Protein AF-0000000066345200 (afdb_homodimer)

Structure (mmCIF, N/CA/C/O backbone):
data_AF-0000000066345200-model_v1
#
loop_
_entity.id
_entity.type
_entity.pdbx_description
1 polymer 'LOC567531 protein'
#
loop_
_atom_site.group_PDB
_atom_site.id
_atom_site.type_symbol
_atom_site.label_atom_id
_atom_site.label_alt_id
_atom_site.label_comp_id
_atom_site.label_asym_id
_atom_site.label_entity_id
_atom_site.label_seq_id
_atom_site.pdbx_PDB_ins_code
_atom_site.Cartn_x
_atom_site.Cartn_y
_atom_site.Cartn_z
_atom_site.occupancy
_atom_site.B_iso_or_equiv
_atom_site.auth_seq_id
_atom_site.auth_comp_id
_atom_site.auth_asym_id
_atom_site.auth_atom_id
_atom_site.pdbx_PDB_model_num
ATOM 1 N N . MET A 1 1 ? 79 33.938 16.438 1 25.58 1 MET A N 1
ATOM 2 C CA . MET A 1 1 ? 78.438 35.219 16.75 1 25.58 1 MET A CA 1
ATOM 3 C C . MET A 1 1 ? 76.938 35.062 17.141 1 25.58 1 MET A C 1
ATOM 5 O O . MET A 1 1 ? 76.188 34.344 16.484 1 25.58 1 MET A O 1
ATOM 9 N N . PRO A 1 2 ? 76.5 35.375 18.469 1 26.23 2 PRO A N 1
ATOM 10 C CA . PRO A 1 2 ? 75.25 35.156 19.234 1 26.23 2 PRO A CA 1
ATOM 11 C C . PRO A 1 2 ? 74.125 35.969 18.672 1 26.23 2 PRO A C 1
ATOM 13 O O . PRO A 1 2 ? 74.188 37.219 18.562 1 26.23 2 PRO A O 1
ATOM 16 N N . ILE A 1 3 ? 73.438 35.562 17.547 1 33.16 3 ILE A N 1
ATOM 17 C CA . ILE A 1 3 ? 72.375 36.312 16.828 1 33.16 3 ILE A CA 1
ATOM 18 C C . ILE A 1 3 ? 71.25 36.656 17.781 1 33.16 3 ILE A C 1
ATOM 20 O O . ILE A 1 3 ? 70.625 35.781 18.359 1 33.16 3 ILE A O 1
ATOM 24 N N . SER A 1 4 ? 71.375 37.844 18.484 1 24.97 4 SER A N 1
ATOM 25 C CA . SER A 1 4 ? 70.5 38.469 19.484 1 24.97 4 SER A CA 1
ATOM 26 C C . SER A 1 4 ? 69.062 38.625 18.969 1 24.97 4 SER A C 1
ATOM 28 O O . SER A 1 4 ? 68.875 38.844 17.766 1 24.97 4 SER A O 1
ATOM 30 N N . SER A 1 5 ? 68.062 38.094 19.703 1 28.81 5 SER A N 1
ATOM 31 C CA . SER A 1 5 ? 66.625 37.75 19.812 1 28.81 5 SER A CA 1
ATOM 32 C C . SER A 1 5 ? 65.75 39 19.875 1 28.81 5 SER A C 1
ATOM 34 O O . SER A 1 5 ? 65.562 39.562 20.953 1 28.81 5 SER A O 1
ATOM 36 N N . PRO A 1 6 ? 65.938 40.031 18.875 1 27.17 6 PRO A N 1
ATOM 37 C CA . PRO A 1 6 ? 65.25 41.25 19.266 1 27.17 6 PRO A CA 1
ATOM 38 C C . PRO A 1 6 ? 63.75 41.062 19.5 1 27.17 6 PRO A C 1
ATOM 40 O O . PRO A 1 6 ? 63.125 40.312 18.766 1 27.17 6 PRO A O 1
ATOM 43 N N . SER A 1 7 ? 63.188 41.25 20.75 1 24.78 7 SER A N 1
ATOM 44 C CA . SER A 1 7 ? 61.938 41.062 21.469 1 24.78 7 SER A CA 1
ATOM 45 C C . SER A 1 7 ? 60.906 42.094 21.047 1 24.78 7 SER A C 1
ATOM 47 O O . SER A 1 7 ? 59.938 42.312 21.75 1 24.78 7 SER A O 1
ATOM 49 N N . THR A 1 8 ? 61 42.75 19.797 1 24.97 8 THR A N 1
ATOM 50 C CA . THR A 1 8 ? 60.219 43.969 19.719 1 24.97 8 THR A CA 1
ATOM 51 C C . THR A 1 8 ? 58.75 43.688 19.922 1 24.97 8 THR A C 1
ATOM 53 O O . THR A 1 8 ? 58.156 42.875 19.172 1 24.97 8 THR A O 1
ATOM 56 N N . ASN A 1 9 ? 58.188 43.844 21.156 1 23.67 9 ASN A N 1
ATOM 57 C CA . ASN A 1 9 ? 56.906 43.719 21.812 1 23.67 9 ASN A CA 1
ATOM 58 C C . ASN A 1 9 ? 55.844 44.656 21.203 1 23.67 9 ASN A C 1
ATOM 60 O O . ASN A 1 9 ? 55.531 45.688 21.781 1 23.67 9 ASN A O 1
ATOM 64 N N . GLY A 1 10 ? 55.875 44.938 19.844 1 23.3 10 GLY A N 1
ATOM 65 C CA . GLY A 1 10 ? 54.969 46.031 19.438 1 23.3 10 GLY A CA 1
ATOM 66 C C . GLY A 1 10 ? 53.531 45.75 19.75 1 23.3 10 GLY A C 1
ATOM 67 O O . GLY A 1 10 ? 53 44.656 19.484 1 23.3 10 GLY A O 1
ATOM 68 N N . ILE A 1 11 ? 53.062 46.344 20.859 1 25.5 11 ILE A N 1
ATOM 69 C CA . ILE A 1 11 ? 51.75 46.312 21.484 1 25.5 11 ILE A CA 1
ATOM 70 C C . ILE A 1 11 ? 50.688 46.812 20.469 1 25.5 11 ILE A C 1
ATOM 72 O O . ILE A 1 11 ? 50.812 47.906 19.938 1 25.5 11 ILE A O 1
ATOM 76 N N . MET A 1 12 ? 50.281 45.906 19.547 1 26.72 12 MET A N 1
ATOM 77 C CA . MET A 1 12 ? 49.281 46.25 18.547 1 26.72 12 MET A CA 1
ATOM 78 C C . MET A 1 12 ? 48.062 46.844 19.203 1 26.72 12 MET A C 1
ATOM 80 O O . MET A 1 12 ? 47.562 46.344 20.203 1 26.72 12 MET A O 1
ATOM 84 N N . PRO A 1 13 ? 47.719 48.156 18.938 1 24.23 13 PRO A N 1
ATOM 85 C CA . PRO A 1 13 ? 46.625 48.938 19.547 1 24.23 13 PRO A CA 1
ATOM 86 C C . PRO A 1 13 ? 45.281 48.188 19.438 1 24.23 13 PRO A C 1
ATOM 88 O O . PRO A 1 13 ? 45.062 47.406 18.516 1 24.23 13 PRO A O 1
ATOM 91 N N . GLU A 1 14 ? 44.594 48.094 20.547 1 21.31 14 GLU A N 1
ATOM 92 C CA . GLU A 1 14 ? 43.312 47.469 20.859 1 21.31 14 GLU A CA 1
ATOM 93 C C . GLU A 1 14 ? 42.188 48.125 20.062 1 21.31 14 GLU A C 1
ATOM 95 O O . GLU A 1 14 ? 42 49.344 20.141 1 21.31 14 GLU A O 1
ATOM 100 N N . ALA A 1 15 ? 42.062 47.75 18.688 1 25.02 15 ALA A N 1
ATOM 101 C CA . ALA A 1 15 ? 40.969 48.312 17.922 1 25.02 15 ALA A CA 1
ATOM 102 C C . ALA A 1 15 ? 39.688 48.406 18.766 1 25.02 15 ALA A C 1
ATOM 104 O O . ALA A 1 15 ? 39.375 47.469 19.531 1 25.02 15 ALA A O 1
ATOM 105 N N . LYS A 1 16 ? 39.281 49.594 19.047 1 25 16 LYS A N 1
ATOM 106 C CA . LYS A 1 16 ? 38.031 50 19.719 1 25 16 LYS A CA 1
ATOM 107 C C . LYS A 1 16 ? 36.844 49.219 19.188 1 25 16 LYS A C 1
ATOM 109 O O . LYS A 1 16 ? 36.75 48.969 17.984 1 25 16 LYS A O 1
ATOM 114 N N . LYS A 1 17 ? 36.25 48.438 20.062 1 23.25 17 LYS A N 1
ATOM 115 C CA . LYS A 1 17 ? 35.031 47.656 20 1 23.25 17 LYS A CA 1
ATOM 116 C C . LYS A 1 17 ? 33.844 48.469 19.469 1 23.25 17 LYS A C 1
ATOM 118 O O . LYS A 1 17 ? 33.438 49.438 20.109 1 23.25 17 LYS A O 1
ATOM 123 N N . ALA A 1 18 ? 33.875 48.938 18.172 1 29.02 18 ALA A N 1
ATOM 124 C CA . ALA A 1 18 ? 32.625 49.562 17.672 1 29.02 18 ALA A CA 1
ATOM 125 C C . ALA A 1 18 ? 31.406 48.781 18.141 1 29.02 18 ALA A C 1
ATOM 127 O O . ALA A 1 18 ? 31.359 47.562 18.078 1 29.02 18 ALA A O 1
ATOM 128 N N . GLY A 1 19 ? 30.688 49.344 19.109 1 20.7 19 GLY A N 1
ATOM 129 C CA . GLY A 1 19 ? 29.422 48.906 19.719 1 20.7 19 GLY A CA 1
ATOM 130 C C . GLY A 1 19 ? 28.391 48.469 18.703 1 20.7 19 GLY A C 1
ATOM 131 O O . GLY A 1 19 ? 27.984 49.25 17.828 1 20.7 19 GLY A O 1
ATOM 132 N N . ARG A 1 20 ? 28.562 47.25 18.047 1 28.44 20 ARG A N 1
ATOM 133 C CA . ARG A 1 20 ? 27.516 46.688 17.219 1 28.44 20 ARG A CA 1
ATOM 134 C C . ARG A 1 20 ? 26.141 46.875 17.844 1 28.44 20 ARG A C 1
ATOM 136 O O . ARG A 1 20 ? 25.875 46.312 18.922 1 28.44 20 ARG A O 1
ATOM 143 N N . LYS A 1 21 ? 25.578 48.125 17.734 1 26.64 21 LYS A N 1
ATOM 144 C CA . LYS A 1 21 ? 24.156 48.281 18.047 1 26.64 21 LYS A CA 1
ATOM 145 C C . LYS A 1 21 ? 23.312 47.188 17.422 1 26.64 21 LYS A C 1
ATOM 147 O O . LYS A 1 21 ? 23.344 47 16.188 1 26.64 21 LYS A O 1
ATOM 152 N N . GLY A 1 22 ? 23.312 46.062 17.984 1 26.84 22 GLY A N 1
ATOM 153 C CA . GLY A 1 22 ? 22.422 44.969 17.578 1 26.84 22 GLY A CA 1
ATOM 154 C C . GLY A 1 22 ? 21 45.406 17.375 1 26.84 22 GLY A C 1
ATOM 155 O O . GLY A 1 22 ? 20.375 46 18.266 1 26.84 22 GLY A O 1
ATOM 156 N N . THR A 1 23 ? 20.609 45.969 16.203 1 30.78 23 THR A N 1
ATOM 157 C CA . THR A 1 23 ? 19.234 46.188 15.789 1 30.78 23 THR A CA 1
ATOM 158 C C . THR A 1 23 ? 18.359 45 16.156 1 30.78 23 THR A C 1
ATOM 160 O O . THR A 1 23 ? 18.656 43.875 15.773 1 30.78 23 THR A O 1
ATOM 163 N N . LYS A 1 24 ? 17.688 45.031 17.328 1 28.66 24 LYS A N 1
ATOM 164 C CA . LYS A 1 24 ? 16.594 44.156 17.703 1 28.66 24 LYS A CA 1
ATOM 165 C C . LYS A 1 24 ? 15.602 43.969 16.562 1 28.66 24 LYS A C 1
ATOM 167 O O . LYS A 1 24 ? 14.945 44.938 16.156 1 28.66 24 LYS A O 1
ATOM 172 N N . THR A 1 25 ? 15.938 43.375 15.422 1 33.88 25 THR A N 1
ATOM 173 C CA . THR A 1 25 ? 14.844 42.938 14.555 1 33.88 25 THR A CA 1
ATOM 174 C C . THR A 1 25 ? 13.664 42.438 15.383 1 33.88 25 THR A C 1
ATOM 176 O O . THR A 1 25 ? 13.805 41.469 16.125 1 33.88 25 THR A O 1
ATOM 179 N N . GLU A 1 26 ? 12.742 43.25 15.828 1 28.84 26 GLU A N 1
ATOM 180 C CA . GLU A 1 26 ? 11.438 42.906 16.391 1 28.84 26 GLU A CA 1
ATOM 181 C C . GLU A 1 26 ? 10.859 41.656 15.742 1 28.84 26 GLU A C 1
ATOM 183 O O . GLU A 1 26 ? 10.758 41.594 14.516 1 28.84 26 GLU A O 1
ATOM 188 N N . ALA A 1 27 ? 11.078 40.469 16.281 1 33.97 27 ALA A N 1
ATOM 189 C CA . ALA A 1 27 ? 10.336 39.25 15.953 1 33.97 27 ALA A CA 1
ATOM 190 C C . ALA A 1 27 ? 8.859 39.562 15.711 1 33.97 27 ALA A C 1
ATOM 192 O O . ALA A 1 27 ? 8.188 40.125 16.578 1 33.97 27 ALA A O 1
ATOM 193 N N . LYS A 1 28 ? 8.43 39.906 14.562 1 38.09 28 LYS A N 1
ATOM 194 C CA . LYS A 1 28 ? 7.035 39.969 14.141 1 38.09 28 LYS A CA 1
ATOM 195 C C . LYS A 1 28 ? 6.168 39 14.953 1 38.09 28 LYS A C 1
ATOM 197 O O . LYS A 1 28 ? 6.566 37.875 15.203 1 38.09 28 LYS A O 1
ATOM 202 N N . SER A 1 29 ? 5.199 39.469 15.789 1 35.75 29 SER A N 1
ATOM 203 C CA . SER A 1 29 ? 4.145 38.875 16.609 1 35.75 29 SER A CA 1
ATOM 204 C C . SER A 1 29 ? 3.529 37.656 15.906 1 35.75 29 SER A C 1
ATOM 206 O O . SER A 1 29 ? 3.051 37.75 14.773 1 35.75 29 SER A O 1
ATOM 208 N N . ALA A 1 30 ? 4.047 36.5 16 1 40.88 30 ALA A N 1
ATOM 209 C CA . ALA A 1 30 ? 3.311 35.281 15.656 1 40.88 30 ALA A CA 1
ATOM 210 C C . ALA A 1 30 ? 1.809 35.469 15.852 1 40.88 30 ALA A C 1
ATOM 212 O O . ALA A 1 30 ? 1.363 35.906 16.922 1 40.88 30 ALA A O 1
ATOM 213 N N . ALA A 1 31 ? 1.014 35.875 14.891 1 43.53 31 ALA A N 1
ATOM 214 C CA . ALA A 1 31 ? -0.444 35.875 14.984 1 43.53 31 ALA A CA 1
ATOM 215 C C . ALA A 1 31 ? -0.943 34.875 16 1 43.53 31 ALA A C 1
ATOM 217 O O . ALA A 1 31 ? -0.578 33.688 15.945 1 43.53 31 ALA A O 1
ATOM 218 N N . LYS A 1 32 ? -1.243 35.25 17.203 1 49.62 32 LYS A N 1
ATOM 219 C CA . LYS A 1 32 ? -1.821 34.531 18.328 1 49.62 32 LYS A CA 1
ATOM 220 C C . LYS A 1 32 ? -2.943 33.594 17.875 1 49.62 32 LYS A C 1
ATOM 222 O O . LYS A 1 32 ? -3.885 34.031 17.203 1 49.62 32 LYS A O 1
ATOM 227 N N . THR A 1 33 ? -2.652 32.281 17.562 1 60.09 33 THR A N 1
ATOM 228 C CA . THR A 1 33 ? -3.721 31.328 17.297 1 60.09 33 THR A CA 1
ATOM 229 C C . THR A 1 33 ? -4.867 31.516 18.281 1 60.09 33 THR A C 1
ATOM 231 O O . THR A 1 33 ? -4.645 31.656 19.484 1 60.09 33 THR A O 1
ATOM 234 N N . PRO A 1 34 ? -6.027 32.031 17.828 1 66.12 34 PRO A N 1
ATOM 235 C CA . PRO A 1 34 ? -7.18 32.156 18.719 1 66.12 34 PRO A CA 1
ATOM 236 C C . PRO A 1 34 ? -7.27 31.016 19.734 1 66.12 34 PRO A C 1
ATOM 238 O O . PRO A 1 34 ? -6.789 29.906 19.484 1 66.12 34 PRO A O 1
ATOM 241 N N . PRO A 1 35 ? -7.695 31.359 20.984 1 83.44 35 PRO A N 1
ATOM 242 C CA . PRO A 1 35 ? -7.891 30.328 22 1 83.44 35 PRO A CA 1
ATOM 243 C C . PRO A 1 35 ? -8.727 29.156 21.484 1 83.44 35 PRO A C 1
ATOM 245 O O . PRO A 1 35 ? -9.625 29.328 20.672 1 83.44 35 PRO A O 1
ATOM 248 N N . TYR A 1 36 ? -8.414 28 21.906 1 93.19 36 TYR A N 1
ATOM 249 C CA . TYR A 1 36 ? -9.094 26.766 21.5 1 93.19 36 TYR A CA 1
ATOM 250 C C . TYR A 1 36 ? -10.523 26.734 22.047 1 93.19 36 TYR A C 1
ATOM 252 O O . TYR A 1 36 ? -10.742 26.922 23.25 1 93.19 36 TYR A O 1
ATOM 260 N N . GLU A 1 37 ? -11.516 26.688 21.234 1 92.56 37 GLU A N 1
ATOM 261 C CA . GLU A 1 37 ? -12.914 26.516 21.609 1 92.56 37 GLU A CA 1
ATOM 262 C C . GLU A 1 37 ? -13.359 25.062 21.438 1 92.56 37 GLU A C 1
ATOM 264 O O . GLU A 1 37 ? -13.453 24.562 20.297 1 92.56 37 GLU A O 1
ATOM 269 N N . PRO A 1 38 ? -13.742 24.359 22.562 1 92.81 38 PRO A N 1
ATOM 270 C CA . PRO A 1 38 ? -14.117 22.953 22.453 1 92.81 38 PRO A CA 1
ATOM 271 C C . PRO A 1 38 ? -15.508 22.766 21.844 1 92.81 38 PRO A C 1
ATOM 273 O O . PRO A 1 38 ? -16.328 23.672 21.875 1 92.81 38 PRO A O 1
ATOM 276 N N . ASN A 1 39 ? -15.766 21.609 21.25 1 90.88 39 ASN A N 1
ATOM 277 C CA . ASN A 1 39 ? -17.078 21.094 20.844 1 90.88 39 ASN A CA 1
ATOM 278 C C . ASN A 1 39 ? -17.688 21.953 19.734 1 90.88 39 ASN A C 1
ATOM 280 O O . ASN A 1 39 ? -18.891 22.172 19.703 1 90.88 39 ASN A O 1
ATOM 284 N N . ILE A 1 40 ? -16.859 22.578 18.984 1 91.94 40 ILE A N 1
ATOM 285 C CA . ILE A 1 40 ? -17.406 23.234 17.812 1 91.94 40 ILE A CA 1
ATOM 286 C C . ILE A 1 40 ? -17.594 22.203 16.688 1 91.94 40 ILE A C 1
ATOM 288 O O . ILE A 1 40 ? -16.922 21.172 16.672 1 91.94 40 ILE A O 1
ATOM 292 N N . PRO A 1 41 ? -18.625 22.516 15.852 1 93.75 41 PRO A N 1
ATOM 293 C CA . PRO A 1 41 ? -18.734 21.609 14.711 1 93.75 41 PRO A CA 1
ATOM 294 C C . PRO A 1 41 ? -17.469 21.547 13.875 1 93.75 41 PRO A C 1
ATOM 296 O O . PRO A 1 41 ? -16.844 22.578 13.609 1 93.75 41 PRO A O 1
ATOM 299 N N . GLU A 1 42 ? -17.047 20.328 13.539 1 94.38 42 GLU A N 1
ATOM 300 C CA . GLU A 1 42 ? -15.844 20.172 12.727 1 94.38 42 GLU A CA 1
ATOM 301 C C . GLU A 1 42 ? -16.047 20.734 11.328 1 94.38 42 GLU A C 1
ATOM 303 O O . GLU A 1 42 ? -17.109 20.578 10.734 1 94.38 42 GLU A O 1
ATOM 308 N N . PRO A 1 43 ? -15.023 21.375 10.797 1 96.5 43 PRO A N 1
ATOM 309 C CA . PRO A 1 43 ? -15.117 21.938 9.445 1 96.5 43 PRO A CA 1
ATOM 310 C C . PRO A 1 43 ? -15.297 20.859 8.375 1 96.5 43 PRO A C 1
ATOM 312 O O . PRO A 1 43 ? -14.719 19.766 8.484 1 96.5 43 PRO A O 1
ATOM 315 N N . ASN A 1 44 ? -16.109 21.172 7.336 1 94.88 44 ASN A N 1
ATOM 316 C CA . ASN A 1 44 ? -16.359 20.203 6.273 1 94.88 44 ASN A CA 1
ATOM 317 C C . ASN A 1 44 ? -16.281 20.859 4.891 1 94.88 44 ASN A C 1
ATOM 319 O O . ASN A 1 44 ? -16.438 20.172 3.873 1 94.88 44 ASN A O 1
ATOM 323 N N . THR A 1 45 ? -16.062 22.125 4.82 1 95.38 45 THR A N 1
ATOM 324 C CA . THR A 1 45 ? -15.805 22.828 3.564 1 95.38 45 THR A CA 1
ATOM 325 C C . THR A 1 45 ? -14.383 23.375 3.541 1 95.38 45 THR A C 1
ATOM 327 O O . THR A 1 45 ? -13.781 23.609 4.594 1 95.38 45 THR A O 1
ATOM 330 N N . ARG A 1 46 ? -13.953 23.625 2.377 1 96.12 46 ARG A N 1
ATOM 331 C CA . ARG A 1 46 ? -12.602 24.156 2.299 1 96.12 46 ARG A CA 1
ATOM 332 C C . ARG A 1 46 ? -12.508 25.531 2.953 1 96.12 46 ARG A C 1
ATOM 334 O O . ARG A 1 46 ? -11.516 25.828 3.623 1 96.12 46 ARG A O 1
ATOM 341 N N . ALA A 1 47 ? -13.586 26.328 2.727 1 94.44 47 ALA A N 1
ATOM 342 C CA . ALA A 1 47 ? -13.609 27.656 3.326 1 94.44 47 ALA A CA 1
ATOM 343 C C . ALA A 1 47 ? -13.484 27.578 4.844 1 94.44 47 ALA A C 1
ATOM 345 O O . ALA A 1 47 ? -12.773 28.375 5.457 1 94.44 47 ALA A O 1
ATOM 346 N N . GLU A 1 48 ? -14.141 26.656 5.473 1 96.31 48 GLU A N 1
ATOM 347 C CA . GLU A 1 48 ? -14.062 26.453 6.918 1 96.31 48 GLU A CA 1
ATOM 348 C C . GLU A 1 48 ? -12.68 25.953 7.336 1 96.31 48 GLU A C 1
ATOM 350 O O . GLU A 1 48 ? -12.133 26.391 8.344 1 96.31 48 GLU A O 1
ATOM 355 N N . LEU A 1 49 ? -12.148 25.062 6.539 1 97.56 49 LEU A N 1
ATOM 356 C CA . LEU A 1 49 ? -10.852 24.484 6.832 1 97.56 49 LEU A CA 1
ATOM 357 C C . LEU A 1 49 ? -9.75 25.531 6.766 1 97.56 49 LEU A C 1
ATOM 359 O O . LEU A 1 49 ? -8.852 25.547 7.613 1 97.56 49 LEU A O 1
ATOM 363 N N . MET A 1 50 ? -9.875 26.438 5.895 1 96.44 50 MET A N 1
ATOM 364 C CA . MET A 1 50 ? -8.852 27.453 5.641 1 96.44 50 MET A CA 1
ATOM 365 C C . MET A 1 50 ? -8.711 28.391 6.832 1 96.44 50 MET A C 1
ATOM 367 O O . MET A 1 50 ? -7.691 29.062 6.98 1 96.44 50 MET A O 1
ATOM 371 N N . LYS A 1 51 ? -9.672 28.469 7.711 1 95.38 51 LYS A N 1
ATOM 372 C CA . LYS A 1 51 ? -9.609 29.281 8.914 1 95.38 51 LYS A CA 1
ATOM 373 C C . LYS A 1 51 ? -8.547 28.766 9.883 1 95.38 51 LYS A C 1
ATOM 375 O O . LYS A 1 51 ? -8.086 29.5 10.758 1 95.38 51 LYS A O 1
ATOM 380 N N . TYR A 1 52 ? -8.172 27.578 9.664 1 96.88 52 TYR A N 1
ATOM 381 C CA . TYR A 1 52 ? -7.215 26.953 10.57 1 96.88 52 TYR A CA 1
ATOM 382 C C . TYR A 1 52 ? -5.891 26.688 9.867 1 96.88 52 TYR A C 1
ATOM 384 O O . TYR A 1 52 ? -5.105 25.844 10.305 1 96.88 52 TYR A O 1
ATOM 392 N N . TRP A 1 53 ? -5.594 27.391 8.789 1 97.38 53 TRP A N 1
ATOM 393 C CA . TRP A 1 53 ? -4.395 27.188 7.984 1 97.38 53 TRP A CA 1
ATOM 394 C C . TRP A 1 53 ? -3.137 27.344 8.836 1 97.38 53 TRP A C 1
ATOM 396 O O . TRP A 1 53 ? -3.006 28.312 9.586 1 97.38 53 TRP A O 1
ATOM 406 N N . MET A 1 54 ? -2.297 26.422 8.734 1 96.69 54 MET A N 1
ATOM 407 C CA . MET A 1 54 ? -0.989 26.422 9.383 1 96.69 54 MET A CA 1
ATOM 408 C C . MET A 1 54 ? 0.132 26.438 8.352 1 96.69 54 MET A C 1
ATOM 410 O O . MET A 1 54 ? 0.13 25.641 7.41 1 96.69 54 MET A O 1
ATOM 414 N N . ASN A 1 55 ? 1.059 27.422 8.531 1 96.62 55 ASN A N 1
ATOM 415 C CA . ASN A 1 55 ? 2.283 27.391 7.738 1 96.62 55 ASN A CA 1
ATOM 416 C C . ASN A 1 55 ? 3.295 26.391 8.305 1 96.62 55 ASN A C 1
ATOM 418 O O . ASN A 1 55 ? 3.791 26.578 9.422 1 96.62 55 ASN A O 1
ATOM 422 N N . ILE A 1 56 ? 3.539 25.406 7.492 1 98.31 56 ILE A N 1
ATOM 423 C CA . ILE A 1 56 ? 4.453 24.375 7.973 1 98.31 56 ILE A CA 1
ATOM 424 C C . ILE A 1 56 ? 5.648 24.266 7.031 1 98.31 56 ILE A C 1
ATOM 426 O O . ILE A 1 56 ? 5.586 24.719 5.887 1 98.31 56 ILE A O 1
ATOM 430 N N . SER A 1 57 ? 6.766 23.734 7.605 1 98.69 57 SER A N 1
ATOM 431 C CA . SER A 1 57 ? 7.973 23.484 6.828 1 98.69 57 SER A CA 1
ATOM 432 C C . SER A 1 57 ? 8.656 22.203 7.266 1 98.69 57 SER A C 1
ATOM 434 O O . SER A 1 57 ? 8.531 21.781 8.414 1 98.69 57 SER A O 1
ATOM 436 N N . LEU A 1 58 ? 9.398 21.688 6.395 1 98.75 58 LEU A N 1
ATOM 437 C CA . LEU A 1 58 ? 10.023 20.391 6.645 1 98.75 58 LEU A CA 1
ATOM 438 C C . LEU A 1 58 ? 11.188 20.531 7.625 1 98.75 58 LEU A C 1
ATOM 440 O O . LEU A 1 58 ? 11.945 21.5 7.559 1 98.75 58 LEU A O 1
ATOM 444 N N . ASP A 1 59 ? 11.305 19.609 8.531 1 98.25 59 ASP A N 1
ATOM 445 C CA . ASP A 1 59 ? 12.391 19.562 9.5 1 98.25 59 ASP A CA 1
ATOM 446 C C . ASP A 1 59 ? 13.516 18.641 9.023 1 98.25 59 ASP A C 1
ATOM 448 O O . ASP A 1 59 ? 13.438 17.422 9.18 1 98.25 59 ASP A O 1
ATOM 452 N N . ASP A 1 60 ? 14.57 19.156 8.586 1 96.06 60 ASP A N 1
ATOM 453 C CA . ASP A 1 60 ? 15.68 18.406 8.008 1 96.06 60 ASP A CA 1
ATOM 454 C C . ASP A 1 60 ? 16.297 17.453 9.047 1 96.06 60 ASP A C 1
ATOM 456 O O . ASP A 1 60 ? 16.891 16.438 8.688 1 96.06 60 ASP A O 1
ATOM 460 N N . ARG A 1 61 ? 16.172 17.812 10.305 1 96.06 61 ARG A N 1
ATOM 461 C CA . ARG A 1 61 ? 16.734 16.984 11.367 1 96.06 61 ARG A CA 1
ATOM 462 C C . ARG A 1 61 ? 16.062 15.617 11.422 1 96.06 61 ARG A C 1
ATOM 464 O O . ARG A 1 61 ? 16.625 14.648 11.922 1 96.06 61 ARG A O 1
ATOM 471 N N . THR A 1 62 ? 14.797 15.5 10.883 1 97.69 62 THR A N 1
ATOM 472 C CA . THR A 1 62 ? 14.031 14.266 10.992 1 97.69 62 THR A CA 1
ATOM 473 C C . THR A 1 62 ? 14.078 13.484 9.688 1 97.69 62 THR A C 1
ATOM 475 O O . THR A 1 62 ? 13.664 12.32 9.641 1 97.69 62 THR A O 1
ATOM 478 N N . ALA A 1 63 ? 14.586 14.047 8.648 1 97.12 63 ALA A N 1
ATOM 479 C CA . ALA A 1 63 ? 14.484 13.492 7.301 1 97.12 63 ALA A CA 1
ATOM 480 C C . ALA A 1 63 ? 15.359 12.25 7.152 1 97.12 63 ALA A C 1
ATOM 482 O O . ALA A 1 63 ? 16.547 12.281 7.457 1 97.12 63 ALA A O 1
ATOM 483 N N . GLN A 1 64 ? 14.742 11.203 6.688 1 96.12 64 GLN A N 1
ATOM 484 C CA . GLN A 1 64 ? 15.508 10.008 6.355 1 96.12 64 GLN A CA 1
ATOM 485 C C . GLN A 1 64 ? 16.5 10.281 5.23 1 96.12 64 GLN A C 1
ATOM 487 O O . GLN A 1 64 ? 16.266 11.141 4.379 1 96.12 64 GLN A O 1
ATOM 492 N N . LYS A 1 65 ? 17.516 9.555 5.121 1 93.88 65 LYS A N 1
ATOM 493 C CA . LYS A 1 65 ? 18.719 9.906 4.383 1 93.88 65 LYS A CA 1
ATOM 494 C C . LYS A 1 65 ? 18.484 9.805 2.877 1 93.88 65 LYS A C 1
ATOM 496 O O . LYS A 1 65 ? 19.297 10.312 2.088 1 93.88 65 LYS A O 1
ATOM 501 N N . MET A 1 66 ? 17.469 9.211 2.484 1 93.94 66 MET A N 1
ATOM 502 C CA . MET A 1 66 ? 17.219 9.086 1.052 1 93.94 66 MET A CA 1
ATOM 503 C C . MET A 1 66 ? 16.422 10.289 0.538 1 93.94 66 MET A C 1
ATOM 505 O O . MET A 1 66 ? 16.219 10.422 -0.668 1 93.94 66 MET A O 1
ATOM 509 N N . LEU A 1 67 ? 16.047 11.133 1.411 1 96.25 67 LEU A N 1
ATOM 510 C CA . LEU A 1 67 ? 15.156 12.227 1.042 1 96.25 67 LEU A CA 1
ATOM 511 C C . LEU A 1 67 ? 15.938 13.5 0.775 1 96.25 67 LEU A C 1
ATOM 513 O O . LEU A 1 67 ? 16.922 13.789 1.462 1 96.25 67 LEU A O 1
ATOM 517 N N . TRP A 1 68 ? 15.43 14.242 -0.195 1 95.12 68 TRP A N 1
ATOM 518 C CA . TRP A 1 68 ? 15.984 15.555 -0.542 1 95.12 68 TRP A CA 1
ATOM 519 C C . TRP A 1 68 ? 14.984 16.656 -0.223 1 95.12 68 TRP A C 1
ATOM 521 O O . TRP A 1 68 ? 13.867 16.672 -0.747 1 95.12 68 TRP A O 1
ATOM 531 N N . LEU A 1 69 ? 15.422 17.547 0.663 1 96.44 69 LEU A N 1
ATOM 532 C CA . LEU A 1 69 ? 14.609 18.719 0.975 1 96.44 69 LEU A CA 1
ATOM 533 C C . LEU A 1 69 ? 15.055 19.922 0.159 1 96.44 69 LEU A C 1
ATOM 535 O O . LEU A 1 69 ? 16.25 20.172 0.034 1 96.44 69 LEU A O 1
ATOM 539 N N . SER A 1 70 ? 14.117 20.531 -0.445 1 96.44 70 SER A N 1
ATOM 540 C CA . SER A 1 70 ? 14.43 21.672 -1.304 1 96.44 70 SER A CA 1
ATOM 541 C C . SER A 1 70 ? 13.367 22.766 -1.177 1 96.44 70 SER A C 1
ATOM 543 O O . SER A 1 70 ? 12.469 22.656 -0.342 1 96.44 70 SER A O 1
ATOM 545 N N . GLU A 1 71 ? 13.578 23.891 -1.914 1 96.94 71 GLU A N 1
ATOM 546 C CA . GLU A 1 71 ? 12.648 25.016 -1.994 1 96.94 71 GLU A CA 1
ATOM 547 C C . GLU A 1 71 ? 12.344 25.578 -0.61 1 96.94 71 GLU A C 1
ATOM 549 O O . GLU A 1 71 ? 11.18 25.766 -0.245 1 96.94 71 GLU A O 1
ATOM 554 N N . GLY A 1 72 ? 13.359 25.828 0.132 1 95.25 72 GLY A N 1
ATOM 555 C CA . GLY A 1 72 ? 13.234 26.484 1.427 1 95.25 72 GLY A CA 1
ATOM 556 C C . GLY A 1 72 ? 12.516 25.641 2.455 1 95.25 72 GLY A C 1
ATOM 557 O O . GLY A 1 72 ? 11.812 26.156 3.318 1 95.25 72 GLY A O 1
ATOM 558 N N . GLY A 1 73 ? 12.523 24.266 2.227 1 97.38 73 GLY A N 1
ATOM 559 C CA . GLY A 1 73 ? 11.93 23.375 3.199 1 97.38 73 GLY A CA 1
ATOM 560 C C . GLY A 1 73 ? 10.469 23.062 2.914 1 97.38 73 GLY A C 1
ATOM 561 O O . GLY A 1 73 ? 9.75 22.578 3.785 1 97.38 73 GLY A O 1
ATOM 562 N N . THR A 1 74 ? 10.031 23.375 1.7 1 98.25 74 THR A N 1
ATOM 563 C CA . THR A 1 74 ? 8.625 23.141 1.395 1 98.25 74 THR A CA 1
ATOM 564 C C . THR A 1 74 ? 8.453 21.922 0.504 1 98.25 74 THR A C 1
ATOM 566 O O . THR A 1 74 ? 7.336 21.422 0.33 1 98.25 74 THR A O 1
ATOM 569 N N . LYS A 1 75 ? 9.539 21.422 -0.02 1 98.56 75 LYS A N 1
ATOM 570 C CA . LYS A 1 75 ? 9.445 20.281 -0.931 1 98.56 75 LYS A CA 1
ATOM 571 C C . LYS A 1 75 ? 10.367 19.141 -0.491 1 98.56 75 LYS A C 1
ATOM 573 O O . LYS A 1 75 ? 11.508 19.391 -0.084 1 98.56 75 LYS A O 1
ATOM 578 N N . VAL A 1 76 ? 9.898 17.984 -0.467 1 98.44 76 VAL A N 1
ATOM 579 C CA . VAL A 1 76 ? 10.703 16.797 -0.22 1 98.44 76 VAL A CA 1
ATOM 580 C C . VAL A 1 76 ? 10.539 15.812 -1.382 1 98.44 76 VAL A C 1
ATOM 582 O O . VAL A 1 76 ? 9.43 15.625 -1.893 1 98.44 76 VAL A O 1
ATOM 585 N N . SER A 1 77 ? 11.562 15.289 -1.847 1 97.12 77 SER A N 1
ATOM 586 C CA . SER A 1 77 ? 11.562 14.344 -2.957 1 97.12 77 SER A CA 1
ATOM 587 C C . SER A 1 77 ? 12.523 13.18 -2.693 1 97.12 77 SER A C 1
ATOM 589 O O . SER A 1 77 ? 13.391 13.273 -1.824 1 97.12 77 SER A O 1
ATOM 591 N N . ARG A 1 78 ? 12.266 12.125 -3.256 1 95.81 78 ARG A N 1
ATOM 592 C CA . ARG A 1 78 ? 13.172 10.984 -3.24 1 95.81 78 ARG A CA 1
ATOM 593 C C . ARG A 1 78 ? 13.555 10.57 -4.656 1 95.81 78 ARG A C 1
ATOM 595 O O . ARG A 1 78 ? 12.695 10.188 -5.453 1 95.81 78 ARG A O 1
ATOM 602 N N . LYS A 1 79 ? 14.742 10.828 -4.887 1 85 79 LYS A N 1
ATOM 603 C CA . LYS A 1 79 ? 15.258 10.422 -6.188 1 85 79 LYS A CA 1
ATOM 604 C C . LYS A 1 79 ? 15.812 9 -6.141 1 85 79 LYS A C 1
ATOM 606 O O . LYS A 1 79 ? 15.805 8.359 -5.086 1 85 79 LYS A O 1
ATOM 61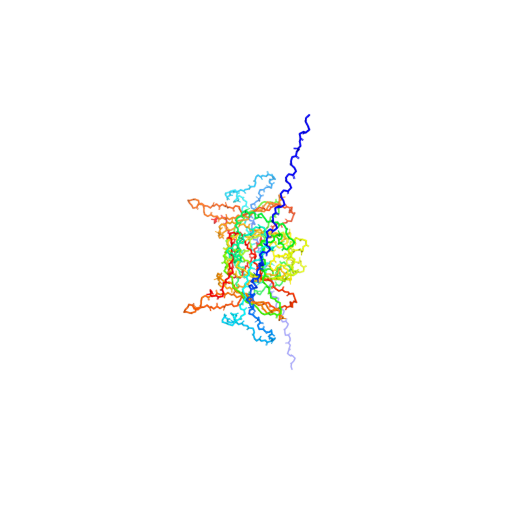1 N N . SER A 1 80 ? 16.328 8.438 -7.148 1 72.62 80 SER A N 1
ATOM 612 C CA . SER A 1 80 ? 16.766 7.047 -7.277 1 72.62 80 SER A CA 1
ATOM 613 C C . SER A 1 80 ? 17.75 6.672 -6.172 1 72.62 80 SER A C 1
ATOM 615 O O . SER A 1 80 ? 17.719 7.25 -5.086 1 72.62 80 SER A O 1
ATOM 617 N N . GLU A 1 81 ? 18.766 6.016 -6.25 1 71.56 81 GLU A N 1
ATOM 618 C CA . GLU A 1 81 ? 19.609 5.266 -5.324 1 71.56 81 GLU A CA 1
ATOM 619 C C . GLU A 1 81 ? 20.641 6.172 -4.66 1 71.56 81 GLU A C 1
ATOM 621 O O . GLU A 1 81 ? 21.453 5.715 -3.854 1 71.56 81 GLU A O 1
ATOM 626 N N . GLU A 1 82 ? 20.344 7.477 -4.574 1 74.44 82 GLU A N 1
ATOM 627 C CA . GLU A 1 82 ? 21.375 8.336 -3.979 1 74.44 82 GLU A CA 1
ATOM 628 C C . GLU A 1 82 ? 21.031 8.672 -2.527 1 74.44 82 GLU A C 1
ATOM 630 O O . GLU A 1 82 ? 19.891 9.047 -2.221 1 74.44 82 GLU A O 1
ATOM 635 N N . VAL A 1 83 ? 21.984 8.289 -1.682 1 77.44 83 VAL A N 1
ATOM 636 C CA . VAL A 1 83 ? 21.797 8.609 -0.27 1 77.44 83 VAL A CA 1
ATOM 637 C C . VAL A 1 83 ? 22.359 10 0.021 1 77.44 83 VAL A C 1
ATOM 639 O O . VAL A 1 83 ? 23.422 10.367 -0.49 1 77.44 83 VAL A O 1
ATOM 642 N N . CYS A 1 84 ? 21.625 10.852 0.697 1 78.25 84 CYS A N 1
ATOM 643 C CA . CYS A 1 84 ? 22.078 12.172 1.126 1 78.25 84 CYS A CA 1
ATOM 644 C C . CYS A 1 84 ? 23.125 12.055 2.227 1 78.25 84 CYS A C 1
ATOM 646 O O . CYS A 1 84 ? 22.969 11.266 3.16 1 78.25 84 CYS A O 1
ATOM 648 N N . PRO A 1 85 ? 24.219 12.719 2.025 1 80.44 85 PRO A N 1
ATOM 649 C CA . PRO A 1 85 ? 25.25 12.68 3.059 1 80.44 85 PRO A CA 1
ATOM 650 C C . PRO A 1 85 ? 24.875 13.492 4.301 1 80.44 85 PRO A C 1
ATOM 652 O O . PRO A 1 85 ? 25.391 14.594 4.5 1 80.44 85 PRO A O 1
ATOM 655 N N . VAL A 1 86 ? 24.031 13.023 5.031 1 81.25 86 VAL A N 1
ATOM 656 C CA . VAL A 1 86 ? 23.609 13.758 6.227 1 81.25 86 VAL A CA 1
ATOM 657 C C . VAL A 1 86 ? 24.062 13.008 7.477 1 81.25 86 VAL A C 1
ATOM 659 O O . VAL A 1 86 ? 24.25 11.789 7.441 1 81.25 86 VAL A O 1
ATOM 662 N N . LEU A 1 87 ? 24.312 13.742 8.523 1 84.81 87 LEU A N 1
ATOM 663 C CA . LEU A 1 87 ? 24.734 13.18 9.797 1 84.81 87 LEU A CA 1
ATOM 664 C C . LEU A 1 87 ? 23.609 12.391 10.453 1 84.81 87 LEU A C 1
ATOM 666 O O . LEU A 1 87 ? 22.438 12.703 10.258 1 84.81 87 LEU A O 1
ATOM 670 N N . ASP A 1 88 ? 24.016 11.383 11.109 1 87.25 88 ASP A N 1
ATOM 671 C CA . ASP A 1 88 ? 23.031 10.664 11.914 1 87.25 88 ASP A CA 1
ATOM 672 C C . ASP A 1 88 ? 22.578 11.5 13.102 1 87.25 88 ASP A C 1
ATOM 674 O O . ASP A 1 88 ? 23.375 12.203 13.727 1 87.25 88 ASP A O 1
ATOM 678 N N . ARG A 1 89 ? 21.375 11.734 13.312 1 91.75 89 ARG A N 1
ATOM 679 C CA . ARG A 1 89 ? 20.734 12.406 14.445 1 91.75 89 ARG A CA 1
ATOM 680 C C . ARG A 1 89 ? 19.688 11.508 15.086 1 91.75 89 ARG A C 1
ATOM 682 O O . ARG A 1 89 ? 19.047 10.711 14.398 1 91.75 89 ARG A O 1
ATOM 689 N N . PRO A 1 90 ? 19.547 11.633 16.344 1 92.75 90 PRO A N 1
ATOM 690 C CA . PRO A 1 90 ? 18.516 10.828 17.016 1 92.75 90 PRO A CA 1
ATOM 691 C C . PRO A 1 90 ? 17.125 11.086 16.453 1 92.75 90 PRO A C 1
ATOM 693 O O . PRO A 1 90 ? 16.281 10.188 16.469 1 92.75 90 PRO A O 1
ATOM 696 N N . GLU A 1 91 ? 16.922 12.289 15.945 1 95.69 91 GLU A N 1
ATOM 697 C CA . GLU A 1 91 ? 15.602 12.672 15.469 1 95.69 91 GLU A CA 1
ATOM 698 C C . GLU A 1 91 ? 15.344 12.117 14.07 1 95.69 91 GLU A C 1
ATOM 700 O O . GLU A 1 91 ? 14.195 12.07 13.617 1 95.69 91 GLU A O 1
ATOM 705 N N . ARG A 1 92 ? 16.391 11.688 13.406 1 97.12 92 ARG A N 1
ATOM 706 C CA . ARG A 1 92 ? 16.266 11.289 12.008 1 97.12 92 ARG A CA 1
ATOM 707 C C . ARG A 1 92 ? 15.68 9.891 11.883 1 97.12 92 ARG A C 1
ATOM 709 O O . ARG A 1 92 ? 16.062 8.977 12.617 1 97.12 92 ARG A O 1
ATOM 716 N N . TYR A 1 93 ? 14.695 9.805 11.008 1 96.94 93 TYR A N 1
ATOM 717 C CA . TYR A 1 93 ? 14.18 8.469 10.742 1 96.94 93 TYR A CA 1
ATOM 718 C C . TYR A 1 93 ? 15.273 7.559 10.203 1 96.94 93 TYR A C 1
ATOM 720 O O . TYR A 1 93 ? 16.094 7.98 9.375 1 96.94 93 TYR A O 1
ATOM 728 N N . GLU A 1 94 ? 15.25 6.383 10.633 1 93.62 94 GLU A N 1
ATOM 729 C CA . GLU A 1 94 ? 16.312 5.453 10.273 1 93.62 94 GLU A CA 1
ATOM 730 C C . GLU A 1 94 ? 15.945 4.641 9.039 1 93.62 94 GLU A C 1
ATOM 732 O O . GLU A 1 94 ? 16.766 4.48 8.125 1 93.62 94 GLU A O 1
ATOM 737 N N . HIS A 1 95 ? 14.742 4.133 8.93 1 89.94 95 HIS A N 1
ATOM 738 C CA . HIS A 1 95 ? 14.414 3.145 7.906 1 89.94 95 HIS A CA 1
ATOM 739 C C . HIS A 1 95 ? 13.383 3.689 6.926 1 89.94 95 HIS A C 1
ATOM 741 O O . HIS A 1 95 ? 13.641 3.756 5.719 1 89.94 95 HIS A O 1
ATOM 747 N N . SER A 1 96 ? 12.305 4.172 7.41 1 91.62 96 SER A N 1
ATOM 748 C CA . SER A 1 96 ? 11.234 4.66 6.547 1 91.62 96 SER A CA 1
ATOM 749 C C . SER A 1 96 ? 11.617 5.973 5.879 1 91.62 96 SER A C 1
ATOM 751 O O . SER A 1 96 ? 12.008 6.93 6.555 1 91.62 96 SER A O 1
ATOM 753 N N . PRO A 1 97 ? 11.57 6.062 4.566 1 95 97 PRO A N 1
ATOM 754 C CA . PRO A 1 97 ? 11.867 7.328 3.887 1 95 97 PRO A CA 1
ATOM 755 C C . PRO A 1 97 ? 10.797 8.391 4.129 1 95 97 PRO A C 1
ATOM 757 O O . PRO A 1 97 ? 9.984 8.672 3.242 1 95 97 PRO A O 1
ATOM 760 N N . GLN A 1 98 ? 10.82 8.914 5.316 1 98 98 GLN A N 1
ATOM 761 C CA . GLN A 1 98 ? 9.828 9.914 5.684 1 98 98 GLN A CA 1
ATOM 762 C C . GLN A 1 98 ? 10.469 11.07 6.449 1 98 98 GLN A C 1
ATOM 764 O O . GLN A 1 98 ? 11.648 11.008 6.797 1 98 98 GLN A O 1
ATOM 769 N N . VAL A 1 99 ? 9.734 12.172 6.617 1 98.62 99 VAL A N 1
ATOM 770 C CA . VAL A 1 99 ? 10.188 13.398 7.258 1 98.62 99 VAL A CA 1
ATOM 771 C C . VAL A 1 99 ? 9.016 14.07 7.973 1 98.62 99 VAL A C 1
ATOM 773 O O . VAL A 1 99 ? 7.875 14.016 7.5 1 98.62 99 VAL A O 1
ATOM 776 N N . LEU A 1 100 ? 9.305 14.656 9.117 1 98.81 100 LEU A N 1
ATOM 777 C CA . LEU A 1 100 ? 8.312 15.469 9.828 1 98.81 100 LEU A CA 1
ATOM 778 C C . LEU A 1 100 ? 8.539 16.953 9.562 1 98.81 100 LEU A C 1
ATOM 780 O O . LEU A 1 100 ? 9.562 17.344 9 1 98.81 100 LEU A O 1
ATOM 784 N N . CYS A 1 101 ? 7.574 17.672 9.898 1 98.81 101 CYS A N 1
ATOM 785 C CA . CYS A 1 101 ? 7.688 19.125 9.789 1 98.81 101 CYS A CA 1
ATOM 786 C C . CYS A 1 101 ? 8.188 19.734 11.102 1 98.81 101 CYS A C 1
ATOM 788 O O . CYS A 1 101 ? 8.234 19.047 12.125 1 98.81 101 CYS A O 1
ATOM 790 N N . LYS A 1 102 ? 8.578 20.984 10.977 1 98.5 102 LYS A N 1
ATOM 791 C CA . LYS A 1 102 ? 9.047 21.719 12.148 1 98.5 102 LYS A CA 1
ATOM 792 C C . LYS A 1 102 ? 7.887 22.125 13.047 1 98.5 102 LYS A C 1
ATOM 794 O O . LYS A 1 102 ? 7.992 22.062 14.273 1 98.5 102 LYS A O 1
ATOM 799 N N . GLU A 1 103 ? 6.836 22.625 12.414 1 98.06 103 GLU A N 1
ATOM 800 C CA . GLU A 1 103 ? 5.66 23.078 13.148 1 98.06 103 GLU A CA 1
ATOM 801 C C . GLU A 1 103 ? 4.707 21.922 13.43 1 98.06 103 GLU A C 1
ATOM 803 O O . GLU A 1 103 ? 4.543 21.031 12.594 1 98.06 103 GLU A O 1
ATOM 808 N N . GLY A 1 104 ? 4.039 21.875 14.609 1 98.06 104 GLY A N 1
ATOM 809 C CA . GLY A 1 104 ? 3.049 20.875 15.008 1 98.06 104 GLY A CA 1
ATOM 810 C C . GLY A 1 104 ? 1.847 21.484 15.703 1 98.06 104 GLY A C 1
ATOM 811 O O . GLY A 1 104 ? 1.729 22.719 15.797 1 98.06 104 GLY A O 1
ATOM 812 N N . ILE A 1 105 ? 0.907 20.641 16.078 1 97.44 105 ILE A N 1
ATOM 813 C CA . ILE A 1 105 ? -0.34 21.078 16.688 1 97.44 105 ILE A CA 1
ATOM 814 C C . ILE A 1 105 ? -0.408 20.578 18.125 1 97.44 105 ILE A C 1
ATOM 816 O O . ILE A 1 105 ? -0.338 19.375 18.375 1 97.44 105 ILE A O 1
ATOM 820 N N . LEU A 1 106 ? -0.5 21.438 19.047 1 97.19 106 LEU A N 1
ATOM 821 C CA . LEU A 1 106 ? -0.733 21.125 20.453 1 97.19 106 LEU A CA 1
ATOM 822 C C . LEU A 1 106 ? -1.728 22.109 21.062 1 97.19 106 LEU A C 1
ATOM 824 O O . LEU A 1 106 ? -1.501 23.328 21.047 1 97.19 106 LEU A O 1
ATOM 828 N N . GLY A 1 107 ? -2.812 21.609 21.516 1 96.12 107 GLY A N 1
ATOM 829 C CA . GLY A 1 107 ? -3.809 22.469 22.141 1 96.12 107 GLY A CA 1
ATOM 830 C C . GLY A 1 107 ? -4.562 23.328 21.156 1 96.12 107 GLY A C 1
ATOM 831 O O . GLY A 1 107 ? -5.105 24.375 21.516 1 96.12 107 GLY A O 1
ATOM 832 N N . SER A 1 108 ? -4.531 23 19.938 1 96.81 108 SER A N 1
ATOM 833 C CA . SER A 1 108 ? -5.148 23.828 18.906 1 96.81 108 SER A CA 1
ATOM 834 C C . SER A 1 108 ? -5.586 22.984 17.719 1 96.81 108 SER A C 1
ATOM 836 O O . SER A 1 108 ? -5.539 21.75 17.766 1 96.81 108 SER A O 1
ATOM 838 N N . ARG A 1 109 ? -6.176 23.641 16.703 1 97.56 109 ARG A N 1
ATOM 839 C CA . ARG A 1 109 ? -6.535 23.047 15.422 1 97.56 109 ARG A CA 1
ATOM 840 C C . ARG A 1 109 ? -5.578 23.5 14.328 1 97.56 109 ARG A C 1
ATOM 842 O O . ARG A 1 109 ? -4.934 24.547 14.453 1 97.56 109 ARG A O 1
ATOM 849 N N . GLY A 1 110 ? -5.449 22.734 13.344 1 97.94 110 GLY A N 1
ATOM 850 C CA . GLY A 1 110 ? -4.602 23.062 12.211 1 97.94 110 GLY A CA 1
ATOM 851 C C . GLY A 1 110 ? -5.059 22.422 10.914 1 97.94 110 GLY A C 1
ATOM 852 O O . GLY A 1 110 ? -5.715 21.391 10.922 1 97.94 110 GLY A O 1
ATOM 853 N N . TYR A 1 111 ? -4.734 23.078 9.844 1 98.31 111 TYR A N 1
ATOM 854 C CA . TYR A 1 111 ? -5.02 22.609 8.5 1 98.31 111 TYR A CA 1
ATOM 855 C C . TYR A 1 111 ? -3.883 22.953 7.543 1 98.31 111 TYR A C 1
ATOM 857 O O . TYR A 1 111 ? -3.305 24.031 7.629 1 98.31 111 TYR A O 1
ATOM 865 N N . TRP A 1 112 ? -3.525 22.062 6.637 1 98.62 112 TRP A N 1
ATOM 866 C CA . TRP A 1 112 ? -2.549 22.328 5.586 1 98.62 112 TRP A CA 1
ATOM 867 C C . TRP A 1 112 ? -2.832 21.469 4.352 1 98.62 112 TRP A C 1
ATOM 869 O O . TRP A 1 112 ? -3.611 20.516 4.418 1 98.62 112 TRP A O 1
ATOM 879 N N . GLU A 1 113 ? -2.303 21.844 3.242 1 98.5 113 GLU A N 1
ATOM 880 C CA . GLU A 1 113 ? -2.459 21.125 1.983 1 98.5 113 GLU A CA 1
ATOM 881 C C . GLU A 1 113 ? -1.104 20.797 1.366 1 98.5 113 GLU A C 1
ATOM 883 O O . GLU A 1 113 ? -0.148 21.562 1.505 1 98.5 113 GLU A O 1
ATOM 888 N N . VAL A 1 114 ? -1.072 19.688 0.723 1 98.62 114 VAL A N 1
ATOM 889 C CA . VAL A 1 114 ? 0.172 19.188 0.152 1 98.62 114 VAL A CA 1
ATOM 890 C C . VAL A 1 114 ? -0.069 18.719 -1.282 1 98.62 114 VAL A C 1
ATOM 892 O O . VAL A 1 114 ? -1.016 17.984 -1.549 1 98.62 114 VAL A O 1
ATOM 895 N N . ASP A 1 115 ? 0.765 19.188 -2.205 1 98.25 115 ASP A N 1
ATOM 896 C CA . ASP A 1 115 ? 0.82 18.625 -3.549 1 98.25 115 ASP A CA 1
ATOM 897 C C . ASP A 1 115 ? 1.567 17.297 -3.553 1 98.25 115 ASP A C 1
ATOM 899 O O . ASP A 1 115 ? 2.66 17.188 -2.994 1 98.25 115 ASP A O 1
ATOM 903 N N . CYS A 1 116 ? 1.001 16.344 -4.215 1 97.12 116 CYS A N 1
ATOM 904 C CA . CYS A 1 116 ? 1.57 14.992 -4.207 1 97.12 116 CYS A CA 1
ATOM 905 C C . CYS A 1 116 ? 1.854 14.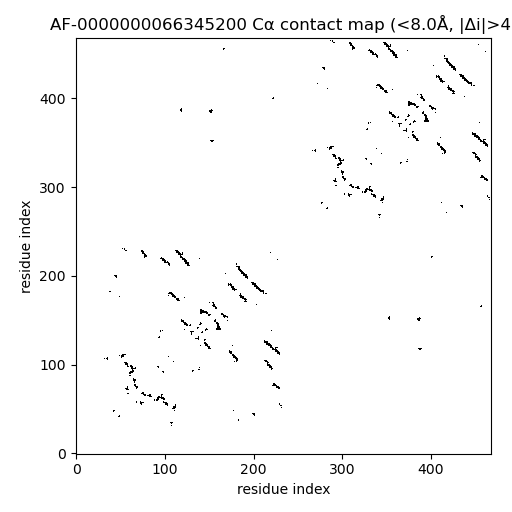516 -5.625 1 97.12 116 CYS A C 1
ATOM 907 O O . CYS A 1 116 ? 1.052 14.734 -6.535 1 97.12 116 CYS A O 1
ATOM 909 N N . ASP A 1 117 ? 2.955 13.898 -5.77 1 96.38 117 ASP A N 1
ATOM 910 C CA . ASP A 1 117 ? 3.299 13.211 -7.016 1 96.38 117 ASP A CA 1
ATOM 911 C C . ASP A 1 117 ? 3.961 11.867 -6.734 1 96.38 117 ASP A C 1
ATOM 913 O O . ASP A 1 117 ? 4.809 11.758 -5.848 1 96.38 117 ASP A O 1
ATOM 917 N N . GLY A 1 118 ? 3.547 10.789 -7.559 1 93.94 118 GLY A N 1
ATOM 918 C CA . GLY A 1 118 ? 4.082 9.453 -7.348 1 93.94 118 GLY A CA 1
ATOM 919 C C . GLY A 1 118 ? 3.465 8.742 -6.16 1 93.94 118 GLY A C 1
ATOM 920 O O . GLY A 1 118 ? 2.271 8.898 -5.891 1 93.94 118 GLY A O 1
ATOM 921 N N . TRP A 1 119 ? 4.285 7.812 -5.523 1 94.56 119 TRP A N 1
ATOM 922 C CA . TRP A 1 119 ? 3.803 7.121 -4.332 1 94.56 119 TRP A CA 1
ATOM 923 C C . TRP A 1 119 ? 4.219 7.863 -3.064 1 94.56 119 TRP A C 1
ATOM 925 O O . TRP A 1 119 ? 5.395 7.852 -2.689 1 94.56 119 TRP A O 1
ATOM 935 N N . VAL A 1 120 ? 3.236 8.445 -2.416 1 97.81 120 VAL A N 1
ATOM 936 C CA . VAL A 1 120 ? 3.496 9.188 -1.187 1 97.81 120 VAL A CA 1
ATOM 937 C C . VAL A 1 120 ? 2.42 8.867 -0.152 1 97.81 120 VAL A C 1
ATOM 939 O O . VAL A 1 120 ? 1.292 8.516 -0.509 1 97.81 120 VAL A O 1
ATOM 942 N N . VAL A 1 121 ? 2.797 8.891 1.093 1 98.12 121 VAL A N 1
ATOM 943 C CA . VAL A 1 121 ? 1.865 8.836 2.215 1 98.12 121 VAL A CA 1
ATOM 944 C C . VAL A 1 121 ? 1.892 10.164 2.969 1 98.12 121 VAL A C 1
ATOM 946 O O . VAL A 1 121 ? 2.941 10.594 3.455 1 98.12 121 VAL A O 1
ATOM 949 N N . ILE A 1 122 ? 0.749 10.852 2.988 1 98.81 122 ILE A N 1
ATOM 950 C CA . ILE A 1 122 ? 0.58 12.094 3.73 1 98.81 122 ILE A CA 1
ATOM 951 C C . ILE A 1 122 ? -0.036 11.805 5.098 1 98.81 122 ILE A C 1
ATOM 953 O O . ILE A 1 122 ? -1.046 11.102 5.191 1 98.81 122 ILE A O 1
ATOM 957 N N . GLY A 1 123 ? 0.646 12.258 6.141 1 98.75 123 GLY A N 1
ATOM 958 C CA . GLY A 1 123 ? 0.093 11.867 7.43 1 98.75 123 GLY A CA 1
ATOM 959 C C . GLY A 1 123 ? 0.516 12.789 8.562 1 98.75 123 GLY A C 1
ATOM 960 O O . GLY A 1 123 ? 0.894 13.938 8.32 1 98.75 123 GLY A O 1
ATOM 961 N N . VAL A 1 124 ? 0.209 12.383 9.773 1 98.75 124 VAL A N 1
ATOM 962 C CA . VAL A 1 124 ? 0.609 13.008 11.023 1 98.75 124 VAL A CA 1
ATOM 963 C C . VAL A 1 124 ? 1.145 11.945 11.984 1 98.75 124 VAL A C 1
ATOM 965 O O . VAL A 1 124 ? 0.753 10.781 11.914 1 98.75 124 VAL A O 1
ATOM 968 N N . ALA A 1 125 ? 2.059 12.344 12.812 1 98.62 125 ALA A N 1
ATOM 969 C CA . ALA A 1 125 ? 2.607 11.484 13.859 1 98.62 125 ALA A CA 1
ATOM 970 C C . ALA A 1 125 ? 2.736 12.242 15.18 1 98.62 125 ALA A C 1
ATOM 972 O O . ALA A 1 125 ? 3.045 13.438 15.188 1 98.62 125 ALA A O 1
ATOM 973 N N . CYS A 1 126 ? 2.461 11.555 16.219 1 98.38 126 CYS A N 1
ATOM 974 C CA . CYS A 1 126 ? 2.805 12.125 17.516 1 98.38 126 CYS A CA 1
ATOM 975 C C . CYS A 1 126 ? 4.305 12.367 17.625 1 98.38 126 CYS A C 1
ATOM 977 O O . CYS A 1 126 ? 5.105 11.586 17.109 1 98.38 126 CYS A O 1
ATOM 979 N N . GLU A 1 127 ? 4.582 13.406 18.328 1 96.81 127 GLU A N 1
ATOM 980 C CA . GLU A 1 127 ? 5.98 13.812 18.453 1 96.81 127 GLU A CA 1
ATOM 981 C C . GLU A 1 127 ? 6.82 12.695 19.062 1 96.81 127 GLU A C 1
ATOM 983 O O . GLU A 1 127 ? 8 12.555 18.734 1 96.81 127 GLU A O 1
ATOM 988 N N . ASN A 1 128 ? 6.262 11.844 19.859 1 96 128 ASN A N 1
ATOM 989 C CA . ASN A 1 128 ? 7 10.805 20.562 1 96 128 ASN A CA 1
ATOM 990 C C . ASN A 1 128 ? 6.934 9.469 19.812 1 96 128 ASN A C 1
ATOM 992 O O . ASN A 1 128 ? 7.402 8.453 20.312 1 96 128 ASN A O 1
ATOM 996 N N . ALA A 1 129 ? 6.332 9.477 18.641 1 97 129 ALA A N 1
ATOM 997 C CA . ALA A 1 129 ? 6.305 8.25 17.859 1 97 129 ALA A CA 1
ATOM 998 C C . ALA A 1 129 ? 7.719 7.777 17.531 1 97 129 ALA A C 1
ATOM 1000 O O . ALA A 1 129 ? 8.617 8.594 17.312 1 97 129 ALA A O 1
ATOM 1001 N N . GLY A 1 130 ? 7.934 6.52 17.484 1 96.12 130 GLY A N 1
ATOM 1002 C CA . GLY A 1 130 ? 9.234 5.941 17.203 1 96.12 130 GLY A CA 1
ATOM 1003 C C . GLY A 1 130 ? 9.766 6.316 15.828 1 96.12 130 GLY A C 1
ATOM 1004 O O . GLY A 1 130 ? 9 6.508 14.883 1 96.12 130 GLY A O 1
ATOM 1005 N N . ARG A 1 131 ? 11.109 6.332 15.727 1 96.75 131 ARG A N 1
ATOM 1006 C CA . ARG A 1 131 ? 11.742 6.73 14.469 1 96.75 131 ARG A CA 1
ATOM 1007 C C . ARG A 1 131 ? 12.883 5.785 14.109 1 96.75 131 ARG A C 1
ATOM 1009 O O . ARG A 1 131 ? 13.398 5.836 12.984 1 96.75 131 ARG A O 1
ATOM 1016 N N . LYS A 1 132 ? 13.18 4.918 15.039 1 95.69 132 LYS A N 1
ATOM 1017 C CA . LYS A 1 132 ? 14.312 4.016 14.867 1 95.69 132 LYS A CA 1
ATOM 1018 C C . LYS A 1 132 ? 13.852 2.566 14.75 1 95.69 132 LYS A C 1
ATOM 1020 O O . LYS A 1 132 ? 12.719 2.24 15.109 1 95.69 132 LYS A O 1
ATOM 1025 N N . ALA A 1 133 ? 14.766 1.751 14.266 1 89.25 133 ALA A N 1
ATOM 1026 C CA . ALA A 1 133 ? 14.477 0.324 14.133 1 89.25 133 ALA A CA 1
ATOM 1027 C C . ALA A 1 133 ? 14.07 -0.284 15.469 1 89.25 133 ALA A C 1
ATOM 1029 O O . ALA A 1 133 ? 13.141 -1.091 15.531 1 89.25 133 ALA A O 1
ATOM 1030 N N . LYS A 1 134 ? 14.742 0.052 16.469 1 92.25 134 LYS A N 1
ATOM 1031 C CA . LYS A 1 134 ? 14.508 -0.505 17.797 1 92.25 134 LYS A CA 1
ATOM 1032 C C . LYS A 1 134 ? 13.102 -0.162 18.297 1 92.25 134 LYS A C 1
ATOM 1034 O O . LYS A 1 134 ? 12.586 -0.812 19.203 1 92.25 134 LYS A O 1
ATOM 1039 N N . ASP A 1 135 ? 12.516 0.88 17.703 1 94 135 ASP A N 1
ATOM 1040 C CA . ASP A 1 135 ? 11.203 1.346 18.141 1 94 135 ASP A CA 1
ATOM 1041 C C . ASP A 1 135 ? 10.094 0.524 17.5 1 94 135 ASP A C 1
ATOM 1043 O O . ASP A 1 135 ? 8.914 0.709 17.812 1 94 135 ASP A O 1
ATOM 1047 N N . GLY A 1 136 ? 10.453 -0.377 16.594 1 90.19 136 GLY A N 1
ATOM 1048 C CA . GLY A 1 136 ? 9.445 -1.109 15.836 1 90.19 136 GLY A CA 1
ATOM 1049 C C . GLY A 1 136 ? 9.016 -0.398 14.57 1 90.19 136 GLY A C 1
ATOM 1050 O O . GLY A 1 136 ? 9.758 0.422 14.023 1 90.19 136 GLY A O 1
ATOM 1051 N N . PRO A 1 137 ? 7.812 -0.805 14.055 1 89.25 137 PRO A N 1
ATOM 1052 C CA . PRO A 1 137 ? 7.336 -0.127 12.852 1 89.25 137 PRO A CA 1
ATOM 1053 C C . PRO A 1 137 ? 7.133 1.372 13.055 1 89.25 137 PRO A C 1
ATOM 1055 O O . PRO A 1 137 ? 6.406 1.781 13.969 1 89.25 137 PRO A O 1
ATOM 1058 N N . CYS A 1 138 ? 7.773 2.16 12.188 1 94.25 138 CYS A N 1
ATOM 1059 C CA . CYS A 1 138 ? 7.789 3.6 12.43 1 94.25 138 CYS A CA 1
ATOM 1060 C C . CYS A 1 138 ? 7.191 4.359 11.25 1 94.25 138 CYS A C 1
ATOM 1062 O O . CYS A 1 138 ? 7.078 5.586 11.297 1 94.25 138 CYS A O 1
ATOM 1064 N N . GLY A 1 139 ? 6.848 3.67 10.219 1 95.62 139 GLY A N 1
ATOM 1065 C CA . GLY A 1 139 ? 6.238 4.359 9.094 1 95.62 139 GLY A CA 1
ATOM 1066 C C . GLY A 1 139 ? 4.902 4.992 9.43 1 95.62 139 GLY A C 1
ATOM 1067 O O . GLY A 1 139 ? 4.176 4.496 10.289 1 95.62 139 GLY A O 1
ATOM 1068 N N . LEU A 1 140 ? 4.586 6.035 8.758 1 97.56 140 LEU A N 1
ATOM 1069 C CA . LEU A 1 140 ? 3.301 6.695 8.969 1 97.56 140 LEU A CA 1
ATOM 1070 C C . LEU A 1 140 ? 2.148 5.707 8.812 1 97.56 140 LEU A C 1
ATOM 1072 O O . LEU A 1 140 ? 1.979 5.105 7.746 1 97.56 140 LEU A O 1
ATOM 1076 N N . GLY A 1 141 ? 1.374 5.547 9.859 1 96.56 141 GLY A N 1
ATOM 1077 C CA . GLY A 1 141 ? 0.241 4.637 9.836 1 96.56 141 GLY A CA 1
ATOM 1078 C C . GLY A 1 141 ? 0.582 3.244 10.328 1 96.56 141 GLY A C 1
ATOM 1079 O O . GLY A 1 141 ? -0.312 2.436 10.586 1 96.56 141 GLY A O 1
ATOM 1080 N N . GLU A 1 142 ? 1.82 2.945 10.5 1 93.75 142 GLU A N 1
ATOM 1081 C CA . GLU A 1 142 ? 2.227 1.586 10.836 1 93.75 142 GLU A CA 1
ATOM 1082 C C . GLU A 1 142 ? 2.164 1.354 12.344 1 93.75 142 GLU A C 1
ATOM 1084 O O . GLU A 1 142 ? 2.254 0.214 12.805 1 93.75 142 GLU A O 1
ATOM 1089 N N . ASN A 1 143 ? 2.045 2.396 13.117 1 94 143 ASN A N 1
ATOM 1090 C CA . ASN A 1 143 ? 2.008 2.301 14.57 1 94 143 ASN A CA 1
ATOM 1091 C C . ASN A 1 143 ? 0.817 3.061 15.156 1 94 143 ASN A C 1
ATOM 1093 O O . ASN A 1 143 ? 0.049 3.678 14.414 1 94 143 ASN A O 1
ATOM 1097 N N . ASP A 1 144 ? 0.664 2.969 16.469 1 95.19 144 ASP A N 1
ATOM 1098 C CA . ASP A 1 144 ? -0.541 3.506 17.109 1 95.19 144 ASP A CA 1
ATOM 1099 C C . ASP A 1 144 ? -0.406 5.004 17.359 1 95.19 144 ASP A C 1
ATOM 1101 O O . ASP A 1 144 ? -1.311 5.629 17.922 1 95.19 144 ASP A O 1
ATOM 1105 N N . LEU A 1 145 ? 0.68 5.598 16.875 1 97.62 145 LEU A N 1
ATOM 1106 C CA . LEU A 1 145 ? 0.914 7.016 17.141 1 97.62 145 LEU A CA 1
ATOM 1107 C C . LEU A 1 145 ? 1.011 7.797 15.828 1 97.62 145 LEU A C 1
ATOM 1109 O O . LEU A 1 145 ? 1.471 8.938 15.82 1 97.62 145 LEU A O 1
ATOM 1113 N N . SER A 1 146 ? 0.656 7.156 14.758 1 98.06 146 SER A N 1
ATOM 1114 C CA . SER A 1 146 ? 0.721 7.859 13.477 1 98.06 146 SER A CA 1
ATOM 1115 C C . SER A 1 146 ? -0.423 7.445 12.562 1 98.06 146 SER A C 1
ATOM 1117 O O . SER A 1 146 ? -1.027 6.387 12.75 1 98.06 146 SER A O 1
ATOM 1119 N N . TRP A 1 147 ? -0.794 8.289 11.617 1 98.44 147 TRP A N 1
ATOM 1120 C CA . TRP A 1 147 ? -1.881 8.156 10.656 1 98.44 147 TRP A CA 1
ATOM 1121 C C . TRP A 1 147 ? -1.438 8.617 9.266 1 98.44 147 TRP A C 1
ATOM 1123 O O . TRP A 1 147 ? -0.691 9.586 9.133 1 98.44 147 TRP A O 1
ATOM 1133 N N . GLY A 1 148 ? -1.897 7.926 8.266 1 98.44 148 GLY A N 1
ATOM 1134 C CA . GLY A 1 148 ? -1.486 8.289 6.918 1 98.44 148 GLY A CA 1
ATOM 1135 C C . GLY A 1 148 ? -2.521 7.945 5.863 1 98.44 148 GLY A C 1
ATOM 1136 O O . GLY A 1 148 ? -3.4 7.117 6.098 1 98.44 148 GLY A O 1
ATOM 1137 N N . VAL A 1 149 ? -2.426 8.633 4.766 1 98.5 149 VAL A N 1
ATOM 1138 C CA . VAL A 1 149 ? -3.246 8.367 3.59 1 98.5 149 VAL A CA 1
ATOM 1139 C C . VAL A 1 149 ? -2.381 8.43 2.332 1 98.5 149 VAL A C 1
ATOM 1141 O O . VAL A 1 149 ? -1.422 9.203 2.27 1 98.5 149 VAL A O 1
ATOM 1144 N N . GLY A 1 150 ? -2.697 7.633 1.354 1 97.44 150 GLY A N 1
ATOM 1145 C CA . GLY A 1 150 ? -1.997 7.672 0.08 1 97.44 150 GLY A CA 1
ATOM 1146 C C . GLY A 1 150 ? -2.764 7 -1.043 1 97.44 150 GLY A C 1
ATOM 1147 O O . GLY A 1 150 ? -3.643 6.172 -0.794 1 97.44 150 GLY A O 1
ATOM 1148 N N . TRP A 1 151 ? -2.41 7.434 -2.262 1 96.38 151 TRP A N 1
ATOM 1149 C CA . TRP A 1 151 ? -2.975 6.836 -3.469 1 96.38 151 TRP A CA 1
ATOM 1150 C C . TRP A 1 151 ? -2.322 5.488 -3.764 1 96.38 151 TRP A C 1
ATOM 1152 O O . TRP A 1 151 ? -1.094 5.379 -3.791 1 96.38 151 TRP A O 1
ATOM 1162 N N . ALA A 1 152 ? -3.123 4.465 -3.99 1 92.69 152 ALA A N 1
ATOM 1163 C CA . ALA A 1 152 ? -2.605 3.111 -4.176 1 92.69 152 ALA A CA 1
ATOM 1164 C C . ALA A 1 152 ? -2.801 2.645 -5.617 1 92.69 152 ALA A C 1
ATOM 1166 O O . ALA A 1 152 ? -2.787 1.441 -5.891 1 92.69 152 ALA A O 1
ATOM 1167 N N . GLY A 1 153 ? -3.045 3.568 -6.555 1 89.75 153 GLY A N 1
ATOM 1168 C CA . GLY A 1 153 ? -3.133 3.227 -7.965 1 89.75 153 GLY A CA 1
ATOM 1169 C C . GLY A 1 153 ? -4.555 3.236 -8.492 1 89.75 153 GLY A C 1
ATOM 1170 O O . GLY A 1 153 ? -4.793 3.621 -9.641 1 89.75 153 GLY A O 1
ATOM 1171 N N . SER A 1 154 ? -5.496 2.785 -7.676 1 90.06 154 SER A N 1
ATOM 1172 C CA . SER A 1 154 ? -6.887 2.758 -8.117 1 90.06 154 SER A CA 1
ATOM 1173 C C . SER A 1 154 ? -7.82 3.311 -7.047 1 90.06 154 SER A C 1
ATOM 1175 O O . SER A 1 154 ? -8.984 3.598 -7.32 1 90.06 154 SER A O 1
ATOM 1177 N N . CYS A 1 155 ? -7.305 3.441 -5.918 1 93.31 155 CYS A N 1
ATOM 1178 C CA . CYS A 1 155 ? -8.031 3.947 -4.762 1 93.31 155 CYS A CA 1
ATOM 1179 C C . CYS A 1 155 ? -7.078 4.496 -3.709 1 93.31 155 CYS A C 1
ATOM 1181 O O . CYS A 1 155 ? -5.859 4.434 -3.877 1 93.31 155 CYS A O 1
ATOM 1183 N N . TYR A 1 156 ? -7.695 5.09 -2.68 1 96.12 156 TYR A N 1
ATOM 1184 C CA . TYR A 1 156 ? -6.871 5.551 -1.567 1 96.12 156 TYR A CA 1
ATOM 1185 C C . TYR A 1 156 ? -6.812 4.504 -0.461 1 96.12 156 TYR A C 1
ATOM 1187 O O . TYR A 1 156 ? -7.781 3.777 -0.233 1 96.12 156 TYR A O 1
ATOM 1195 N N . HIS A 1 157 ? -5.645 4.453 0.137 1 96.25 157 HIS A N 1
ATOM 1196 C CA . HIS A 1 157 ? -5.477 3.705 1.377 1 96.25 157 HIS A CA 1
ATOM 1197 C C . HIS A 1 157 ? -5.289 4.641 2.564 1 96.25 157 HIS A C 1
ATOM 1199 O O . HIS A 1 157 ? -4.602 5.66 2.457 1 96.25 157 HIS A O 1
ATOM 1205 N N . VAL A 1 158 ? -5.934 4.301 3.648 1 97.31 158 VAL A N 1
ATOM 1206 C CA . VAL A 1 158 ? -5.758 4.98 4.93 1 97.31 158 VAL A CA 1
ATOM 1207 C C . VAL A 1 158 ? -5.172 4.012 5.949 1 97.31 158 VAL A C 1
ATOM 1209 O O . VAL A 1 158 ? -5.613 2.865 6.055 1 97.31 158 VAL A O 1
ATOM 1212 N N . TRP A 1 159 ? -4.141 4.535 6.672 1 96.06 159 TRP A N 1
ATOM 1213 C CA . TRP A 1 159 ? -3.402 3.631 7.551 1 96.06 159 TRP A CA 1
ATOM 1214 C C . TRP A 1 159 ? -3.385 4.156 8.984 1 96.06 159 TRP A C 1
ATOM 1216 O O . TRP A 1 159 ? -3.234 5.359 9.203 1 96.06 159 TRP A O 1
ATOM 1226 N N . HIS A 1 160 ? -3.553 3.248 9.945 1 96.31 160 HIS A N 1
ATOM 1227 C CA . HIS A 1 160 ? -3.328 3.48 11.367 1 96.31 160 HIS A CA 1
ATOM 1228 C C . HIS A 1 160 ? -3.049 2.172 12.102 1 96.31 160 HIS A C 1
ATOM 1230 O O . HIS A 1 160 ? -3.77 1.188 11.922 1 96.31 160 HIS A O 1
ATOM 1236 N N . ASN A 1 161 ? -1.967 2.18 12.875 1 93.06 161 ASN A N 1
ATOM 1237 C CA . ASN A 1 161 ? -1.6 1.05 13.719 1 93.06 161 ASN A CA 1
ATOM 1238 C C . ASN A 1 161 ? -1.504 -0.244 12.922 1 93.06 161 ASN A C 1
ATOM 1240 O O . ASN A 1 161 ? -2.008 -1.284 13.352 1 93.06 161 ASN A O 1
ATOM 1244 N N . GLY A 1 162 ? -1.061 -0.105 11.703 1 87.75 162 GLY A N 1
ATOM 1245 C CA . GLY A 1 162 ? -0.813 -1.271 10.875 1 87.75 162 GLY A CA 1
ATOM 1246 C C . GLY A 1 162 ? -2.045 -1.74 10.125 1 87.75 162 GLY A C 1
ATOM 1247 O O . GLY A 1 162 ? -1.994 -2.732 9.391 1 87.75 162 GLY A O 1
ATOM 1248 N N . VAL A 1 163 ? -3.162 -1.074 10.344 1 86.38 163 VAL A N 1
ATOM 1249 C CA . VAL A 1 163 ? -4.402 -1.433 9.664 1 86.38 163 VAL A CA 1
ATOM 1250 C C . VAL A 1 163 ? -4.574 -0.568 8.414 1 86.38 163 VAL A C 1
ATOM 1252 O O . VAL A 1 163 ? -4.348 0.644 8.461 1 86.38 163 VAL A O 1
ATOM 1255 N N . ASN A 1 164 ? -4.898 -1.212 7.316 1 88.5 164 ASN A N 1
ATOM 1256 C CA . ASN A 1 164 ? -5.133 -0.547 6.039 1 88.5 164 ASN A CA 1
ATOM 1257 C C . ASN A 1 164 ? -6.605 -0.586 5.648 1 88.5 164 ASN A C 1
ATOM 1259 O O . ASN A 1 164 ? -7.223 -1.652 5.641 1 88.5 164 ASN A O 1
ATOM 1263 N N . VAL A 1 165 ? -7.188 0.546 5.32 1 91.38 165 VAL A N 1
ATOM 1264 C CA . VAL A 1 165 ? -8.562 0.639 4.84 1 91.38 165 VAL A CA 1
ATOM 1265 C C . VAL A 1 165 ? -8.578 1.254 3.441 1 91.38 165 VAL A C 1
ATOM 1267 O O . VAL A 1 165 ? -7.957 2.293 3.205 1 91.38 165 VAL A O 1
ATOM 1270 N N . GLU A 1 166 ? -9.328 0.616 2.508 1 92.62 166 GLU A N 1
ATOM 1271 C CA . GLU A 1 166 ? -9.469 1.128 1.147 1 92.62 166 GLU A CA 1
ATOM 1272 C C . GLU A 1 166 ? -10.609 2.141 1.056 1 92.62 166 GLU A C 1
ATOM 1274 O O . GLU A 1 166 ? -11.711 1.89 1.543 1 92.62 166 GLU A O 1
ATOM 1279 N N . ILE A 1 167 ? -10.266 3.258 0.487 1 94.94 167 ILE A N 1
ATOM 1280 C CA . ILE A 1 167 ? -11.266 4.289 0.252 1 94.94 167 ILE A CA 1
ATOM 1281 C C . ILE A 1 167 ? -11.383 4.57 -1.244 1 94.94 167 ILE A C 1
ATOM 1283 O O . ILE A 1 167 ? -10.43 5.051 -1.863 1 94.94 167 ILE A O 1
ATOM 1287 N N . GLN A 1 168 ? -12.57 4.309 -1.784 1 92.94 168 GLN A N 1
ATOM 1288 C CA . GLN A 1 168 ? -12.781 4.609 -3.197 1 92.94 168 GLN A CA 1
ATOM 1289 C C . GLN A 1 168 ? -12.992 6.105 -3.416 1 92.94 168 GLN A C 1
ATOM 1291 O O . GLN A 1 168 ? -13.906 6.699 -2.84 1 92.94 168 GLN A O 1
ATOM 1296 N N . ALA A 1 169 ? -12.172 6.719 -4.148 1 94.5 169 ALA A N 1
ATOM 1297 C CA . ALA A 1 169 ? -12.25 8.125 -4.527 1 94.5 169 ALA A CA 1
ATOM 1298 C C . ALA A 1 169 ? -11.359 8.422 -5.727 1 94.5 169 ALA A C 1
ATOM 1300 O O . ALA A 1 169 ? -10.398 7.695 -5.992 1 94.5 169 ALA A O 1
ATOM 1301 N N . PRO A 1 170 ? -11.703 9.406 -6.492 1 92.69 170 PRO A N 1
ATOM 1302 C CA . PRO A 1 170 ? -10.844 9.766 -7.617 1 92.69 170 PRO A CA 1
ATOM 1303 C C . PRO A 1 170 ? -9.492 10.328 -7.172 1 92.69 170 PRO A C 1
ATOM 1305 O O . PRO A 1 170 ? -9.398 10.93 -6.102 1 92.69 170 PRO A O 1
ATOM 1308 N N . LEU A 1 171 ? -8.531 10.156 -8.062 1 93.69 171 LEU A N 1
ATOM 1309 C CA . LEU A 1 171 ? -7.207 10.703 -7.793 1 93.69 171 LEU A CA 1
ATOM 1310 C C . LEU A 1 171 ? -7.246 12.227 -7.73 1 93.69 171 LEU A C 1
ATOM 1312 O O . LEU A 1 171 ? -7.879 12.867 -8.57 1 93.69 171 LEU A O 1
ATOM 1316 N N . SER A 1 172 ? -6.699 12.75 -6.684 1 95.38 172 SER A N 1
ATOM 1317 C CA . SER A 1 172 ? -6.434 14.18 -6.543 1 95.38 172 SER A CA 1
ATOM 1318 C C . SER A 1 172 ? -4.957 14.438 -6.27 1 95.38 172 SER A C 1
ATOM 1320 O O . SER A 1 172 ? -4.348 13.781 -5.418 1 95.38 172 SER A O 1
ATOM 1322 N N . PRO A 1 173 ? -4.398 15.391 -6.926 1 95 173 PRO A N 1
ATOM 1323 C CA . PRO A 1 173 ? -2.984 15.688 -6.676 1 95 173 PRO A CA 1
ATOM 1324 C C . PRO A 1 173 ? -2.764 16.438 -5.363 1 95 173 PRO A C 1
ATOM 1326 O O . PRO A 1 173 ? -1.619 16.641 -4.949 1 95 173 PRO A O 1
ATOM 1329 N N . VAL A 1 174 ? -3.832 16.891 -4.754 1 97.88 174 VAL A N 1
ATOM 1330 C CA . VAL A 1 174 ? -3.68 17.688 -3.543 1 97.88 174 VAL A CA 1
ATOM 1331 C C . VAL A 1 174 ? -4.445 17.031 -2.395 1 97.88 174 VAL A C 1
ATOM 1333 O O . VAL A 1 174 ? -5.637 16.75 -2.52 1 97.88 174 VAL A O 1
ATOM 1336 N N . ILE A 1 175 ? -3.758 16.828 -1.284 1 98.44 175 ILE A N 1
ATOM 1337 C CA . ILE A 1 175 ? -4.363 16.281 -0.077 1 98.44 175 ILE A CA 1
ATOM 1338 C C . ILE A 1 175 ? -4.34 17.312 1.037 1 98.44 175 ILE A C 1
ATOM 1340 O O . ILE A 1 175 ? -3.307 17.953 1.28 1 98.44 175 ILE A O 1
ATOM 1344 N N . GLY A 1 176 ? -5.48 17.547 1.648 1 98.5 176 GLY A N 1
ATOM 1345 C CA . GLY A 1 176 ? -5.582 18.375 2.844 1 98.5 176 GLY A CA 1
ATOM 1346 C C . GLY A 1 176 ? -5.648 17.562 4.121 1 98.5 176 GLY A C 1
ATOM 1347 O O . GLY A 1 176 ? -6.273 16.5 4.156 1 98.5 176 GLY A O 1
ATOM 1348 N N . VAL A 1 177 ? -5.051 18.047 5.168 1 98.81 177 VAL A N 1
ATOM 1349 C CA . VAL A 1 177 ? -5.07 17.406 6.477 1 98.81 177 VAL A CA 1
ATOM 1350 C C . VAL A 1 177 ? -5.555 18.391 7.531 1 98.81 177 VAL A C 1
ATOM 1352 O O . VAL A 1 177 ? -5.059 19.516 7.609 1 98.81 177 VAL A O 1
ATOM 1355 N N . TYR A 1 178 ? -6.57 18.016 8.211 1 98.56 178 TYR A N 1
ATOM 1356 C CA . TYR A 1 178 ? -7.078 18.781 9.352 1 98.56 178 TYR A CA 1
ATOM 1357 C C . TYR A 1 178 ? -6.914 17.984 10.648 1 98.56 178 TYR A C 1
ATOM 1359 O O . TYR A 1 178 ? -7.133 16.781 10.68 1 98.56 178 TYR A O 1
ATOM 1367 N N . ALA A 1 179 ? -6.516 18.75 11.688 1 98.12 179 ALA A N 1
ATOM 1368 C CA . ALA A 1 179 ? -6.438 18.094 13 1 98.12 179 ALA A CA 1
ATOM 1369 C C . ALA A 1 179 ? -6.996 19 14.094 1 98.12 179 ALA A C 1
ATOM 1371 O O . ALA A 1 179 ? -6.707 20.203 14.125 1 98.12 179 ALA A O 1
ATOM 1372 N N . ASP A 1 180 ? -7.852 18.469 14.852 1 97.69 180 ASP A N 1
ATOM 1373 C CA . ASP A 1 180 ? -8.258 19 16.156 1 97.69 180 ASP A CA 1
ATOM 1374 C C . ASP A 1 180 ? -7.625 18.203 17.297 1 97.69 180 ASP A C 1
ATOM 1376 O O . ASP A 1 180 ? -8.203 17.219 17.766 1 97.69 180 ASP A O 1
ATOM 1380 N N . GLN A 1 181 ? -6.422 18.688 17.75 1 97.44 181 GLN A N 1
ATOM 1381 C CA . GLN A 1 181 ? -5.57 17.891 18.625 1 97.44 181 GLN A CA 1
ATOM 1382 C C . GLN A 1 181 ? -6.254 17.609 19.969 1 97.44 181 GLN A C 1
ATOM 1384 O O . GLN A 1 181 ? -6.281 16.469 20.422 1 97.44 181 GLN A O 1
ATOM 1389 N N . PRO A 1 182 ? -6.828 18.625 20.594 1 96.94 182 PRO A N 1
ATOM 1390 C CA . PRO A 1 182 ? -7.465 18.328 21.891 1 96.94 182 PRO A CA 1
ATOM 1391 C C . PRO A 1 182 ? -8.633 17.344 21.75 1 96.94 182 PRO A C 1
ATOM 1393 O O . PRO A 1 182 ? -8.867 16.531 22.656 1 96.94 182 PRO A O 1
ATOM 1396 N N . ALA A 1 183 ? -9.359 17.406 20.625 1 96.94 183 ALA A N 1
ATOM 1397 C CA . ALA A 1 183 ? -10.523 16.547 20.422 1 96.94 183 ALA A CA 1
ATOM 1398 C C . ALA A 1 183 ? -10.109 15.172 19.906 1 96.94 183 ALA A C 1
ATOM 1400 O O . ALA A 1 183 ? -10.922 14.242 19.875 1 96.94 183 ALA A O 1
ATOM 1401 N N . GLY A 1 184 ? -8.883 15.078 19.469 1 96.81 184 GLY A N 1
ATOM 1402 C CA . GLY A 1 184 ? -8.398 13.812 18.938 1 96.81 184 GLY A CA 1
ATOM 1403 C C . GLY A 1 184 ? -8.977 13.477 17.578 1 96.81 184 GLY A C 1
ATOM 1404 O O . GLY A 1 184 ? -9.305 12.32 17.297 1 96.81 184 GLY A O 1
ATOM 1405 N N . ILE A 1 185 ? -9.164 14.508 16.781 1 97.94 185 ILE A N 1
ATOM 1406 C CA . ILE A 1 185 ? -9.758 14.32 15.461 1 97.94 185 ILE A CA 1
ATOM 1407 C C . ILE A 1 185 ? -8.711 14.586 14.383 1 97.94 185 ILE A C 1
ATOM 1409 O O . ILE A 1 185 ? -7.996 15.586 14.438 1 97.94 185 ILE A O 1
ATOM 1413 N N . ILE A 1 186 ? -8.523 13.672 13.445 1 98.44 186 ILE A N 1
ATOM 1414 C CA . ILE A 1 186 ? -7.695 13.82 12.25 1 98.44 186 ILE A CA 1
ATOM 1415 C C . ILE A 1 186 ? -8.539 13.547 11.008 1 98.44 186 ILE A C 1
ATOM 1417 O O . ILE A 1 186 ? -9.18 12.5 10.906 1 98.44 186 ILE A O 1
ATOM 1421 N N . LYS A 1 187 ? -8.562 14.5 10.109 1 98.62 187 LYS A N 1
ATOM 1422 C CA . LYS A 1 187 ? -9.312 14.336 8.859 1 98.62 187 LYS A CA 1
ATOM 1423 C C . LYS A 1 187 ? -8.398 14.516 7.652 1 98.62 187 LYS A C 1
ATOM 1425 O O . LYS A 1 187 ? -7.555 15.414 7.629 1 98.62 187 LYS A O 1
ATOM 1430 N N . PHE A 1 188 ? -8.547 13.664 6.695 1 98.69 188 PHE A N 1
ATOM 1431 C CA . PHE A 1 188 ? -7.867 13.781 5.41 1 98.69 188 PHE A CA 1
ATOM 1432 C C . PHE A 1 188 ? -8.859 14.141 4.309 1 98.69 188 PHE A C 1
ATOM 1434 O O . PHE A 1 188 ? -9.938 13.547 4.215 1 98.69 188 PHE A O 1
ATOM 1441 N N . PHE A 1 189 ? -8.469 15.086 3.494 1 98.5 189 PHE A N 1
ATOM 1442 C CA . PHE A 1 189 ? -9.344 15.586 2.434 1 98.5 189 PHE A CA 1
ATOM 1443 C C . PHE A 1 189 ? -8.633 15.523 1.083 1 98.5 189 PHE A C 1
ATOM 1445 O O . PHE A 1 189 ? -7.414 15.68 1.008 1 98.5 189 PHE A O 1
ATOM 1452 N N . LEU A 1 190 ? -9.438 15.297 0.057 1 98.12 190 LEU A N 1
ATOM 1453 C CA . LEU A 1 190 ? -9 15.562 -1.309 1 98.12 190 LEU A CA 1
ATOM 1454 C C . LEU A 1 190 ? -9.43 16.953 -1.752 1 98.12 190 LEU A C 1
ATOM 1456 O O . LEU A 1 190 ? -10.594 17.328 -1.598 1 98.12 190 LEU A O 1
ATOM 1460 N N . VAL A 1 191 ? -8.445 17.688 -2.145 1 97.38 191 VAL A N 1
ATOM 1461 C CA . VAL A 1 191 ? -8.781 19 -2.697 1 97.38 191 VAL A CA 1
ATOM 1462 C C . VAL A 1 191 ? -9.039 18.875 -4.195 1 97.38 191 VAL A C 1
ATOM 1464 O O . VAL A 1 191 ? -8.188 18.375 -4.941 1 97.38 191 VAL A O 1
ATOM 1467 N N . GLN A 1 192 ? -10.172 19.266 -4.594 1 94 192 GLN A N 1
ATOM 1468 C CA . GLN A 1 192 ? -10.602 19.094 -5.977 1 94 192 GLN A CA 1
ATOM 1469 C C . GLN A 1 192 ? -11.117 20.406 -6.559 1 94 192 GLN A C 1
ATOM 1471 O O . GLN A 1 192 ? -11.523 21.297 -5.816 1 94 192 GLN A O 1
ATOM 1476 N N . GLU A 1 193 ? -10.961 20.406 -7.879 1 88.12 193 GLU A N 1
ATOM 1477 C CA . GLU A 1 193 ? -11.562 21.562 -8.555 1 88.12 193 GLU A CA 1
ATOM 1478 C C . GLU A 1 193 ? -13.086 21.453 -8.578 1 88.12 193 GLU A C 1
ATOM 1480 O O . GLU A 1 193 ? -13.633 20.422 -8.977 1 88.12 193 GLU A O 1
ATOM 1485 N N . GLY A 1 194 ? -13.703 22.406 -7.996 1 82.94 194 GLY A N 1
ATOM 1486 C CA . GLY A 1 194 ? -15.156 22.469 -8.023 1 82.94 194 GLY A CA 1
ATOM 1487 C C . GLY A 1 194 ? -15.703 23.141 -9.273 1 82.94 194 GLY A C 1
ATOM 1488 O O . GLY A 1 194 ? -15.016 23.203 -10.297 1 82.94 194 GLY A O 1
ATOM 1489 N N . GLU A 1 195 ? -17 23.5 -9.07 1 80.5 195 GLU A N 1
ATOM 1490 C CA . GLU A 1 195 ? -17.672 24.219 -10.148 1 80.5 195 GLU A CA 1
ATOM 1491 C C . GLU A 1 195 ? -17.094 25.625 -10.297 1 80.5 195 GLU A C 1
ATOM 1493 O O . GLU A 1 195 ? -16.688 26.25 -9.312 1 80.5 195 GLU A O 1
ATOM 1498 N N . ASN A 1 196 ? -16.922 26.109 -11.547 1 84.44 196 ASN A N 1
ATOM 1499 C CA . ASN A 1 196 ? -16.547 27.484 -11.898 1 84.44 196 ASN A CA 1
ATOM 1500 C C . ASN A 1 196 ? -15.109 27.781 -11.5 1 84.44 196 ASN A C 1
ATOM 1502 O O . ASN A 1 196 ? -14.789 28.906 -11.117 1 84.44 196 ASN A O 1
ATOM 1506 N N . GLY A 1 197 ? -14.352 26.781 -11.141 1 82.88 197 GLY A N 1
ATOM 1507 C CA . GLY A 1 197 ? -12.945 27 -10.844 1 82.88 197 GLY A CA 1
ATOM 1508 C C . GLY A 1 197 ? -12.656 27.078 -9.359 1 82.88 197 GLY A C 1
ATOM 1509 O O . GLY A 1 197 ? -11.516 27.312 -8.953 1 82.88 197 GLY A O 1
ATOM 1510 N N . SER A 1 198 ? -13.727 26.969 -8.562 1 87.06 198 SER A N 1
ATOM 1511 C CA . SER A 1 198 ? -13.523 26.969 -7.121 1 87.06 198 SER A CA 1
ATOM 1512 C C . SER A 1 198 ? -12.891 25.656 -6.656 1 87.06 198 SER A C 1
ATOM 1514 O O . SER A 1 198 ? -12.891 24.672 -7.387 1 87.06 198 SER A O 1
ATOM 1516 N N . LYS A 1 199 ? -12.219 25.797 -5.477 1 91.62 199 LYS A N 1
ATOM 1517 C CA . LYS A 1 199 ? -11.672 24.578 -4.883 1 91.62 199 LYS A CA 1
ATOM 1518 C C . LYS A 1 199 ? -12.609 24.031 -3.809 1 91.62 199 LYS A C 1
ATOM 1520 O O . LYS A 1 199 ? -13.141 24.781 -2.994 1 91.62 199 LYS A O 1
ATOM 1525 N N . GLU A 1 200 ? -12.82 22.75 -3.947 1 94.75 200 GLU A N 1
ATOM 1526 C CA . GLU A 1 200 ? -13.641 22.047 -2.971 1 94.75 200 GLU A CA 1
ATOM 1527 C C . GLU A 1 200 ? -12.867 20.875 -2.355 1 94.75 200 GLU A C 1
ATOM 1529 O O . GLU A 1 200 ? -11.781 20.531 -2.826 1 94.75 200 GLU A O 1
ATOM 1534 N N . VAL A 1 201 ? -13.469 20.422 -1.233 1 96.69 201 VAL A N 1
ATOM 1535 C CA . VAL A 1 201 ? -12.789 19.312 -0.588 1 96.69 201 VAL A CA 1
ATOM 1536 C C . VAL A 1 201 ? -13.727 18.109 -0.498 1 96.69 201 VAL A C 1
ATOM 1538 O O . VAL A 1 201 ? -14.945 18.281 -0.437 1 96.69 201 VAL A O 1
ATOM 1541 N N . ARG A 1 202 ? -13.195 16.984 -0.522 1 96.88 202 ARG A N 1
ATOM 1542 C CA . ARG A 1 202 ? -13.875 15.719 -0.262 1 96.88 202 ARG A CA 1
ATOM 1543 C C . ARG A 1 202 ? -13.219 14.961 0.886 1 96.88 202 ARG A C 1
ATOM 1545 O O . ARG A 1 202 ? -12.016 14.688 0.846 1 96.88 202 ARG A O 1
ATOM 1552 N N . LEU A 1 203 ? -14.008 14.664 1.874 1 97.94 203 LEU A N 1
ATOM 1553 C CA . LEU A 1 203 ? -13.477 13.906 2.998 1 97.94 203 LEU A CA 1
ATOM 1554 C C . LEU A 1 203 ? -13.102 12.492 2.568 1 97.94 203 LEU A C 1
ATOM 1556 O O . LEU A 1 203 ? -13.914 11.781 1.974 1 97.94 203 LEU A O 1
ATOM 1560 N N . VAL A 1 204 ? -11.906 12.164 2.83 1 97.5 204 VAL A N 1
ATOM 1561 C CA . VAL A 1 204 ? -11.445 10.797 2.588 1 97.5 204 VAL A CA 1
ATOM 1562 C C . VAL A 1 204 ? -11.742 9.93 3.807 1 97.5 204 VAL A C 1
ATOM 1564 O O . VAL A 1 204 ? -12.375 8.875 3.688 1 97.5 204 VAL A O 1
ATOM 1567 N N . HIS A 1 205 ? -11.281 10.43 5.02 1 97.75 205 HIS A N 1
ATOM 1568 C CA . HIS A 1 205 ? -11.422 9.656 6.246 1 97.75 205 HIS A CA 1
ATOM 1569 C C . HIS A 1 205 ? -11.227 10.531 7.48 1 97.75 205 HIS A C 1
ATOM 1571 O O . HIS A 1 205 ? -10.461 11.492 7.445 1 97.75 205 HIS A O 1
ATOM 1577 N N . GLN A 1 206 ? -11.922 10.195 8.461 1 98.12 206 GLN A N 1
ATOM 1578 C CA . GLN A 1 206 ? -11.773 10.828 9.766 1 98.12 206 GLN A CA 1
ATOM 1579 C C . GLN A 1 206 ? -11.367 9.805 10.828 1 98.12 206 GLN A C 1
ATOM 1581 O O . GLN A 1 206 ? -11.977 8.742 10.938 1 98.12 206 GLN A O 1
ATOM 1586 N N . PHE A 1 207 ? -10.32 10.102 11.531 1 97.81 207 PHE A N 1
ATOM 1587 C CA . PHE A 1 207 ? -9.969 9.344 12.727 1 97.81 207 PHE A CA 1
ATOM 1588 C C . PHE A 1 207 ? -10.414 10.086 13.984 1 97.81 207 PHE A C 1
ATOM 1590 O O . PHE A 1 207 ? -10.352 11.312 14.047 1 97.81 207 PHE A O 1
ATOM 1597 N N . THR A 1 208 ? -10.891 9.32 14.875 1 96.12 208 THR A N 1
ATOM 1598 C CA . THR A 1 208 ? -11.156 9.812 16.219 1 96.12 208 THR A CA 1
ATOM 1599 C C . THR A 1 208 ? -10.383 8.992 17.25 1 96.12 208 THR A C 1
ATOM 1601 O O . THR A 1 208 ? -10.539 7.773 17.328 1 96.12 208 THR A O 1
ATOM 1604 N N . THR A 1 209 ? -9.539 9.648 17.953 1 94.06 209 THR A N 1
ATOM 1605 C CA . THR A 1 209 ? -8.68 8.977 18.922 1 94.06 209 THR A CA 1
ATOM 1606 C C . THR A 1 209 ? -8.359 9.898 20.094 1 94.06 209 THR A C 1
ATOM 1608 O O . THR A 1 209 ? -8.875 11.016 20.172 1 94.06 209 THR A O 1
ATOM 1611 N N . SER A 1 210 ? -7.684 9.352 21.047 1 93.25 210 SER A N 1
ATOM 1612 C CA . SER A 1 210 ? -7.18 10.172 22.141 1 93.25 210 SER A CA 1
ATOM 1613 C C . SER A 1 210 ? -5.723 10.562 21.906 1 93.25 210 SER A C 1
ATOM 1615 O O . SER A 1 210 ? -4.848 9.703 21.844 1 93.25 210 SER A O 1
ATOM 1617 N N . ILE A 1 211 ? -5.527 11.867 21.766 1 93.12 211 ILE A N 1
ATOM 1618 C CA . ILE A 1 211 ? -4.18 12.352 21.484 1 93.12 211 ILE A CA 1
ATOM 1619 C C . ILE A 1 211 ? -3.766 13.367 22.547 1 93.12 211 ILE A C 1
ATOM 1621 O O . ILE A 1 211 ? -4.41 14.406 22.719 1 93.12 211 ILE A O 1
ATOM 1625 N N . THR A 1 212 ? -2.764 13.062 23.219 1 92.81 212 THR A N 1
ATOM 1626 C CA . THR A 1 212 ? -2.27 13.992 24.234 1 92.81 212 THR A CA 1
ATOM 1627 C C . THR A 1 212 ? -1.002 14.688 23.75 1 92.81 212 THR A C 1
ATOM 1629 O O . THR A 1 212 ? -0.701 15.805 24.188 1 92.81 212 THR A O 1
ATOM 1632 N N . ASP A 1 213 ? -0.292 14.078 22.875 1 96.25 213 ASP A N 1
ATOM 1633 C CA . ASP A 1 213 ? 0.987 14.594 22.406 1 96.25 213 ASP A CA 1
ATOM 1634 C C . ASP A 1 213 ? 0.785 15.594 21.266 1 96.25 213 ASP A C 1
ATOM 1636 O O . ASP A 1 213 ? -0.292 15.656 20.672 1 96.25 213 ASP A O 1
ATOM 1640 N N . ARG A 1 214 ? 1.839 16.391 21.078 1 98 214 ARG A N 1
ATOM 1641 C CA . ARG A 1 214 ? 1.891 17.234 19.891 1 98 214 ARG A CA 1
ATOM 1642 C C . ARG A 1 214 ? 1.821 16.406 18.625 1 98 214 ARG A C 1
ATOM 1644 O O . ARG A 1 214 ? 2.471 15.352 18.516 1 98 214 ARG A O 1
ATOM 1651 N N . LEU A 1 215 ? 0.986 16.844 17.656 1 98.44 215 LEU A N 1
ATOM 1652 C CA . LEU A 1 215 ? 0.848 16.172 16.359 1 98.44 215 LEU A CA 1
ATOM 1653 C C . LEU A 1 215 ? 1.716 16.859 15.312 1 98.44 215 LEU A C 1
ATOM 1655 O O . LEU A 1 215 ? 1.61 18.062 15.094 1 98.44 215 LEU A O 1
ATOM 1659 N N . MET A 1 216 ? 2.564 16.062 14.695 1 98.81 216 MET A N 1
ATOM 1660 C CA . MET A 1 216 ? 3.494 16.594 13.703 1 98.81 216 MET A CA 1
ATOM 1661 C C . MET A 1 216 ? 3.084 16.172 12.297 1 98.81 216 MET A C 1
ATOM 1663 O O . MET A 1 216 ? 2.906 14.977 12.031 1 98.81 216 MET A O 1
ATOM 1667 N N . PRO A 1 217 ? 2.854 17.141 11.367 1 98.81 217 PRO A N 1
ATOM 1668 C CA . PRO A 1 217 ? 2.705 16.719 9.969 1 98.81 217 PRO A CA 1
ATOM 1669 C C . PRO A 1 217 ? 3.898 15.914 9.469 1 98.81 217 PRO A C 1
ATOM 1671 O O . PRO A 1 217 ? 5.043 16.203 9.82 1 98.81 217 PRO A O 1
ATOM 1674 N N . GLY A 1 218 ? 3.631 14.898 8.68 1 98.81 218 GLY A N 1
ATOM 1675 C CA . GLY A 1 218 ? 4.688 14.047 8.164 1 98.81 218 GLY A CA 1
ATOM 1676 C C . GLY A 1 218 ? 4.406 13.531 6.766 1 98.81 218 GLY A C 1
ATOM 1677 O O . GLY A 1 218 ? 3.25 13.43 6.355 1 98.81 218 GLY A O 1
ATOM 1678 N N . PHE A 1 219 ? 5.488 13.234 6.062 1 98.88 219 PHE A N 1
ATOM 1679 C CA . PHE A 1 219 ? 5.402 12.789 4.68 1 98.88 219 PHE A CA 1
ATOM 1680 C C . PHE A 1 219 ? 6.32 11.594 4.438 1 98.88 219 PHE A C 1
ATOM 1682 O O . PHE A 1 219 ? 7.523 11.664 4.707 1 98.88 219 PHE A O 1
ATOM 1689 N N . TRP A 1 220 ? 5.793 10.516 3.969 1 98.31 220 TRP A N 1
ATOM 1690 C CA . TRP A 1 220 ? 6.543 9.359 3.48 1 98.31 220 TRP A CA 1
ATOM 1691 C C . TRP A 1 220 ? 6.617 9.367 1.957 1 98.31 220 TRP A C 1
ATOM 1693 O O . TRP A 1 220 ? 5.59 9.367 1.278 1 98.31 220 TRP A O 1
ATOM 1703 N N . VAL A 1 221 ? 7.852 9.375 1.404 1 97.56 221 VAL A N 1
ATOM 1704 C CA . VAL A 1 221 ? 8.031 9.625 -0.023 1 97.56 221 VAL A CA 1
ATOM 1705 C C . VAL A 1 221 ? 8.719 8.422 -0.671 1 97.56 221 VAL A C 1
ATOM 1707 O O . VAL A 1 221 ? 9.859 8.094 -0.325 1 97.56 221 VAL A O 1
ATOM 1710 N N . GLY A 1 222 ? 7.984 7.816 -1.616 1 95.31 222 GLY A N 1
ATOM 1711 C CA . GLY A 1 222 ? 8.562 6.719 -2.373 1 95.31 222 GLY A CA 1
ATOM 1712 C C . GLY A 1 222 ? 9.539 7.176 -3.443 1 95.31 222 GLY A C 1
ATOM 1713 O O . GLY A 1 222 ? 9.734 8.375 -3.635 1 95.31 222 GLY A O 1
ATOM 1714 N N . ARG A 1 223 ? 10.141 6.188 -4.098 1 93.25 223 ARG A N 1
ATOM 1715 C CA . ARG A 1 223 ? 11.109 6.496 -5.148 1 93.25 223 ARG A CA 1
ATOM 1716 C C . ARG A 1 223 ? 10.445 7.254 -6.297 1 93.25 223 ARG A C 1
ATOM 1718 O O . ARG A 1 223 ? 9.32 6.945 -6.68 1 93.25 223 ARG A O 1
ATOM 1725 N N . ASN A 1 224 ? 11.141 8.242 -6.832 1 93.12 224 ASN A N 1
ATOM 1726 C CA . ASN A 1 224 ? 10.711 9.086 -7.945 1 93.12 224 ASN A CA 1
ATOM 1727 C C . ASN A 1 224 ? 9.391 9.789 -7.637 1 93.12 224 ASN A C 1
ATOM 1729 O O . ASN A 1 224 ? 8.484 9.812 -8.469 1 93.12 224 ASN A O 1
ATOM 1733 N N . SER A 1 225 ? 9.25 10.195 -6.453 1 96.44 225 SER A N 1
ATOM 1734 C CA . SER A 1 225 ? 8.047 10.859 -5.965 1 96.44 225 SER A CA 1
ATOM 1735 C C . SER A 1 225 ? 8.398 12.125 -5.188 1 96.44 225 SER A C 1
ATOM 1737 O O . SER A 1 225 ? 9.57 12.375 -4.895 1 96.44 225 SER A O 1
ATOM 1739 N N . TYR A 1 226 ? 7.379 12.969 -4.938 1 97.69 226 TYR A N 1
ATOM 1740 C CA . TYR A 1 226 ? 7.645 14.156 -4.125 1 97.69 226 TYR A CA 1
ATOM 1741 C C . TYR A 1 226 ? 6.363 14.68 -3.484 1 97.69 226 TYR A C 1
ATOM 1743 O O . TYR A 1 226 ? 5.262 14.344 -3.926 1 97.69 226 TYR A O 1
ATOM 1751 N N . CYS A 1 227 ? 6.527 15.383 -2.402 1 98.44 227 CYS A N 1
ATOM 1752 C CA . CYS A 1 227 ? 5.508 16.203 -1.748 1 98.44 227 CYS A CA 1
ATOM 1753 C C . CYS A 1 227 ? 5.922 17.656 -1.695 1 98.44 227 CYS A C 1
ATOM 1755 O O . CYS A 1 227 ? 7.09 17.969 -1.455 1 98.44 227 CYS A O 1
ATOM 1757 N N . GLN A 1 228 ? 4.988 18.516 -1.949 1 98.75 228 GLN A N 1
ATOM 1758 C CA . GLN A 1 228 ? 5.23 19.953 -1.831 1 98.75 228 GLN A CA 1
ATOM 1759 C C . GLN A 1 228 ? 4.156 20.625 -0.977 1 98.75 228 GLN A C 1
ATOM 1761 O O . GLN A 1 228 ? 2.973 20.594 -1.32 1 98.75 228 GLN A O 1
ATOM 1766 N N . ILE A 1 229 ? 4.578 21.219 0.096 1 98.69 229 ILE A N 1
ATOM 1767 C CA . ILE A 1 229 ? 3.664 21.922 0.984 1 98.69 229 ILE A CA 1
ATOM 1768 C C . ILE A 1 229 ? 3.113 23.172 0.28 1 98.69 229 ILE A C 1
ATOM 1770 O O . ILE A 1 229 ? 3.877 23.969 -0.256 1 98.69 229 ILE A O 1
ATOM 1774 N N . ARG A 1 230 ? 1.857 23.297 0.343 1 97.62 230 ARG A N 1
ATOM 1775 C CA . ARG A 1 230 ? 1.23 24.453 -0.306 1 97.62 230 ARG A CA 1
ATOM 1776 C C . ARG A 1 230 ? 1.212 25.656 0.622 1 97.62 230 ARG A C 1
ATOM 1778 O O . ARG A 1 230 ? 1.196 25.516 1.845 1 97.62 230 ARG A O 1
ATOM 1785 N N . LYS A 1 231 ? 1.15 26.812 -0.059 1 94.94 231 LYS A N 1
ATOM 1786 C CA . LYS A 1 231 ? 0.922 28.062 0.659 1 94.94 231 LYS A CA 1
ATOM 1787 C C . LYS A 1 231 ? -0.562 28.422 0.685 1 94.94 231 LYS A C 1
ATOM 1789 O O . LYS A 1 231 ? -1.326 27.984 -0.177 1 94.94 231 LYS A O 1
ATOM 1794 N N . LYS A 1 232 ? -0.925 29.188 1.62 1 88.75 232 LYS A N 1
ATOM 1795 C CA . LYS A 1 232 ? -2.326 29.531 1.853 1 88.75 232 LYS A CA 1
ATOM 1796 C C . LYS A 1 232 ? -2.965 30.125 0.598 1 88.75 232 LYS A C 1
ATOM 1798 O O . LYS A 1 232 ? -4.137 29.875 0.317 1 88.75 232 LYS A O 1
ATOM 1803 N N . ASP A 1 233 ? -2.258 30.891 -0.189 1 76.31 233 ASP A N 1
ATOM 1804 C CA . ASP A 1 233 ? -2.818 31.609 -1.331 1 76.31 233 ASP A CA 1
ATOM 1805 C C . ASP A 1 233 ? -2.889 30.703 -2.562 1 76.31 233 ASP A C 1
ATOM 1807 O O . ASP A 1 233 ? -3.348 31.141 -3.625 1 76.31 233 ASP A O 1
ATOM 1811 N N . GLN A 1 234 ? -2.613 29.516 -2.357 1 71.25 234 GLN A N 1
ATOM 1812 C CA . GLN A 1 234 ? -2.609 28.594 -3.492 1 71.25 234 GLN A CA 1
ATOM 1813 C C . GLN A 1 234 ? -3.881 27.75 -3.525 1 71.25 234 GLN A C 1
ATOM 1815 O O . GLN A 1 234 ? -4.453 27.438 -2.479 1 71.25 234 GLN A O 1
ATOM 1820 N N . MET B 1 1 ? -73.438 -56.094 9.836 1 25.36 1 MET B N 1
ATOM 1821 C CA . MET B 1 1 ? -73 -56.375 8.469 1 25.36 1 MET B CA 1
ATOM 1822 C C . MET B 1 1 ? -71.562 -55.938 8.297 1 25.36 1 MET B C 1
ATOM 1824 O O . MET B 1 1 ? -71.188 -54.812 8.562 1 25.36 1 MET B O 1
ATOM 1828 N N . PRO B 1 2 ? -70.438 -56.875 8.391 1 28.66 2 PRO B N 1
ATOM 1829 C CA . PRO B 1 2 ? -69 -56.875 8.633 1 28.66 2 PRO B CA 1
ATOM 1830 C C . PRO B 1 2 ? -68.188 -56.344 7.457 1 28.66 2 PRO B C 1
ATOM 1832 O O . PRO B 1 2 ? -68.375 -56.812 6.328 1 28.66 2 PRO B O 1
ATOM 1835 N N . ILE B 1 3 ? -68.062 -55 7.305 1 32.38 3 ILE B N 1
ATOM 1836 C CA . ILE B 1 3 ? -67.5 -54.25 6.172 1 32.38 3 ILE B CA 1
ATOM 1837 C C . ILE B 1 3 ? -66.062 -54.719 5.922 1 32.38 3 ILE B C 1
ATOM 1839 O O . ILE B 1 3 ? -65.188 -54.562 6.785 1 32.38 3 ILE B O 1
ATOM 1843 N N . SER B 1 4 ? -65.75 -55.812 5.102 1 26.25 4 SER B N 1
ATOM 1844 C CA . SER B 1 4 ? -64.562 -56.625 4.746 1 26.25 4 SER B CA 1
ATOM 1845 C C . SER B 1 4 ? -63.562 -55.781 3.979 1 26.25 4 SER B C 1
ATOM 1847 O O . SER B 1 4 ? -63.875 -55.219 2.916 1 26.25 4 SER B O 1
ATOM 1849 N N . SER B 1 5 ? -62.75 -54.875 4.68 1 31.83 5 SER B N 1
ATOM 1850 C CA . SER B 1 5 ? -61.781 -53.906 4.188 1 31.83 5 SER B CA 1
ATOM 1851 C C . SER B 1 5 ? -60.719 -54.562 3.33 1 31.83 5 SER B C 1
ATOM 1853 O O . SER B 1 5 ? -60.062 -55.5 3.781 1 31.83 5 SER B O 1
ATOM 1855 N N . PRO B 1 6 ? -60.875 -54.656 1.966 1 27.44 6 PRO B N 1
ATOM 1856 C CA . PRO B 1 6 ? -60.094 -55.438 1.024 1 27.44 6 PRO B CA 1
ATOM 1857 C C . PRO B 1 6 ? -58.625 -55.062 1.013 1 27.44 6 PRO B C 1
ATOM 1859 O O . PRO B 1 6 ? -58.281 -53.875 1.037 1 27.44 6 PRO B O 1
ATOM 1862 N N . SER B 1 7 ? -57.625 -55.812 1.587 1 25.55 7 SER B N 1
ATOM 1863 C CA . SER B 1 7 ? -56.219 -55.781 1.896 1 25.55 7 SER B CA 1
ATOM 1864 C C . SER B 1 7 ? -55.375 -55.844 0.625 1 25.55 7 SER B C 1
ATOM 1866 O O . SER B 1 7 ? -54.312 -56.5 0.588 1 25.55 7 SER B O 1
ATOM 1868 N N . THR B 1 8 ? -55.812 -55.125 -0.517 1 25.14 8 THR B N 1
ATOM 1869 C CA . THR B 1 8 ? -55.188 -55.469 -1.783 1 25.14 8 THR B CA 1
ATOM 1870 C C . THR B 1 8 ? -53.688 -55.188 -1.751 1 25.14 8 THR B C 1
ATOM 1872 O O . THR B 1 8 ? -53.281 -54.031 -1.63 1 25.14 8 THR B O 1
ATOM 1875 N N . ASN B 1 9 ? -52.844 -56.062 -1.159 1 24.39 9 ASN B N 1
ATOM 1876 C CA . ASN B 1 9 ? -51.406 -56.094 -0.943 1 24.39 9 ASN B CA 1
ATOM 1877 C C . ASN B 1 9 ? -50.656 -56.125 -2.264 1 24.39 9 ASN B C 1
ATOM 1879 O O . ASN B 1 9 ? -50.406 -57.188 -2.826 1 24.39 9 ASN B O 1
ATOM 1883 N N . GLY B 1 10 ? -51.062 -55.312 -3.334 1 22.92 10 GLY B N 1
ATOM 1884 C CA . GLY B 1 10 ? -50.469 -55.562 -4.633 1 22.92 10 GLY B CA 1
ATOM 1885 C C . GLY B 1 10 ? -48.969 -55.375 -4.637 1 22.92 10 GLY B C 1
ATOM 1886 O O . GLY B 1 10 ? -48.438 -54.375 -4.137 1 22.92 10 GLY B O 1
ATOM 1887 N N . ILE B 1 11 ? -48.25 -56.438 -4.551 1 26.22 11 ILE B N 1
ATOM 1888 C CA . ILE B 1 11 ? -46.812 -56.688 -4.52 1 26.22 11 ILE B CA 1
ATOM 1889 C C . ILE B 1 11 ? -46.156 -56.094 -5.766 1 26.22 11 ILE B C 1
ATOM 1891 O O . ILE B 1 11 ? -46.5 -56.469 -6.891 1 26.22 11 ILE B O 1
ATOM 1895 N N . MET B 1 12 ? -46 -54.75 -5.793 1 27.22 12 MET B N 1
ATOM 1896 C CA . MET B 1 12 ? -45.438 -54.094 -6.973 1 27.22 12 MET B CA 1
ATOM 1897 C C . MET B 1 12 ? -44.125 -54.75 -7.383 1 27.22 12 MET B C 1
ATOM 1899 O O . MET B 1 12 ? -43.281 -55.031 -6.531 1 27.22 12 MET B O 1
ATOM 1903 N N . PRO B 1 13 ? -44 -55.281 -8.656 1 23.58 13 PRO B N 1
ATOM 1904 C CA . PRO B 1 13 ? -42.875 -56.031 -9.188 1 23.58 13 PRO B CA 1
ATOM 1905 C C . PRO B 1 13 ? -41.562 -55.281 -9.086 1 23.58 13 PRO B C 1
ATOM 1907 O O . PRO B 1 13 ? -41.531 -54.062 -9.07 1 23.58 13 PRO B O 1
ATOM 1910 N N . GLU B 1 14 ? -40.531 -55.969 -8.586 1 21.17 14 GLU B N 1
ATOM 1911 C CA . GLU B 1 14 ? -39.156 -55.656 -8.312 1 21.17 14 GLU B CA 1
ATOM 1912 C C . GLU B 1 14 ? -38.406 -55.25 -9.586 1 21.17 14 GLU B C 1
ATOM 1914 O O . GLU B 1 14 ? -38.344 -56.031 -10.539 1 21.17 14 GLU B O 1
ATOM 1919 N N . ALA B 1 15 ? -38.688 -53.938 -10.109 1 26.44 15 ALA B N 1
ATOM 1920 C CA . ALA B 1 15 ? -38 -53.531 -11.328 1 26.44 15 ALA B CA 1
ATOM 1921 C C . ALA B 1 15 ? -36.562 -54.062 -11.352 1 26.44 15 ALA B C 1
ATOM 1923 O O . ALA B 1 15 ? -35.875 -54 -10.336 1 26.44 15 ALA B O 1
ATOM 1924 N N . LYS B 1 16 ? -36.312 -54.906 -12.273 1 24.2 16 LYS B N 1
ATOM 1925 C CA . LYS B 1 16 ? -35.031 -55.5 -12.656 1 24.2 16 LYS B CA 1
ATOM 1926 C C . LYS B 1 16 ? -33.906 -54.438 -12.68 1 24.2 16 LYS B C 1
ATOM 1928 O O . LYS B 1 16 ? -34.156 -53.312 -13.094 1 24.2 16 LYS B O 1
ATOM 1933 N N . LYS B 1 17 ? -32.906 -54.688 -11.906 1 23.56 17 LYS B N 1
ATOM 1934 C CA . LYS B 1 17 ? -31.594 -54.062 -11.664 1 23.56 17 LYS B CA 1
ATOM 1935 C C . LYS B 1 17 ? -30.844 -53.875 -12.969 1 23.56 17 LYS B C 1
ATOM 1937 O O . LYS B 1 17 ? -30.344 -54.844 -13.57 1 23.56 17 LYS B O 1
ATOM 1942 N N . ALA B 1 18 ? -31.422 -53.219 -14.047 1 29.2 18 ALA B N 1
ATOM 1943 C CA . ALA B 1 18 ? -30.562 -53.031 -15.211 1 29.2 18 ALA B CA 1
ATOM 1944 C C . ALA B 1 18 ? -29.141 -52.656 -14.789 1 29.2 18 ALA B C 1
ATOM 1946 O O . ALA B 1 18 ? -28.969 -51.812 -13.891 1 29.2 18 ALA B O 1
ATOM 1947 N N . GLY B 1 19 ? -28.188 -53.531 -15.023 1 20.22 19 GLY B N 1
ATOM 1948 C CA . GLY B 1 19 ? -26.75 -53.5 -14.812 1 20.22 19 GLY B CA 1
ATOM 1949 C C . GLY B 1 19 ? -26.109 -52.219 -15.32 1 20.22 19 GLY B C 1
ATOM 1950 O O . GLY B 1 19 ? -26.172 -51.906 -16.516 1 20.22 19 GLY B O 1
ATOM 1951 N N . ARG B 1 20 ? -26.375 -51.031 -14.68 1 28.77 20 ARG B N 1
ATOM 1952 C CA . ARG B 1 20 ? -25.625 -49.812 -14.992 1 28.77 20 ARG B CA 1
ATOM 1953 C C . ARG B 1 20 ? -24.156 -50.125 -15.242 1 28.77 20 ARG B C 1
ATOM 1955 O O . ARG B 1 20 ? -23.453 -50.594 -14.336 1 28.77 20 ARG B O 1
ATOM 1962 N N . LYS B 1 21 ? -23.844 -50.688 -16.484 1 26.42 21 LYS B N 1
ATOM 1963 C CA . LYS B 1 21 ? -22.453 -50.719 -16.906 1 26.42 21 LYS B CA 1
ATOM 1964 C C . LYS B 1 21 ? -21.734 -49.406 -16.609 1 26.42 21 LYS B C 1
ATOM 1966 O O . LYS B 1 21 ? -22.203 -48.344 -17 1 26.42 21 LYS B O 1
ATOM 1971 N N . GLY B 1 22 ? -21.172 -49.281 -15.477 1 27.14 22 GLY B N 1
ATOM 1972 C CA . GLY B 1 22 ? -20.266 -48.25 -15.016 1 27.14 22 GLY B CA 1
ATOM 1973 C C . GLY B 1 22 ? -19.203 -47.906 -16.031 1 27.14 22 GLY B C 1
ATOM 1974 O O . GLY B 1 22 ? -18.359 -48.75 -16.359 1 27.14 22 GLY B O 1
ATOM 1975 N N . THR B 1 23 ? -19.562 -47.344 -17.219 1 30.31 23 THR B N 1
ATOM 1976 C CA . THR B 1 23 ? -18.5 -46.844 -18.094 1 30.31 23 THR B CA 1
ATOM 1977 C C . THR B 1 23 ? -17.438 -46.094 -17.297 1 30.31 23 THR B C 1
ATOM 1979 O O . THR B 1 23 ? -17.75 -45.156 -16.562 1 30.31 23 THR B O 1
ATOM 1982 N N . LYS B 1 24 ? -16.375 -46.812 -16.891 1 28.97 24 LYS B N 1
ATOM 1983 C CA . LYS B 1 24 ? -15.117 -46.25 -16.391 1 28.97 24 LYS B CA 1
ATOM 1984 C C . LYS B 1 24 ? -14.648 -45.094 -17.25 1 28.97 24 LYS B C 1
ATOM 1986 O O . LYS B 1 24 ? -14.336 -45.25 -18.422 1 28.97 24 LYS B O 1
ATOM 1991 N N . THR B 1 25 ? -15.367 -43.969 -17.328 1 33.84 25 THR B N 1
ATOM 1992 C CA . THR B 1 25 ? -14.672 -42.781 -17.875 1 33.84 25 THR B CA 1
ATOM 1993 C C . THR B 1 25 ? -13.211 -42.781 -17.438 1 33.84 25 THR B C 1
ATOM 1995 O O . THR B 1 25 ? -12.906 -42.75 -16.25 1 33.84 25 THR B O 1
ATOM 1998 N N . GLU B 1 26 ? -12.289 -43.406 -18.156 1 28.42 26 GLU B N 1
ATOM 1999 C CA . GLU B 1 26 ? -10.836 -43.312 -18.062 1 28.42 26 GLU B CA 1
ATOM 2000 C C . GLU B 1 26 ? -10.398 -41.906 -17.656 1 28.42 26 GLU B C 1
ATOM 2002 O O . GLU B 1 26 ? -10.789 -40.938 -18.297 1 28.42 26 GLU B O 1
ATOM 2007 N N . ALA B 1 27 ? -10.195 -41.625 -16.359 1 33.41 27 ALA B N 1
ATOM 2008 C CA . ALA B 1 27 ? -9.469 -40.438 -15.859 1 33.41 27 ALA B CA 1
ATOM 2009 C C . ALA B 1 27 ? -8.273 -40.125 -16.75 1 33.41 27 ALA B C 1
ATOM 2011 O O . ALA B 1 27 ? -7.395 -40.969 -16.953 1 33.41 27 ALA B O 1
ATOM 2012 N N . LYS B 1 28 ? -8.445 -39.469 -17.859 1 37.5 28 LYS B N 1
ATOM 2013 C CA . LYS B 1 28 ? -7.348 -38.875 -18.641 1 37.5 28 LYS B CA 1
ATOM 2014 C C . LYS B 1 28 ? -6.117 -38.656 -17.766 1 37.5 28 LYS B C 1
ATOM 2016 O O . LYS B 1 28 ? -6.234 -38.156 -16.656 1 37.5 28 LYS B O 1
ATOM 2021 N N . SER B 1 29 ? -4.988 -39.406 -17.906 1 35.88 29 SER B N 1
ATOM 2022 C CA . SER B 1 29 ? -3.633 -39.406 -17.375 1 35.88 29 SER B CA 1
ATOM 2023 C C . SER B 1 29 ? -3.148 -37.969 -17.141 1 35.88 29 SER B C 1
ATOM 2025 O O . SER B 1 29 ? -3.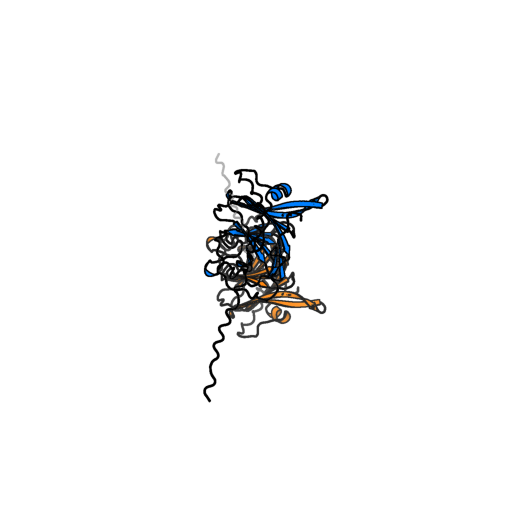127 -37.156 -18.062 1 35.88 29 SER B O 1
ATOM 2027 N N . ALA B 1 30 ? -3.48 -37.312 -16.094 1 40.94 30 ALA B N 1
ATOM 2028 C CA . ALA B 1 30 ? -2.758 -36.125 -15.68 1 40.94 30 ALA B CA 1
ATOM 2029 C C . ALA B 1 30 ? -1.318 -36.156 -16.188 1 40.94 30 ALA B C 1
ATOM 2031 O O . ALA B 1 30 ? -0.597 -37.125 -15.977 1 40.94 30 ALA B O 1
ATOM 2032 N N . ALA B 1 31 ? -0.978 -35.562 -17.312 1 43.81 31 ALA B N 1
ATOM 2033 C CA . ALA B 1 31 ? 0.399 -35.438 -17.781 1 43.81 31 ALA B CA 1
ATOM 2034 C C . ALA B 1 31 ? 1.373 -35.375 -16.594 1 43.81 31 ALA B C 1
ATOM 2036 O O . ALA B 1 31 ? 1.192 -34.625 -15.664 1 43.81 31 ALA B O 1
ATOM 2037 N N . LYS B 1 32 ? 2.047 -36.438 -16.266 1 50 32 LYS B N 1
ATOM 2038 C CA . LYS B 1 32 ? 3.088 -36.688 -15.273 1 50 32 LYS B CA 1
ATOM 2039 C C . LYS B 1 32 ? 4.105 -35.562 -15.266 1 50 32 LYS B C 1
ATOM 2041 O O . LYS B 1 32 ? 4.703 -35.25 -16.297 1 50 32 LYS B O 1
ATOM 2046 N N . THR B 1 33 ? 3.943 -34.469 -14.406 1 60.19 33 THR B N 1
ATOM 2047 C CA . THR B 1 33 ? 5 -33.469 -14.227 1 60.19 33 THR B CA 1
ATOM 2048 C C . THR B 1 33 ? 6.367 -34.156 -14.172 1 60.19 33 THR B C 1
ATOM 2050 O O . THR B 1 33 ? 6.543 -35.156 -13.469 1 60.19 33 THR B O 1
ATOM 2053 N N . PRO B 1 34 ? 7.199 -34 -15.227 1 66 34 PRO B N 1
ATOM 2054 C CA . PRO B 1 34 ? 8.547 -34.562 -15.188 1 66 34 PRO B CA 1
ATOM 2055 C C . PRO B 1 34 ? 9.156 -34.531 -13.789 1 66 34 PRO B C 1
ATOM 2057 O O . PRO B 1 34 ? 8.805 -33.688 -12.977 1 66 34 PRO B O 1
ATOM 2060 N N . PRO B 1 35 ? 9.922 -35.594 -13.438 1 83.12 35 PRO B N 1
ATOM 2061 C CA . PRO B 1 35 ? 10.617 -35.625 -12.148 1 83.12 35 PRO B CA 1
ATOM 2062 C C . PRO B 1 35 ? 11.398 -34.344 -11.883 1 83.12 35 PRO B C 1
ATOM 2064 O O . PRO B 1 35 ? 11.914 -33.719 -12.82 1 83.12 35 PRO B O 1
ATOM 2067 N N . TYR B 1 36 ? 11.438 -33.906 -10.703 1 93 36 TYR B N 1
ATOM 2068 C CA . TYR B 1 36 ? 12.117 -32.688 -10.289 1 93 36 TYR B CA 1
ATOM 2069 C C . TYR B 1 36 ? 13.633 -32.844 -10.445 1 93 36 TYR B C 1
ATOM 2071 O O . TYR B 1 36 ? 14.227 -33.781 -9.953 1 93 36 TYR B O 1
ATOM 2079 N N . GLU B 1 37 ? 14.273 -32.062 -11.234 1 92.56 37 GLU B N 1
ATOM 2080 C CA . GLU B 1 37 ? 15.727 -32 -11.383 1 92.56 37 GLU B CA 1
ATOM 2081 C C . GLU B 1 37 ? 16.312 -30.828 -10.594 1 92.56 37 GLU B C 1
ATOM 2083 O O . GLU B 1 37 ? 16.078 -29.672 -10.938 1 92.56 37 GLU B O 1
ATOM 2088 N N . PRO B 1 38 ? 17.172 -31.125 -9.539 1 92.69 38 PRO B N 1
ATOM 2089 C CA . PRO B 1 38 ? 17.703 -30.031 -8.727 1 92.69 38 PRO B CA 1
ATOM 2090 C C . PRO B 1 38 ? 18.812 -29.25 -9.438 1 92.69 38 PRO B C 1
ATOM 2092 O O . PRO B 1 38 ? 19.422 -29.766 -10.367 1 92.69 38 PRO B O 1
ATOM 2095 N N . ASN B 1 39 ? 19.016 -28.016 -9.055 1 90.62 39 ASN B N 1
ATOM 2096 C CA . ASN B 1 39 ? 20.156 -27.172 -9.398 1 90.62 39 ASN B CA 1
ATOM 2097 C C . ASN B 1 39 ? 20.188 -26.844 -10.883 1 90.62 39 ASN B C 1
ATOM 2099 O O . ASN B 1 39 ? 21.266 -26.797 -11.492 1 90.62 39 ASN B O 1
ATOM 2103 N N . ILE B 1 40 ? 19.062 -26.828 -11.492 1 91.94 40 ILE B N 1
ATOM 2104 C CA . ILE B 1 40 ? 19.047 -26.328 -12.859 1 91.94 40 ILE B CA 1
ATOM 2105 C C . ILE B 1 40 ? 18.984 -24.797 -12.844 1 91.94 40 ILE B C 1
ATOM 2107 O O . ILE B 1 40 ? 18.516 -24.203 -11.875 1 91.94 40 ILE B O 1
ATOM 2111 N N . PRO B 1 41 ? 19.594 -24.234 -13.914 1 93.75 41 PRO B N 1
ATOM 2112 C CA . PRO B 1 41 ? 19.438 -22.781 -13.977 1 93.75 41 PRO B CA 1
ATOM 2113 C C . PRO B 1 41 ? 17.984 -22.344 -13.969 1 93.75 41 PRO B C 1
ATOM 2115 O O . PRO B 1 41 ? 17.156 -22.938 -14.648 1 93.75 41 PRO B O 1
ATOM 2118 N N . GLU B 1 42 ? 17.672 -21.344 -13.133 1 94.5 42 GLU B N 1
ATOM 2119 C CA . GLU B 1 42 ? 16.297 -20.844 -13.07 1 94.5 42 GLU B CA 1
ATOM 2120 C C . GLU B 1 42 ? 15.891 -20.172 -14.383 1 94.5 42 GLU B C 1
ATOM 2122 O O . GLU B 1 42 ? 16.703 -19.469 -14.992 1 94.5 42 GLU B O 1
ATOM 2127 N N . PRO B 1 43 ? 14.664 -20.375 -14.805 1 96.62 43 PRO B N 1
ATOM 2128 C CA . PRO B 1 43 ? 14.188 -19.75 -16.047 1 96.62 43 PRO B CA 1
ATOM 2129 C C . PRO B 1 43 ? 14.156 -18.219 -15.953 1 96.62 43 PRO B C 1
ATOM 2131 O O . PRO B 1 43 ? 13.852 -17.672 -14.891 1 96.62 43 PRO B O 1
ATOM 2134 N N . ASN B 1 44 ? 14.492 -17.547 -17.078 1 94.94 44 ASN B N 1
ATOM 2135 C CA . ASN B 1 44 ? 14.508 -16.094 -17.094 1 94.94 44 ASN B CA 1
ATOM 2136 C C . ASN B 1 44 ? 13.836 -15.531 -18.344 1 94.94 44 ASN B C 1
ATOM 2138 O O . ASN B 1 44 ? 13.719 -14.312 -18.516 1 94.94 44 ASN B O 1
ATOM 2142 N N . THR B 1 45 ? 13.406 -16.375 -19.25 1 95.44 45 THR B N 1
ATOM 2143 C CA . THR B 1 45 ? 12.617 -15.961 -20.406 1 95.44 45 THR B CA 1
ATOM 2144 C C . THR B 1 45 ? 11.211 -16.547 -20.328 1 95.44 45 THR B C 1
ATOM 2146 O O . THR B 1 45 ? 10.992 -17.562 -19.656 1 95.44 45 THR B O 1
ATOM 2149 N N . ARG B 1 46 ? 10.359 -15.945 -21.031 1 96.19 46 ARG B N 1
ATOM 2150 C CA . ARG B 1 46 ? 9 -16.453 -20.984 1 96.19 46 ARG B CA 1
ATOM 2151 C C . ARG B 1 46 ? 8.922 -17.859 -21.562 1 96.19 46 ARG B C 1
ATOM 2153 O O . ARG B 1 46 ? 8.195 -18.719 -21.047 1 96.19 46 ARG B O 1
ATOM 2160 N N . ALA B 1 47 ? 9.711 -18.047 -22.656 1 94.44 47 ALA B N 1
ATOM 2161 C CA . ALA B 1 47 ? 9.734 -19.375 -23.281 1 94.44 47 ALA B CA 1
ATOM 2162 C C . ALA B 1 47 ? 10.164 -20.438 -22.281 1 94.44 47 ALA B C 1
ATOM 2164 O O . ALA B 1 47 ? 9.594 -21.531 -22.25 1 94.44 47 ALA B O 1
ATOM 2165 N N . GLU B 1 48 ? 11.133 -20.172 -21.469 1 96.38 48 GLU B N 1
ATOM 2166 C CA . GLU B 1 48 ? 11.602 -21.094 -20.438 1 96.38 48 GLU B CA 1
ATOM 2167 C C . GLU B 1 48 ? 10.555 -21.281 -19.344 1 96.38 48 GLU B C 1
ATOM 2169 O O . GLU B 1 48 ? 10.336 -22.406 -18.875 1 96.38 48 GLU B O 1
ATOM 2174 N N . LEU B 1 49 ? 9.93 -20.219 -18.984 1 97.56 49 LEU B N 1
ATOM 2175 C CA . LEU B 1 49 ? 8.93 -20.25 -17.922 1 97.56 49 LEU B CA 1
ATOM 2176 C C . LEU B 1 49 ? 7.723 -21.078 -18.344 1 97.56 49 LEU B C 1
ATOM 2178 O O . LEU B 1 49 ? 7.191 -21.859 -17.547 1 97.56 49 LEU B O 1
ATOM 2182 N N . MET B 1 50 ? 7.391 -21.031 -19.562 1 96.5 50 MET B N 1
ATOM 2183 C CA . MET B 1 50 ? 6.195 -21.688 -20.094 1 96.5 50 MET B CA 1
ATOM 2184 C C . MET B 1 50 ? 6.332 -23.203 -20.016 1 96.5 50 MET B C 1
ATOM 2186 O O . MET B 1 50 ? 5.336 -23.922 -20.062 1 96.5 50 MET B O 1
ATOM 2190 N N . LYS B 1 51 ? 7.52 -23.734 -19.891 1 95.44 51 LYS B N 1
ATOM 2191 C CA . LYS B 1 51 ? 7.758 -25.172 -19.75 1 95.44 51 LYS B CA 1
ATOM 2192 C C . LYS B 1 51 ? 7.203 -25.688 -18.422 1 95.44 51 LYS B C 1
ATOM 2194 O O . LYS B 1 51 ? 6.973 -26.891 -18.281 1 95.44 51 LYS B O 1
ATOM 2199 N N . TYR B 1 52 ? 6.965 -24.797 -17.562 1 96.81 52 TYR B N 1
ATOM 2200 C CA . TYR B 1 52 ? 6.504 -25.203 -16.234 1 96.81 52 TYR B CA 1
ATOM 2201 C C . TYR B 1 52 ? 5.078 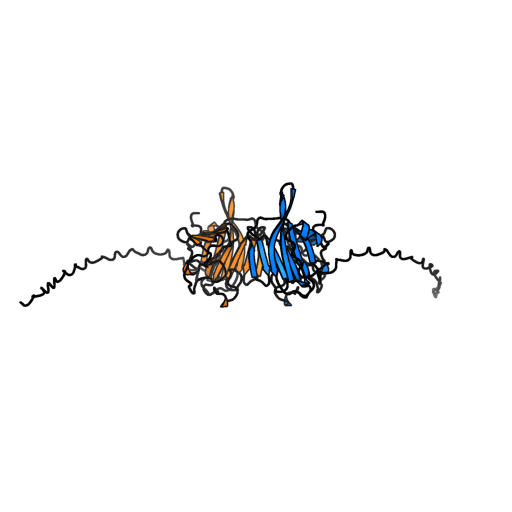-24.719 -15.984 1 96.81 52 TYR B C 1
ATOM 2203 O O . TYR B 1 52 ? 4.652 -24.594 -14.836 1 96.81 52 TYR B O 1
ATOM 2211 N N . TRP B 1 53 ? 4.316 -24.469 -17.031 1 97.38 53 TRP B N 1
ATOM 2212 C CA . TRP B 1 53 ? 2.959 -23.938 -16.938 1 97.38 53 TRP B CA 1
ATOM 2213 C C . TRP B 1 53 ? 2.074 -24.859 -16.109 1 97.38 53 TRP B C 1
ATOM 2215 O O . TRP B 1 53 ? 2.064 -26.078 -16.312 1 97.38 53 TRP B O 1
ATOM 2225 N N . MET B 1 54 ? 1.412 -24.297 -15.203 1 96.62 54 MET B N 1
ATOM 2226 C CA . MET B 1 54 ? 0.43 -24.984 -14.359 1 96.62 54 MET B CA 1
ATOM 2227 C C . MET B 1 54 ? -0.969 -24.422 -14.602 1 96.62 54 MET B C 1
ATOM 2229 O O . MET B 1 54 ? -1.168 -23.203 -14.578 1 96.62 54 MET B O 1
ATOM 2233 N N . ASN B 1 55 ? -1.921 -25.359 -14.867 1 96.56 55 ASN B N 1
ATOM 2234 C CA . ASN B 1 55 ? -3.324 -24.953 -14.883 1 96.56 55 ASN B CA 1
ATOM 2235 C C . ASN B 1 55 ? -3.898 -24.875 -13.477 1 96.56 55 ASN B C 1
ATOM 2237 O O . ASN B 1 55 ? -4.004 -25.875 -12.781 1 96.56 55 ASN B O 1
ATOM 2241 N N . ILE B 1 56 ? -4.25 -23.656 -13.141 1 98.25 56 ILE B N 1
ATOM 2242 C CA . ILE B 1 56 ? -4.762 -23.469 -11.789 1 98.25 56 ILE B CA 1
ATOM 2243 C C . ILE B 1 56 ? -6.176 -22.906 -11.852 1 98.25 56 ILE B C 1
ATOM 2245 O O . ILE B 1 56 ? -6.594 -22.359 -12.875 1 98.25 56 ILE B O 1
ATOM 2249 N N . SER B 1 57 ? -6.918 -23.141 -10.734 1 98.69 57 SER B N 1
ATOM 2250 C CA . SER B 1 57 ? -8.266 -22.609 -10.586 1 98.69 57 SER B CA 1
ATOM 2251 C C . SER B 1 57 ? -8.539 -22.172 -9.156 1 98.69 57 SER B C 1
ATOM 2253 O O . SER B 1 57 ? -7.945 -22.703 -8.211 1 98.69 57 SER B O 1
ATOM 2255 N N . LEU B 1 58 ? -9.445 -21.328 -9.031 1 98.75 58 LEU B N 1
ATOM 2256 C CA . LEU B 1 58 ? -9.727 -20.734 -7.723 1 98.75 58 LEU B CA 1
ATOM 2257 C C . LEU B 1 58 ? -10.477 -21.719 -6.84 1 98.75 58 LEU B C 1
ATOM 2259 O O . LEU B 1 58 ? -11.359 -22.453 -7.312 1 98.75 58 LEU B O 1
ATOM 2263 N N . ASP B 1 59 ? -10.125 -21.781 -5.59 1 98.25 59 ASP B N 1
ATOM 2264 C CA . ASP B 1 59 ? -10.781 -22.641 -4.602 1 98.25 59 ASP B CA 1
ATOM 2265 C C . ASP B 1 59 ? -11.836 -21.859 -3.82 1 98.25 59 ASP B C 1
ATOM 2267 O O . ASP B 1 59 ? -11.508 -21.141 -2.865 1 98.25 59 ASP B O 1
ATOM 2271 N N . ASP B 1 60 ? -13.047 -22.047 -4.086 1 96.12 60 ASP B N 1
ATOM 2272 C CA . ASP B 1 60 ? -14.148 -21.297 -3.484 1 96.12 60 ASP B CA 1
ATOM 2273 C C . ASP B 1 60 ? -14.203 -21.516 -1.975 1 96.12 60 ASP B C 1
ATOM 2275 O O . ASP B 1 60 ? -14.711 -20.672 -1.236 1 96.12 60 ASP B O 1
ATOM 2279 N N . ARG B 1 61 ? -13.703 -22.641 -1.522 1 96.06 61 ARG B N 1
ATOM 2280 C CA . ARG B 1 61 ? -13.727 -22.953 -0.096 1 96.06 61 ARG B CA 1
ATOM 2281 C C . ARG B 1 61 ? -12.852 -21.984 0.688 1 96.06 61 ARG B C 1
ATOM 2283 O O . ARG B 1 61 ? -13.047 -21.797 1.891 1 96.06 61 ARG B O 1
ATOM 2290 N N . THR B 1 62 ? -11.867 -21.312 0.003 1 97.69 62 THR B N 1
ATOM 2291 C CA . THR B 1 62 ? -10.914 -20.438 0.694 1 97.69 62 THR B CA 1
ATOM 2292 C C . THR B 1 62 ? -11.289 -18.969 0.508 1 97.69 62 THR B C 1
ATOM 2294 O O . THR B 1 62 ? -10.727 -18.094 1.165 1 97.69 62 THR B O 1
ATOM 2297 N N . ALA B 1 63 ? -12.219 -18.672 -0.331 1 97.19 63 ALA B N 1
ATOM 2298 C CA . ALA B 1 63 ? -12.5 -17.297 -0.758 1 97.19 63 ALA B CA 1
ATOM 2299 C C . ALA B 1 63 ? -13.156 -16.5 0.364 1 97.19 63 ALA B C 1
ATOM 2301 O O . ALA B 1 63 ? -14.156 -16.938 0.94 1 97.19 63 ALA B O 1
ATOM 2302 N N . GLN B 1 64 ? -12.578 -15.375 0.632 1 96.12 64 GLN B N 1
ATOM 2303 C CA . GLN B 1 64 ? -13.211 -14.453 1.574 1 96.12 64 GLN B CA 1
ATOM 2304 C C . GLN B 1 64 ? -14.57 -13.992 1.062 1 96.12 64 GLN B C 1
ATOM 2306 O O . GLN B 1 64 ? -14.789 -13.906 -0.148 1 96.12 64 GLN B O 1
ATOM 2311 N N . LYS B 1 65 ? -15.414 -13.586 1.876 1 93.88 65 LYS B N 1
ATOM 2312 C CA . LYS B 1 65 ? -16.844 -13.477 1.614 1 93.88 65 LYS B CA 1
ATOM 2313 C C . LYS B 1 65 ? -17.156 -12.281 0.716 1 93.88 65 LYS B C 1
ATOM 2315 O O . LYS B 1 65 ? -18.25 -12.18 0.171 1 93.88 65 LYS B O 1
ATOM 2320 N N . MET B 1 66 ? -16.266 -11.438 0.566 1 93.94 66 MET B N 1
ATOM 2321 C CA . MET B 1 66 ? -16.516 -10.273 -0.282 1 93.94 66 MET B CA 1
ATOM 2322 C C . MET B 1 66 ? -16.156 -10.578 -1.734 1 93.94 66 MET B C 1
ATOM 2324 O O . MET B 1 66 ? -16.406 -9.758 -2.621 1 93.94 66 MET B O 1
ATOM 2328 N N . LEU B 1 67 ? -15.641 -11.719 -1.981 1 96.25 67 LEU B N 1
ATOM 2329 C CA . LEU B 1 67 ? -15.125 -12.039 -3.307 1 96.25 67 LEU B CA 1
ATOM 2330 C C . LEU B 1 67 ? -16.141 -12.828 -4.117 1 96.25 67 LEU B C 1
ATOM 2332 O O . LEU B 1 67 ? -16.859 -13.68 -3.568 1 96.25 67 LEU B O 1
ATOM 2336 N N . TRP B 1 68 ? -16.141 -12.539 -5.398 1 95.19 68 TRP B N 1
ATOM 2337 C CA . TRP B 1 68 ? -16.969 -13.25 -6.359 1 95.19 68 TRP B CA 1
ATOM 2338 C C . TRP B 1 68 ? -16.125 -14.062 -7.328 1 95.19 68 TRP B C 1
ATOM 2340 O O . TRP B 1 68 ? -15.281 -13.508 -8.039 1 95.19 68 TRP B O 1
ATOM 2350 N N . LEU B 1 69 ? -16.344 -15.352 -7.293 1 96.44 69 LEU B N 1
ATOM 2351 C CA . LEU B 1 69 ? -15.672 -16.234 -8.242 1 96.44 69 LEU B CA 1
ATOM 2352 C C . LEU B 1 69 ? -16.578 -16.516 -9.445 1 96.44 69 LEU B C 1
ATOM 2354 O O . LEU B 1 69 ? -17.766 -16.797 -9.281 1 96.44 69 LEU B O 1
ATOM 2358 N N . SER B 1 70 ? -16.016 -16.328 -10.578 1 96.44 70 SER B N 1
ATOM 2359 C CA . SER B 1 70 ? -16.781 -16.516 -11.797 1 96.44 70 SER B CA 1
ATOM 2360 C C . SER B 1 70 ? -15.945 -17.172 -12.891 1 96.44 70 SER B C 1
ATOM 2362 O O . SER B 1 70 ? -14.805 -17.562 -12.648 1 96.44 70 SER B O 1
ATOM 2364 N N . GLU B 1 71 ? -16.594 -17.422 -14.062 1 96.88 71 GLU B N 1
ATOM 2365 C CA . GLU B 1 71 ? -15.938 -17.969 -15.25 1 96.88 71 GLU B CA 1
ATOM 2366 C C . GLU B 1 71 ? -15.266 -19.312 -14.953 1 96.88 71 GLU B C 1
ATOM 2368 O O . GLU B 1 71 ? -14.094 -19.5 -15.273 1 96.88 71 GLU B O 1
ATOM 2373 N N . GLY B 1 72 ? -15.977 -20.188 -14.336 1 95.19 72 GLY B N 1
ATOM 2374 C CA . GLY B 1 72 ? -15.516 -21.547 -14.086 1 95.19 72 GLY B CA 1
ATOM 2375 C C . GLY B 1 72 ? -14.344 -21.594 -13.125 1 95.19 72 GLY B C 1
ATOM 2376 O O . GLY B 1 72 ? -13.469 -22.469 -13.25 1 95.19 72 GLY B O 1
ATOM 2377 N N . GLY B 1 73 ? -14.219 -20.531 -12.258 1 97.38 73 GLY B N 1
ATOM 2378 C CA . GLY B 1 73 ? -13.172 -20.531 -11.242 1 97.38 73 GLY B CA 1
ATOM 2379 C C . GLY B 1 73 ? -11.883 -19.891 -11.719 1 97.38 73 GLY B C 1
ATOM 2380 O O . GLY B 1 73 ? -10.828 -20.078 -11.102 1 97.38 73 GLY B O 1
ATOM 2381 N N . THR B 1 74 ? -11.953 -19.141 -12.812 1 98.25 74 THR B N 1
ATOM 2382 C CA . THR B 1 74 ? -10.727 -18.531 -13.328 1 98.25 74 THR B CA 1
ATOM 2383 C C . THR B 1 74 ? -10.68 -17.047 -13.023 1 98.25 74 THR B C 1
ATOM 2385 O O . THR B 1 74 ? -9.633 -16.406 -13.156 1 98.25 74 THR B O 1
ATOM 2388 N N . LYS B 1 75 ? -11.789 -16.5 -12.586 1 98.56 75 LYS B N 1
ATOM 2389 C CA . LYS B 1 75 ? -11.844 -15.07 -12.336 1 98.56 75 LYS B CA 1
ATOM 2390 C C . LYS B 1 75 ? -12.359 -14.781 -10.93 1 98.56 75 LYS B C 1
ATOM 2392 O O . LYS B 1 75 ? -13.305 -15.414 -10.461 1 98.56 75 LYS B O 1
ATOM 2397 N N . VAL B 1 76 ? -11.734 -13.945 -10.227 1 98.44 76 VAL B N 1
ATOM 2398 C CA . VAL B 1 76 ? -12.188 -13.453 -8.93 1 98.44 76 VAL B CA 1
ATOM 2399 C C . VAL B 1 76 ? -12.297 -11.93 -8.969 1 98.44 76 VAL B C 1
ATOM 2401 O O . VAL B 1 76 ? -11.422 -11.258 -9.516 1 98.44 76 VAL B O 1
ATOM 2404 N N . SER B 1 77 ? -13.32 -11.406 -8.5 1 97.19 77 SER B N 1
ATOM 2405 C CA . SER B 1 77 ? -13.562 -9.969 -8.461 1 97.19 77 SER B CA 1
ATOM 2406 C C . SER B 1 77 ? -14.172 -9.539 -7.129 1 97.19 77 SER B C 1
ATOM 2408 O O . SER B 1 77 ? -14.68 -10.375 -6.379 1 97.19 77 SER B O 1
ATOM 2410 N N . ARG B 1 78 ? -13.961 -8.383 -6.777 1 95.81 78 ARG B N 1
ATOM 2411 C CA . ARG B 1 78 ? -14.609 -7.785 -5.613 1 95.81 78 ARG B CA 1
ATOM 2412 C C . ARG B 1 78 ? -15.406 -6.551 -6.008 1 95.81 78 ARG B C 1
AT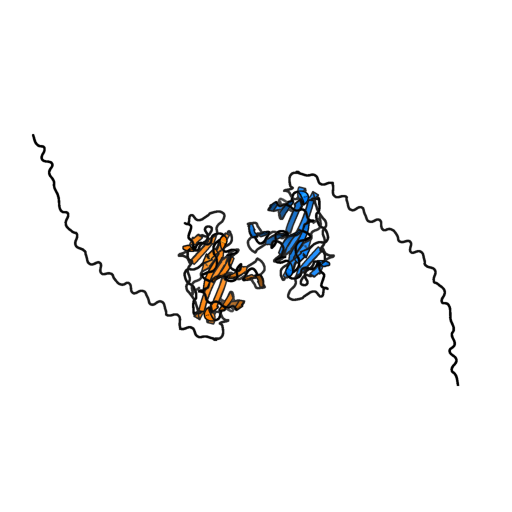OM 2414 O O . ARG B 1 78 ? -14.844 -5.57 -6.496 1 95.81 78 ARG B O 1
ATOM 2421 N N . LYS B 1 79 ? -16.609 -6.766 -5.898 1 85 79 LYS B N 1
ATOM 2422 C CA . LYS B 1 79 ? -17.5 -5.645 -6.184 1 85 79 LYS B CA 1
ATOM 2423 C C . LYS B 1 79 ? -17.781 -4.828 -4.926 1 85 79 LYS B C 1
ATOM 2425 O O . LYS B 1 79 ? -17.344 -5.191 -3.832 1 85 79 LYS B O 1
ATOM 2430 N N . SER B 1 80 ? -18.406 -3.729 -4.926 1 71.69 80 SER B N 1
ATOM 2431 C CA . SER B 1 80 ? -18.578 -2.752 -3.854 1 71.69 80 SER B CA 1
ATOM 2432 C C . SER B 1 80 ? -19.109 -3.416 -2.582 1 71.69 80 SER B C 1
ATOM 2434 O O . SER B 1 80 ? -18.641 -4.492 -2.203 1 71.69 80 SER B O 1
ATOM 2436 N N . GLU B 1 81 ? -20.078 -3.203 -1.943 1 71.56 81 GLU B N 1
ATOM 2437 C CA . GLU B 1 81 ? -20.484 -3.463 -0.566 1 71.56 81 GLU B CA 1
ATOM 2438 C C . GLU B 1 81 ? -21.312 -4.742 -0.465 1 71.56 81 GLU B C 1
ATOM 2440 O O . GLU B 1 81 ? -21.719 -5.137 0.628 1 71.56 81 GLU B O 1
ATOM 2445 N N . GLU B 1 82 ? -21.156 -5.641 -1.418 1 74.5 82 GLU B N 1
ATOM 2446 C CA . GLU B 1 82 ? -22 -6.82 -1.331 1 74.5 82 GLU B CA 1
ATOM 2447 C C . GLU B 1 82 ? -21.234 -8.031 -0.818 1 74.5 82 GLU B C 1
ATOM 2449 O O . GLU B 1 82 ? -20.125 -8.312 -1.292 1 74.5 82 GLU B O 1
ATOM 2454 N N . VAL B 1 83 ? -21.75 -8.531 0.291 1 77.75 83 VAL B N 1
ATOM 2455 C CA . VAL B 1 83 ? -21.141 -9.734 0.836 1 77.75 83 VAL B CA 1
ATOM 2456 C C . VAL B 1 83 ? -21.766 -10.977 0.206 1 77.75 83 VAL B C 1
ATOM 2458 O O . VAL B 1 83 ? -22.984 -11.031 0.009 1 77.75 83 VAL B O 1
ATOM 2461 N N . CYS B 1 84 ? -20.969 -11.906 -0.246 1 78.81 84 CYS B N 1
ATOM 2462 C CA . CYS B 1 84 ? -21.438 -13.172 -0.785 1 78.81 84 CYS B CA 1
ATOM 2463 C C . CYS B 1 84 ? -22 -14.062 0.321 1 78.81 84 CYS B C 1
ATOM 2465 O O . CYS B 1 84 ? -21.391 -14.188 1.39 1 78.81 84 CYS B O 1
ATOM 2467 N N . PRO B 1 85 ? -23.203 -14.547 0.084 1 80.69 85 PRO B N 1
ATOM 2468 C CA . PRO B 1 85 ? -23.797 -15.438 1.089 1 80.69 85 PRO B CA 1
ATOM 2469 C C . PRO B 1 85 ? -23.141 -16.812 1.106 1 80.69 85 PRO B C 1
ATOM 2471 O O . PRO B 1 85 ? -23.703 -17.781 0.581 1 80.69 85 PRO B O 1
ATOM 2474 N N . VAL B 1 86 ? -22.016 -16.891 1.595 1 81.5 86 VAL B N 1
ATOM 2475 C CA . VAL B 1 86 ? -21.312 -18.188 1.618 1 81.5 86 VAL B CA 1
ATOM 2476 C C . VAL B 1 86 ? -21.172 -18.672 3.061 1 81.5 86 VAL B C 1
ATOM 2478 O O . VAL B 1 86 ? -21.188 -17.859 3.994 1 81.5 86 VAL B O 1
ATOM 2481 N N . LEU B 1 87 ? -21.156 -19.953 3.236 1 84.88 87 LEU B N 1
ATOM 2482 C CA . LEU B 1 87 ? -21.016 -20.578 4.551 1 84.88 87 LEU B CA 1
ATOM 2483 C C . LEU B 1 87 ? -19.609 -20.344 5.113 1 84.88 87 LEU B C 1
ATOM 2485 O O . LEU B 1 87 ? -18.656 -20.219 4.359 1 84.88 87 LEU B O 1
ATOM 2489 N N . ASP B 1 88 ? -19.594 -20.203 6.367 1 87.44 88 ASP B N 1
ATOM 2490 C CA . ASP B 1 88 ? -18.297 -20.156 7.027 1 87.44 88 ASP B CA 1
ATOM 2491 C C . ASP B 1 88 ? -17.578 -21.5 6.957 1 87.44 88 ASP B C 1
ATOM 2493 O O . ASP B 1 88 ? -18.203 -22.547 7.098 1 87.44 88 ASP B O 1
ATOM 2497 N N . ARG B 1 89 ? -16.438 -21.609 6.484 1 91.69 89 ARG B N 1
ATOM 2498 C CA . ARG B 1 89 ? -15.562 -22.781 6.445 1 91.69 89 ARG B CA 1
ATOM 2499 C C . ARG B 1 89 ? -14.219 -22.469 7.105 1 91.69 89 ARG B C 1
ATOM 2501 O O . ARG B 1 89 ? -13.742 -21.344 7.062 1 91.69 89 ARG B O 1
ATOM 2508 N N . PRO B 1 90 ? -13.68 -23.453 7.711 1 92.69 90 PRO B N 1
ATOM 2509 C CA . PRO B 1 90 ? -12.367 -23.25 8.32 1 92.69 90 PRO B CA 1
ATOM 2510 C C . PRO B 1 90 ? -11.312 -22.781 7.32 1 92.69 90 PRO B C 1
ATOM 2512 O O . PRO B 1 90 ? -10.383 -22.062 7.684 1 92.69 90 PRO B O 1
ATOM 2515 N N . GLU B 1 91 ? -11.508 -23.172 6.07 1 95.69 91 GLU B N 1
ATOM 2516 C CA . GLU B 1 91 ? -10.516 -22.875 5.047 1 95.69 91 GLU B CA 1
ATOM 2517 C C . GLU B 1 91 ? -10.688 -21.438 4.527 1 95.69 91 GLU B C 1
ATOM 2519 O O . GLU B 1 91 ? -9.781 -20.906 3.887 1 95.69 91 GLU B O 1
ATOM 2524 N N . ARG B 1 92 ? -11.805 -20.844 4.82 1 97.12 92 ARG B N 1
ATOM 2525 C CA . ARG B 1 92 ? -12.133 -19.547 4.242 1 97.12 92 ARG B CA 1
ATOM 2526 C C . ARG B 1 92 ? -11.406 -18.422 4.973 1 97.12 92 ARG B C 1
ATOM 2528 O O . ARG B 1 92 ? -11.367 -18.406 6.207 1 97.12 92 ARG B O 1
ATOM 2535 N N . TYR B 1 93 ? -10.781 -17.578 4.172 1 96.94 93 TYR B N 1
ATOM 2536 C CA . TYR B 1 93 ? -10.188 -16.406 4.797 1 96.94 93 TYR B CA 1
ATOM 2537 C C . TYR B 1 93 ? -11.242 -15.578 5.527 1 96.94 93 TYR B C 1
ATOM 2539 O O . TYR B 1 93 ? -12.359 -15.398 5.02 1 96.94 93 TYR B O 1
ATOM 2547 N N . GLU B 1 94 ? -10.891 -15.094 6.617 1 93.75 94 GLU B N 1
ATOM 2548 C CA . GLU B 1 94 ? -11.852 -14.383 7.457 1 93.75 94 GLU B CA 1
ATOM 2549 C C . GLU B 1 94 ? -11.797 -12.875 7.195 1 93.75 94 GLU B C 1
ATOM 2551 O O . GLU B 1 94 ? -12.836 -12.234 7.051 1 93.75 94 GLU B O 1
ATOM 2556 N N . HIS B 1 95 ? -10.633 -12.273 7.086 1 89.88 95 HIS B N 1
ATOM 2557 C CA . HIS B 1 95 ? -10.523 -10.82 7.086 1 89.88 95 HIS B CA 1
ATOM 2558 C C . HIS B 1 95 ? -10.016 -10.305 5.746 1 89.88 95 HIS B C 1
ATOM 2560 O O . HIS B 1 95 ? -10.688 -9.516 5.078 1 89.88 95 HIS B O 1
ATOM 2566 N N . SER B 1 96 ? -8.938 -10.805 5.293 1 91.5 96 SER B N 1
ATOM 2567 C CA . SER B 1 96 ? -8.336 -10.336 4.047 1 91.5 96 SER B CA 1
ATOM 2568 C C . SER B 1 96 ? -9.141 -10.797 2.836 1 91.5 96 SER B C 1
ATOM 2570 O O . SER B 1 96 ? -9.422 -11.984 2.684 1 91.5 96 SER B O 1
ATOM 2572 N N . PRO B 1 97 ? -9.578 -9.891 1.983 1 95 97 PRO B N 1
ATOM 2573 C CA . PRO B 1 97 ? -10.297 -10.289 0.771 1 95 97 PRO B CA 1
ATOM 2574 C C . PRO B 1 97 ? -9.398 -11.008 -0.235 1 95 97 PRO B C 1
ATOM 2576 O O . PRO B 1 97 ? -9 -10.422 -1.246 1 95 97 PRO B O 1
ATOM 2579 N N . GLN B 1 98 ? -9.086 -12.211 0.094 1 98 98 GLN B N 1
ATOM 2580 C CA . GLN B 1 98 ? -8.203 -12.992 -0.768 1 98 98 GLN B CA 1
ATOM 2581 C C . GLN B 1 98 ? -8.711 -14.422 -0.924 1 98 98 GLN B C 1
ATOM 2583 O O . GLN B 1 98 ? -9.672 -14.828 -0.256 1 98 98 GLN B O 1
ATOM 2588 N N . VAL B 1 99 ? -8.156 -15.172 -1.879 1 98.62 99 VAL B N 1
ATOM 2589 C CA . VAL B 1 99 ? -8.547 -16.531 -2.232 1 98.62 99 VAL B CA 1
ATOM 2590 C C . VAL B 1 99 ? -7.32 -17.312 -2.711 1 98.62 99 VAL B C 1
ATOM 2592 O O . VAL B 1 99 ? -6.434 -16.75 -3.354 1 98.62 99 VAL B O 1
ATOM 2595 N N . LEU B 1 100 ? -7.285 -18.594 -2.361 1 98.81 100 LEU B N 1
ATOM 2596 C CA . LEU B 1 100 ? -6.254 -19.484 -2.875 1 98.81 100 LEU B CA 1
ATOM 2597 C C . LEU B 1 100 ? -6.789 -20.312 -4.035 1 98.81 100 LEU B C 1
ATOM 2599 O O . LEU B 1 100 ? -7.996 -20.344 -4.285 1 98.81 100 LEU B O 1
ATOM 2603 N N . CYS B 1 101 ? -5.895 -20.891 -4.688 1 98.81 101 CYS B N 1
ATOM 2604 C CA . CYS B 1 101 ? -6.266 -21.797 -5.762 1 98.81 101 CYS B CA 1
ATOM 2605 C C . CYS B 1 101 ? -6.363 -23.234 -5.254 1 98.81 101 CYS B C 1
ATOM 2607 O O . CYS B 1 101 ? -5.941 -23.531 -4.133 1 98.81 101 CYS B O 1
ATOM 2609 N N . LYS B 1 102 ? -6.973 -24.031 -6.105 1 98.44 102 LYS B N 1
ATOM 2610 C CA . LYS B 1 102 ? -7.113 -25.453 -5.785 1 98.44 102 LYS B CA 1
ATOM 2611 C C . LYS B 1 102 ? -5.785 -26.188 -5.957 1 98.44 102 LYS B C 1
ATOM 2613 O O . LYS B 1 102 ? -5.441 -27.047 -5.145 1 98.44 102 LYS B O 1
ATOM 2618 N N . GLU B 1 103 ? -5.125 -25.891 -7.062 1 98.06 103 GLU B N 1
ATOM 2619 C CA . GLU B 1 103 ? -3.854 -26.547 -7.375 1 98.06 103 GLU B CA 1
ATOM 2620 C C . GLU B 1 103 ? -2.689 -25.812 -6.699 1 98.06 103 GLU B C 1
ATOM 2622 O O . GLU B 1 103 ? -2.688 -24.594 -6.602 1 98.06 103 GLU B O 1
ATOM 2627 N N . GLY B 1 104 ? -1.652 -26.531 -6.199 1 98.06 104 GLY B N 1
ATOM 2628 C CA . GLY B 1 104 ? -0.439 -26 -5.594 1 98.06 104 GLY B CA 1
ATOM 2629 C C . GLY B 1 104 ? 0.815 -26.719 -6.051 1 98.06 104 GLY B C 1
ATOM 2630 O O . GLY B 1 104 ? 0.757 -27.578 -6.938 1 98.06 104 GLY B O 1
ATOM 2631 N N . ILE B 1 105 ? 1.945 -26.281 -5.543 1 97.44 105 ILE B N 1
ATOM 2632 C CA . ILE B 1 105 ? 3.242 -26.828 -5.941 1 97.44 105 ILE B CA 1
ATOM 2633 C C . ILE B 1 105 ? 3.893 -27.516 -4.75 1 97.44 105 ILE B C 1
ATOM 2635 O O . ILE B 1 105 ? 4.113 -26.906 -3.703 1 97.44 105 ILE B O 1
ATOM 2639 N N . LEU B 1 106 ? 4.172 -28.734 -4.867 1 97.12 106 LEU B N 1
ATOM 2640 C CA . LEU B 1 106 ? 4.934 -29.516 -3.895 1 97.12 106 LEU B CA 1
ATOM 2641 C C . LEU B 1 106 ? 5.906 -30.453 -4.594 1 97.12 106 LEU B C 1
ATOM 2643 O O . LEU B 1 106 ? 5.5 -31.297 -5.398 1 97.12 106 LEU B O 1
ATOM 2647 N N . GLY B 1 107 ? 7.16 -30.266 -4.336 1 96.06 107 GLY B N 1
ATOM 2648 C CA . GLY B 1 107 ? 8.164 -31.125 -4.934 1 96.06 107 GLY B CA 1
ATOM 2649 C C . GLY B 1 107 ? 8.367 -30.859 -6.414 1 96.06 107 GLY B C 1
ATOM 2650 O O . GLY B 1 107 ? 8.836 -31.75 -7.148 1 96.06 107 GLY B O 1
ATOM 2651 N N . SER B 1 108 ? 7.961 -29.797 -6.898 1 96.75 108 SER B N 1
ATOM 2652 C CA . SER B 1 108 ? 8.039 -29.5 -8.328 1 96.75 108 SER B CA 1
ATOM 2653 C C . SER B 1 108 ? 8.156 -28 -8.57 1 96.75 108 SER B C 1
ATOM 2655 O O . SER B 1 108 ? 8.328 -27.219 -7.629 1 96.75 108 SER B O 1
ATOM 2657 N N . ARG B 1 109 ? 8.242 -27.609 -9.844 1 97.56 109 ARG B N 1
ATOM 2658 C CA . ARG B 1 109 ? 8.219 -26.219 -10.297 1 97.56 109 ARG B CA 1
ATOM 2659 C 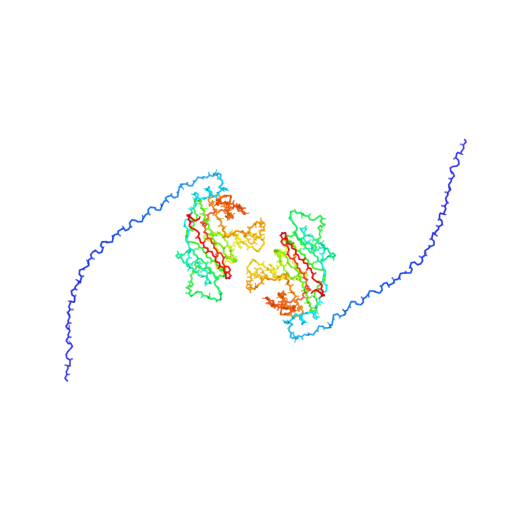C . ARG B 1 109 ? 6.875 -25.875 -10.938 1 97.56 109 ARG B C 1
ATOM 2661 O O . ARG B 1 109 ? 6.152 -26.781 -11.391 1 97.56 109 ARG B O 1
ATOM 2668 N N . GLY B 1 110 ? 6.535 -24.672 -10.922 1 97.94 110 GLY B N 1
ATOM 2669 C CA . GLY B 1 110 ? 5.297 -24.219 -11.539 1 97.94 110 GLY B CA 1
ATOM 2670 C C . GLY B 1 110 ? 5.363 -22.766 -12 1 97.94 110 GLY B C 1
ATOM 2671 O O . GLY B 1 110 ? 6.125 -21.969 -11.453 1 97.94 110 GLY B O 1
ATOM 2672 N N . TYR B 1 111 ? 4.582 -22.484 -12.984 1 98.25 111 TYR B N 1
ATOM 2673 C CA . TYR B 1 111 ? 4.445 -21.141 -13.531 1 98.25 111 TYR B CA 1
ATOM 2674 C C . TYR B 1 111 ? 3.008 -20.875 -13.953 1 98.25 111 TYR B C 1
ATOM 2676 O O . TYR B 1 111 ? 2.332 -21.75 -14.484 1 98.25 111 TYR B O 1
ATOM 2684 N N . TRP B 1 112 ? 2.494 -19.688 -13.719 1 98.62 112 TRP B N 1
ATOM 2685 C CA . TRP B 1 112 ? 1.183 -19.25 -14.188 1 98.62 112 TRP B CA 1
ATOM 2686 C C . TRP B 1 112 ? 1.147 -17.734 -14.391 1 98.62 112 TRP B C 1
ATOM 2688 O O . TRP B 1 112 ? 2.039 -17.016 -13.93 1 98.62 112 TRP B O 1
ATOM 2698 N N . GLU B 1 113 ? 0.208 -17.266 -15.133 1 98.5 113 GLU B N 1
ATOM 2699 C CA . GLU B 1 113 ? 0.026 -15.836 -15.406 1 98.5 113 GLU B CA 1
ATOM 2700 C C . GLU B 1 113 ? -1.388 -15.383 -15.055 1 98.5 113 GLU B C 1
ATOM 2702 O O . GLU B 1 113 ? -2.344 -16.141 -15.195 1 98.5 113 GLU B O 1
ATOM 2707 N N . VAL B 1 114 ? -1.458 -14.188 -14.625 1 98.62 114 VAL B N 1
ATOM 2708 C CA . VAL B 1 114 ? -2.727 -13.633 -14.156 1 98.62 114 VAL B CA 1
ATOM 2709 C C . VAL B 1 114 ? -2.934 -12.242 -14.75 1 98.62 114 VAL B C 1
ATOM 2711 O O . VAL B 1 114 ? -2.037 -11.398 -14.695 1 98.62 114 VAL B O 1
ATOM 2714 N N . ASP B 1 115 ? -4.105 -12.008 -15.336 1 98.25 115 ASP B N 1
ATOM 2715 C CA . ASP B 1 115 ? -4.539 -10.664 -15.703 1 98.25 115 ASP B CA 1
ATOM 2716 C C . ASP B 1 115 ? -5.02 -9.891 -14.477 1 98.25 115 ASP B C 1
ATOM 2718 O O . ASP B 1 115 ? -5.82 -10.398 -13.688 1 98.25 115 ASP B O 1
ATOM 2722 N N . CYS B 1 116 ? -4.578 -8.688 -14.367 1 97.06 116 CYS B N 1
ATOM 2723 C CA . CYS B 1 116 ? -4.887 -7.887 -13.195 1 97.06 116 CYS B CA 1
ATOM 2724 C C . CYS B 1 116 ? -5.57 -6.582 -13.586 1 97.06 116 CYS B C 1
ATOM 2726 O O . CYS B 1 116 ? -5.18 -5.941 -14.562 1 97.06 116 CYS B O 1
ATOM 2728 N N . ASP B 1 117 ? -6.539 -6.23 -12.852 1 96.38 117 ASP B N 1
ATOM 2729 C CA . ASP B 1 117 ? -7.184 -4.93 -12.969 1 96.38 117 ASP B CA 1
ATOM 2730 C C . ASP B 1 117 ? -7.484 -4.336 -11.594 1 96.38 117 ASP B C 1
ATOM 2732 O O . ASP B 1 117 ? -7.945 -5.039 -10.695 1 96.38 117 ASP B O 1
ATOM 2736 N N . GLY B 1 118 ? -7.215 -2.955 -11.438 1 93.94 118 GLY B N 1
ATOM 2737 C CA . GLY B 1 118 ? -7.418 -2.299 -10.156 1 93.94 118 GLY B CA 1
ATOM 2738 C C . GLY B 1 118 ? -6.316 -2.588 -9.156 1 93.94 118 GLY B C 1
ATOM 2739 O O . GLY B 1 118 ? -5.148 -2.703 -9.523 1 93.94 118 GLY B O 1
ATOM 2740 N N . TRP B 1 119 ? -6.695 -2.561 -7.828 1 94.62 119 TRP B N 1
ATOM 2741 C CA . TRP B 1 119 ? -5.723 -2.885 -6.789 1 94.62 119 TRP B CA 1
ATOM 2742 C C . TRP B 1 119 ? -5.781 -4.363 -6.43 1 94.62 119 TRP B C 1
ATOM 2744 O O . TRP B 1 119 ? -6.73 -4.812 -5.777 1 94.62 119 TRP B O 1
ATOM 2754 N N . VAL B 1 120 ? -4.734 -5.066 -6.801 1 97.81 120 VAL B N 1
ATOM 2755 C CA . VAL B 1 120 ? -4.668 -6.496 -6.523 1 97.81 120 VAL B CA 1
ATOM 2756 C C . VAL B 1 120 ? -3.26 -6.867 -6.059 1 97.81 120 VAL B C 1
ATOM 2758 O O . VAL B 1 120 ? -2.287 -6.195 -6.414 1 97.81 120 VAL B O 1
ATOM 2761 N N . VAL B 1 121 ? -3.17 -7.855 -5.211 1 98.12 121 VAL B N 1
ATOM 2762 C CA . VAL B 1 121 ? -1.91 -8.484 -4.836 1 98.12 121 VAL B CA 1
ATOM 2763 C C . VAL B 1 121 ? -1.884 -9.93 -5.344 1 98.12 121 VAL B C 1
ATOM 2765 O O . VAL B 1 121 ? -2.75 -10.734 -4.992 1 98.12 121 VAL B O 1
ATOM 2768 N N . ILE B 1 122 ? -0.932 -10.211 -6.223 1 98.81 122 ILE B N 1
ATOM 2769 C CA . ILE B 1 122 ? -0.717 -11.555 -6.746 1 98.81 122 ILE B CA 1
ATOM 2770 C C . ILE B 1 122 ? 0.378 -12.258 -5.945 1 98.81 122 ILE B C 1
ATOM 2772 O O . ILE B 1 122 ? 1.456 -11.695 -5.734 1 98.81 122 ILE B O 1
ATOM 2776 N N . GLY B 1 123 ? 0.043 -13.43 -5.426 1 98.75 123 GLY B N 1
ATOM 2777 C CA . GLY B 1 123 ? 1.068 -14.016 -4.578 1 98.75 123 GLY B CA 1
ATOM 2778 C C . GLY B 1 123 ? 0.931 -15.523 -4.43 1 98.75 123 GLY B C 1
ATOM 2779 O O . GLY B 1 123 ? 0.318 -16.188 -5.27 1 98.75 123 GLY B O 1
ATOM 2780 N N . VAL B 1 124 ? 1.702 -16.062 -3.521 1 98.75 124 VAL B N 1
ATOM 2781 C CA . VAL B 1 124 ? 1.675 -17.469 -3.096 1 98.75 124 VAL B CA 1
ATOM 2782 C C . VAL B 1 124 ? 1.691 -17.531 -1.571 1 98.75 124 VAL B C 1
ATOM 2784 O O . VAL B 1 124 ? 2.215 -16.641 -0.905 1 98.75 124 VAL B O 1
ATOM 2787 N N . ALA B 1 125 ? 1.083 -18.547 -1.057 1 98.62 125 ALA B N 1
ATOM 2788 C CA . ALA B 1 125 ? 1.084 -18.828 0.378 1 98.62 125 ALA B CA 1
ATOM 2789 C C . ALA B 1 125 ? 1.31 -20.312 0.652 1 98.62 125 ALA B C 1
ATOM 2791 O O . ALA B 1 125 ? 0.837 -21.172 -0.101 1 98.62 125 ALA B O 1
ATOM 2792 N N . CYS B 1 126 ? 2.043 -20.562 1.682 1 98.31 126 CYS B N 1
ATOM 2793 C CA . CYS B 1 126 ? 2.086 -21.938 2.15 1 98.31 126 CYS B CA 1
ATOM 2794 C C . CYS B 1 126 ? 0.699 -22.422 2.566 1 98.31 126 CYS B C 1
ATOM 2796 O O . CYS B 1 126 ? -0.092 -21.641 3.107 1 98.31 126 CYS B O 1
ATOM 2798 N N . GLU B 1 127 ? 0.514 -23.672 2.328 1 96.81 127 GLU B N 1
ATOM 2799 C CA . GLU B 1 127 ? -0.796 -24.25 2.6 1 96.81 127 GLU B CA 1
ATOM 2800 C C . GLU B 1 127 ? -1.186 -24.078 4.066 1 96.81 127 GLU B C 1
ATOM 2802 O O . GLU B 1 127 ? -2.367 -23.938 4.387 1 96.81 127 GLU B O 1
ATOM 2807 N N . ASN B 1 128 ? -0.251 -24 4.953 1 95.88 128 ASN B N 1
ATOM 2808 C CA . ASN B 1 128 ? -0.517 -23.922 6.387 1 95.88 128 ASN B CA 1
ATOM 2809 C C . ASN B 1 128 ? -0.503 -22.484 6.887 1 95.88 128 ASN B C 1
ATOM 2811 O O . ASN B 1 128 ? -0.596 -22.25 8.094 1 95.88 128 ASN B O 1
ATOM 2815 N N . ALA B 1 129 ? -0.354 -21.547 5.984 1 96.94 129 ALA B N 1
ATOM 2816 C CA . ALA B 1 129 ? -0.41 -20.141 6.398 1 96.94 129 ALA B CA 1
ATOM 2817 C C . ALA B 1 129 ? -1.75 -19.828 7.051 1 96.94 129 ALA B C 1
ATOM 2819 O O . ALA B 1 129 ? -2.791 -20.344 6.641 1 96.94 129 ALA B O 1
ATOM 2820 N N . GLY B 1 130 ? -1.757 -18.969 7.992 1 96.06 130 GLY B N 1
ATOM 2821 C CA . GLY B 1 130 ? -2.965 -18.594 8.703 1 96.06 130 GLY B CA 1
ATOM 2822 C C . GLY B 1 130 ? -4 -17.938 7.809 1 96.06 130 GLY B C 1
ATOM 2823 O O . GLY B 1 130 ? -3.65 -17.25 6.844 1 96.06 130 GLY B O 1
ATOM 2824 N N . ARG B 1 131 ? -5.281 -18.094 8.219 1 96.75 131 ARG B N 1
ATOM 2825 C CA . ARG B 1 131 ? -6.367 -17.562 7.406 1 96.75 131 ARG B CA 1
ATOM 2826 C C . ARG B 1 131 ? -7.395 -16.844 8.273 1 96.75 131 ARG B C 1
ATOM 2828 O O . ARG B 1 131 ? -8.273 -16.156 7.762 1 96.75 131 ARG B O 1
ATOM 2835 N N . LYS B 1 132 ? -7.195 -16.984 9.562 1 95.69 132 LYS B N 1
ATOM 2836 C CA . LYS B 1 132 ? -8.164 -16.438 10.516 1 95.69 132 LYS B CA 1
ATOM 2837 C C . LYS B 1 132 ? -7.547 -15.305 11.336 1 95.69 132 LYS B C 1
ATOM 2839 O O . LYS B 1 132 ? -6.32 -15.164 11.383 1 95.69 132 LYS B O 1
ATOM 2844 N N . ALA B 1 133 ? -8.445 -14.578 11.969 1 89.25 133 ALA B N 1
ATOM 2845 C CA . ALA B 1 133 ? -8.008 -13.477 12.828 1 89.25 133 ALA B CA 1
ATOM 2846 C C . ALA B 1 133 ? -7.059 -13.977 13.914 1 89.25 133 ALA B C 1
ATOM 2848 O O . ALA B 1 133 ? -6.055 -13.32 14.211 1 89.25 133 ALA B O 1
ATOM 2849 N N . LYS B 1 134 ? -7.371 -15.016 14.492 1 92.19 134 LYS B N 1
ATOM 2850 C CA . LYS B 1 134 ? -6.594 -15.57 15.602 1 92.19 134 LYS B CA 1
ATOM 2851 C C . LYS B 1 134 ? -5.18 -15.93 15.148 1 92.19 134 LYS B C 1
ATOM 2853 O O . LYS B 1 134 ? -4.277 -16.078 15.977 1 92.19 134 LYS B O 1
ATOM 2858 N N . ASP B 1 135 ? -5.016 -16.109 13.836 1 93.94 135 ASP B N 1
ATOM 2859 C CA . ASP B 1 135 ? -3.729 -16.516 13.289 1 93.94 135 ASP B CA 1
ATOM 2860 C C . ASP B 1 135 ? -2.799 -15.312 13.117 1 93.94 135 ASP B C 1
ATOM 2862 O O . ASP B 1 135 ? -1.633 -15.477 12.75 1 93.94 135 ASP B O 1
ATOM 2866 N N . GLY B 1 136 ? -3.289 -14.125 13.359 1 90.31 136 GLY B N 1
ATOM 2867 C CA . GLY B 1 136 ? -2.512 -12.922 13.094 1 90.31 136 GLY B CA 1
ATOM 2868 C C . GLY B 1 136 ? -2.67 -12.414 11.68 1 90.31 136 GLY B C 1
ATOM 2869 O O . GLY B 1 136 ? -3.68 -12.68 11.023 1 90.31 136 GLY B O 1
ATOM 2870 N N . PRO B 1 137 ? -1.676 -11.586 11.25 1 89.44 137 PRO B N 1
ATOM 2871 C CA . PRO B 1 137 ? -1.766 -11.086 9.883 1 89.44 137 PRO B CA 1
ATOM 2872 C C . PRO B 1 137 ? -1.746 -12.203 8.844 1 89.44 137 PRO B C 1
ATOM 2874 O O . PRO B 1 137 ? -0.822 -13.023 8.828 1 89.44 137 PRO B O 1
ATOM 2877 N N . CYS B 1 138 ? -2.762 -12.203 7.988 1 94.31 138 CYS B N 1
ATOM 2878 C CA . CYS B 1 138 ? -2.924 -13.344 7.094 1 94.31 138 CYS B CA 1
ATOM 2879 C C . CYS B 1 138 ? -2.914 -12.898 5.633 1 94.31 138 CYS B C 1
ATOM 2881 O O . CYS B 1 138 ? -2.994 -13.734 4.727 1 94.31 138 CYS B O 1
ATOM 2883 N N . GLY B 1 139 ? -2.857 -11.648 5.406 1 95.69 139 GLY B N 1
ATOM 2884 C CA . GLY B 1 139 ? -2.805 -11.188 4.027 1 95.69 139 GLY B CA 1
ATOM 2885 C C . GLY B 1 139 ? -1.559 -11.648 3.291 1 95.69 139 GLY B C 1
ATOM 2886 O O . GLY B 1 139 ? -0.502 -11.828 3.902 1 95.69 139 GLY B O 1
ATOM 2887 N N . LEU B 1 140 ? -1.66 -11.789 2.027 1 97.56 140 LEU B N 1
ATOM 2888 C CA . LEU B 1 140 ? -0.511 -12.18 1.216 1 97.56 140 LEU B CA 1
ATOM 2889 C C . LEU B 1 140 ? 0.656 -11.219 1.435 1 97.56 140 LEU B C 1
ATOM 2891 O O . LEU B 1 140 ? 0.535 -10.023 1.182 1 97.56 140 LEU B O 1
ATOM 2895 N N . GLY B 1 141 ? 1.766 -11.758 1.905 1 96.62 141 GLY B N 1
ATOM 2896 C CA . GLY B 1 141 ? 2.949 -10.945 2.148 1 96.62 141 GLY B CA 1
ATOM 2897 C C . GLY B 1 141 ? 3.035 -10.43 3.572 1 96.62 141 GLY B C 1
ATOM 2898 O O . GLY B 1 141 ? 4.078 -9.93 3.994 1 96.62 141 GLY B O 1
ATOM 2899 N N . GLU B 1 142 ? 1.988 -10.547 4.312 1 93.81 142 GLU B N 1
ATOM 2900 C CA . GLU B 1 142 ? 1.95 -9.945 5.645 1 93.81 142 GLU B CA 1
ATOM 2901 C C . GLU B 1 142 ? 2.574 -10.875 6.684 1 93.81 142 GLU B C 1
ATOM 2903 O O . GLU B 1 142 ? 2.83 -10.461 7.816 1 93.81 142 GLU B O 1
ATOM 2908 N N . ASN B 1 143 ? 2.797 -12.117 6.348 1 94 143 ASN B N 1
ATOM 2909 C CA . ASN B 1 143 ? 3.355 -13.102 7.266 1 94 143 ASN B CA 1
ATOM 2910 C C . ASN B 1 143 ? 4.535 -13.844 6.645 1 94 143 ASN B C 1
ATOM 2912 O O . ASN B 1 143 ? 4.887 -13.594 5.488 1 94 143 ASN B O 1
ATOM 2916 N N . ASP B 1 144 ? 5.145 -14.711 7.438 1 95.06 144 ASP B N 1
ATOM 2917 C CA . ASP B 1 144 ? 6.391 -15.336 7 1 95.06 144 ASP B CA 1
ATOM 2918 C C . ASP B 1 144 ? 6.113 -16.547 6.109 1 95.06 144 ASP B C 1
ATOM 2920 O O . ASP B 1 144 ? 7.047 -17.234 5.676 1 95.06 144 ASP B O 1
ATOM 2924 N N . LEU B 1 145 ? 4.855 -16.766 5.77 1 97.62 145 LEU B N 1
ATOM 2925 C CA . LEU B 1 145 ? 4.5 -17.938 4.977 1 97.62 145 LEU B CA 1
ATOM 2926 C C . LEU B 1 145 ? 3.824 -17.531 3.672 1 97.62 145 LEU B C 1
ATOM 2928 O O . LEU B 1 145 ? 3.213 -18.359 2.998 1 97.62 145 LEU B O 1
ATOM 2932 N N . SER B 1 146 ? 3.881 -16.266 3.373 1 98.06 146 SER B N 1
ATOM 2933 C CA . SER B 1 146 ? 3.262 -15.82 2.129 1 98.06 146 SER B CA 1
ATOM 2934 C C . SER B 1 146 ? 4.059 -14.695 1.487 1 98.06 146 SER B C 1
ATOM 2936 O O . SER B 1 146 ? 4.852 -14.023 2.158 1 98.06 146 SER B O 1
ATOM 2938 N N . TRP B 1 147 ? 3.939 -14.516 0.189 1 98.44 147 TRP B N 1
ATOM 2939 C CA . TRP B 1 147 ? 4.625 -13.555 -0.667 1 98.44 147 TRP B CA 1
ATOM 2940 C C . TRP B 1 147 ? 3.656 -12.93 -1.663 1 98.44 147 TRP B C 1
ATOM 2942 O O . TRP B 1 147 ? 2.766 -13.602 -2.184 1 98.44 147 TRP B O 1
ATOM 2952 N N . GLY B 1 148 ? 3.834 -11.664 -1.922 1 98.44 148 GLY B N 1
ATOM 2953 C CA . GLY B 1 148 ? 2.926 -10.992 -2.844 1 98.44 148 GLY B CA 1
ATOM 2954 C C . GLY B 1 148 ? 3.566 -9.836 -3.58 1 98.44 148 GLY B C 1
ATOM 2955 O O . GLY B 1 148 ? 4.602 -9.32 -3.154 1 98.44 148 GLY B O 1
ATOM 2956 N N . VAL B 1 149 ? 2.977 -9.508 -4.688 1 98.5 149 VAL B N 1
ATOM 2957 C CA . VAL B 1 149 ? 3.361 -8.344 -5.484 1 98.5 149 VAL B CA 1
ATOM 2958 C C . VAL B 1 149 ? 2.113 -7.613 -5.965 1 98.5 149 VAL B C 1
ATOM 2960 O O . VAL B 1 149 ? 1.079 -8.234 -6.223 1 98.5 149 VAL B O 1
ATOM 2963 N N . GLY B 1 150 ? 2.188 -6.324 -6.082 1 97.44 150 GLY B N 1
ATOM 2964 C CA . GLY B 1 150 ? 1.087 -5.535 -6.613 1 97.44 150 GLY B CA 1
ATOM 2965 C C . GLY B 1 150 ? 1.509 -4.148 -7.059 1 97.44 150 GLY B C 1
ATOM 2966 O O . GLY B 1 150 ? 2.539 -3.633 -6.617 1 97.44 150 GLY B O 1
ATOM 2967 N N . TRP B 1 151 ? 0.684 -3.596 -7.953 1 96.44 151 TRP B N 1
ATOM 2968 C CA . TRP B 1 151 ? 0.876 -2.229 -8.43 1 96.44 151 TRP B CA 1
ATOM 2969 C C . TRP B 1 151 ? 0.387 -1.219 -7.398 1 96.44 151 TRP B C 1
ATOM 2971 O O . TRP B 1 151 ? -0.735 -1.327 -6.898 1 96.44 151 TRP B O 1
ATOM 2981 N N . ALA B 1 152 ? 1.213 -0.256 -7.09 1 92.69 152 ALA B N 1
ATOM 2982 C CA . ALA B 1 152 ? 0.89 0.704 -6.035 1 92.69 152 ALA B CA 1
ATOM 2983 C C . ALA B 1 152 ? 0.646 2.094 -6.617 1 92.69 152 ALA B C 1
ATOM 2985 O O . ALA B 1 152 ? 0.751 3.096 -5.906 1 92.69 152 ALA B O 1
ATOM 2986 N N . GLY B 1 153 ? 0.38 2.203 -7.93 1 89.56 153 GLY B N 1
ATOM 2987 C CA . GLY B 1 153 ? 0.022 3.471 -8.547 1 89.56 153 GLY B CA 1
ATOM 2988 C C . GLY B 1 153 ? 1.145 4.074 -9.367 1 89.56 153 GLY B C 1
ATOM 2989 O O . GLY B 1 153 ? 0.901 4.672 -10.422 1 89.56 153 GLY B O 1
ATOM 2990 N N . SER B 1 154 ? 2.379 3.938 -8.891 1 89.88 154 SER B N 1
ATOM 2991 C CA . SER B 1 154 ? 3.51 4.5 -9.625 1 89.88 154 SER B CA 1
ATOM 2992 C C . SER B 1 154 ? 4.656 3.498 -9.719 1 89.88 154 SER B C 1
ATOM 2994 O O . SER B 1 154 ? 5.59 3.689 -10.508 1 89.88 154 SER B O 1
ATOM 2996 N N . CYS B 1 155 ? 4.555 2.516 -8.961 1 93.38 155 CYS B N 1
ATOM 2997 C CA . CYS B 1 155 ? 5.551 1.454 -8.898 1 93.38 155 CYS B CA 1
ATOM 2998 C C . CYS B 1 155 ? 4.949 0.169 -8.344 1 93.38 155 CYS B C 1
ATOM 3000 O O . CYS B 1 155 ? 3.773 0.138 -7.977 1 93.38 155 CYS B O 1
ATOM 3002 N N . TYR B 1 156 ? 5.789 -0.888 -8.375 1 96.19 156 TYR B N 1
ATOM 3003 C CA . TYR B 1 156 ? 5.344 -2.135 -7.766 1 96.19 156 TYR B CA 1
ATOM 3004 C C . TYR B 1 156 ? 5.848 -2.246 -6.332 1 96.19 156 TYR B C 1
ATOM 3006 O O . TYR B 1 156 ? 6.941 -1.771 -6.012 1 96.19 156 TYR B O 1
ATOM 3014 N N . HIS B 1 157 ? 4.984 -2.84 -5.535 1 96.31 157 HIS B N 1
ATOM 3015 C CA . HIS B 1 157 ? 5.387 -3.27 -4.199 1 96.31 157 HIS B CA 1
ATOM 3016 C C . HIS B 1 157 ? 5.484 -4.789 -4.113 1 96.31 157 HIS B C 1
ATOM 3018 O O . HIS B 1 157 ? 4.645 -5.5 -4.676 1 96.31 157 HIS B O 1
ATOM 3024 N N . VAL B 1 158 ? 6.516 -5.25 -3.449 1 97.38 158 VAL B N 1
ATOM 3025 C CA . VAL B 1 158 ? 6.688 -6.66 -3.121 1 97.38 158 VAL B CA 1
ATOM 3026 C C . VAL B 1 158 ? 6.664 -6.844 -1.605 1 97.38 158 VAL B C 1
ATOM 3028 O O . VAL B 1 158 ? 7.289 -6.082 -0.869 1 97.38 158 VAL B O 1
ATOM 3031 N N . TRP B 1 159 ? 5.895 -7.879 -1.201 1 96.12 159 TRP B N 1
ATOM 3032 C CA . TRP B 1 159 ? 5.672 -8.031 0.233 1 96.12 159 TRP B CA 1
ATOM 3033 C C . TRP B 1 159 ? 6.074 -9.422 0.703 1 96.12 159 TRP B C 1
ATOM 3035 O O . TRP B 1 159 ? 5.82 -10.414 0.016 1 96.12 159 TRP B O 1
ATOM 3045 N N . HIS B 1 160 ? 6.703 -9.492 1.873 1 96.31 160 HIS B N 1
ATOM 3046 C CA . HIS B 1 160 ? 6.961 -10.719 2.625 1 96.31 160 HIS B CA 1
ATOM 3047 C C . HIS B 1 160 ? 7.172 -10.422 4.105 1 96.31 160 HIS B C 1
ATOM 3049 O O . HIS B 1 160 ? 7.938 -9.516 4.457 1 96.31 160 HIS B O 1
ATOM 3055 N N . ASN B 1 161 ? 6.422 -11.156 4.941 1 93 161 ASN B N 1
ATOM 3056 C CA . ASN B 1 161 ? 6.566 -11.078 6.391 1 93 161 ASN B CA 1
ATOM 3057 C C . ASN B 1 161 ? 6.402 -9.641 6.891 1 93 161 ASN B C 1
ATOM 3059 O O . ASN B 1 161 ? 7.184 -9.18 7.727 1 93 161 ASN B O 1
ATOM 3063 N N . GLY B 1 162 ? 5.562 -8.93 6.23 1 87.56 162 GLY B N 1
ATOM 3064 C CA . GLY B 1 162 ? 5.234 -7.59 6.68 1 87.56 162 GLY B CA 1
ATOM 3065 C C . GLY B 1 162 ? 6.18 -6.531 6.145 1 87.56 162 GLY B C 1
ATOM 3066 O O . GLY B 1 162 ? 6.031 -5.348 6.449 1 87.56 162 GLY B O 1
ATOM 3067 N N . VAL B 1 163 ? 7.184 -6.957 5.398 1 86.25 163 VAL B N 1
ATOM 3068 C CA . VAL B 1 163 ? 8.141 -6.023 4.82 1 86.25 163 VAL B CA 1
ATOM 3069 C C . VAL B 1 163 ? 7.727 -5.676 3.393 1 86.25 163 VAL B C 1
ATOM 3071 O O . VAL B 1 163 ? 7.344 -6.555 2.617 1 86.25 163 VAL B O 1
ATOM 3074 N N . ASN B 1 164 ? 7.738 -4.398 3.092 1 88.44 164 ASN B N 1
ATOM 3075 C CA . ASN B 1 164 ? 7.398 -3.883 1.771 1 88.44 164 ASN B CA 1
ATOM 3076 C C . ASN B 1 164 ? 8.625 -3.334 1.048 1 88.44 164 ASN B C 1
ATOM 3078 O O . ASN B 1 164 ? 9.367 -2.527 1.608 1 88.44 164 ASN B O 1
ATOM 3082 N N . VAL B 1 165 ? 8.867 -3.748 -0.183 1 91.44 165 VAL B N 1
ATOM 3083 C CA . VAL B 1 165 ? 9.945 -3.236 -1.019 1 91.44 165 VAL B CA 1
ATOM 3084 C C . VAL B 1 165 ? 9.367 -2.631 -2.297 1 91.44 165 VAL B C 1
ATOM 3086 O O . VAL B 1 165 ? 8.547 -3.258 -2.973 1 91.44 165 VAL B O 1
ATOM 3089 N N . GLU B 1 166 ? 9.82 -1.407 -2.639 1 92.62 166 GLU B N 1
ATOM 3090 C CA . GLU B 1 166 ? 9.398 -0.743 -3.865 1 92.62 166 GLU B CA 1
ATOM 3091 C C . GLU B 1 166 ? 10.25 -1.178 -5.055 1 92.62 166 GLU B C 1
ATOM 3093 O O . GLU B 1 166 ? 11.477 -1.2 -4.969 1 92.62 166 GLU B O 1
ATOM 3098 N N . ILE B 1 167 ? 9.555 -1.546 -6.078 1 94.94 167 ILE B N 1
ATOM 3099 C CA . ILE B 1 167 ? 10.234 -1.903 -7.32 1 94.94 167 ILE B CA 1
ATOM 3100 C C . ILE B 1 167 ? 9.766 -0.982 -8.445 1 94.94 167 ILE B C 1
ATOM 3102 O O . ILE B 1 167 ? 8.594 -0.999 -8.828 1 94.94 167 ILE B O 1
ATOM 3106 N N . GLN B 1 168 ? 10.719 -0.224 -8.984 1 92.81 168 GLN B N 1
ATOM 3107 C CA . GLN B 1 168 ? 10.367 0.638 -10.109 1 92.81 168 GLN B CA 1
ATOM 3108 C C . GLN B 1 168 ? 10.242 -0.167 -11.398 1 92.81 168 GLN B C 1
ATOM 3110 O O . GLN B 1 168 ? 11.195 -0.837 -11.812 1 92.81 168 GLN B O 1
ATOM 3115 N N . ALA B 1 169 ? 9.141 -0.192 -11.984 1 94.5 169 ALA B N 1
ATOM 3116 C CA . ALA B 1 169 ? 8.852 -0.849 -13.258 1 94.5 169 ALA B CA 1
ATOM 3117 C C . ALA B 1 169 ? 7.551 -0.319 -13.867 1 94.5 169 ALA B C 1
ATOM 3119 O O . ALA B 1 169 ? 6.695 0.212 -13.156 1 94.5 169 ALA B O 1
ATOM 3120 N N . PRO B 1 170 ? 7.449 -0.365 -15.148 1 92.56 170 PRO B N 1
ATOM 3121 C CA . PRO B 1 170 ? 6.199 0.08 -15.766 1 92.56 170 PRO B CA 1
ATOM 3122 C C . PRO B 1 170 ? 5.02 -0.834 -15.438 1 92.56 170 PRO B C 1
ATOM 3124 O O . PRO B 1 170 ? 5.207 -2.031 -15.211 1 92.56 170 PRO B O 1
ATOM 3127 N N . LEU B 1 171 ? 3.846 -0.235 -15.508 1 93.62 171 LEU B N 1
ATOM 3128 C CA . LEU B 1 171 ? 2.629 -1.009 -15.281 1 93.62 171 LEU B CA 1
ATOM 3129 C C . LEU B 1 171 ? 2.447 -2.064 -16.359 1 93.62 171 LEU B C 1
ATOM 3131 O O . LEU B 1 171 ? 2.631 -1.781 -17.547 1 93.62 171 LEU B O 1
ATOM 3135 N N . SER B 1 172 ? 2.221 -3.256 -15.945 1 95.31 172 SER B N 1
ATOM 3136 C CA . SER B 1 172 ? 1.797 -4.355 -16.812 1 95.31 172 SER B CA 1
ATOM 3137 C C . SER B 1 172 ? 0.488 -4.965 -16.312 1 95.31 172 SER B C 1
ATOM 3139 O O . SER B 1 172 ? 0.332 -5.246 -15.125 1 95.31 172 SER B O 1
ATOM 3141 N N . PRO B 1 173 ? -0.409 -5.223 -17.203 1 94.94 173 PRO B N 1
ATOM 3142 C CA . PRO B 1 173 ? -1.671 -5.832 -16.766 1 94.94 173 PRO B CA 1
ATOM 3143 C C . PRO B 1 173 ? -1.531 -7.32 -16.453 1 94.94 173 PRO B C 1
ATOM 3145 O O . PRO B 1 173 ? -2.471 -7.938 -15.945 1 94.94 173 PRO B O 1
ATOM 3148 N N . VAL B 1 174 ? -0.405 -7.891 -16.797 1 97.88 174 VAL B N 1
ATOM 3149 C CA . VAL B 1 174 ? -0.248 -9.328 -16.609 1 97.88 174 VAL B CA 1
ATOM 3150 C C . VAL B 1 174 ? 0.965 -9.602 -15.719 1 97.88 174 VAL B C 1
ATOM 3152 O O . VAL B 1 174 ? 2.068 -9.125 -16 1 97.88 174 VAL B O 1
ATOM 3155 N N . ILE B 1 175 ? 0.759 -10.383 -14.68 1 98.44 175 ILE B N 1
ATOM 3156 C CA . ILE B 1 175 ? 1.83 -10.789 -13.773 1 98.44 175 ILE B CA 1
ATOM 3157 C C . ILE B 1 175 ? 2.033 -12.297 -13.867 1 98.44 175 ILE B C 1
ATOM 3159 O O . ILE B 1 175 ? 1.066 -13.07 -13.828 1 98.44 175 ILE B O 1
ATOM 3163 N N . GLY B 1 176 ? 3.271 -12.727 -14.07 1 98.5 176 GLY B N 1
ATOM 3164 C CA . GLY B 1 176 ? 3.654 -14.125 -14 1 98.5 176 GLY B CA 1
ATOM 3165 C C . GLY B 1 176 ? 4.293 -14.5 -12.68 1 98.5 176 GLY B C 1
ATOM 3166 O O . GLY B 1 176 ? 5.055 -13.719 -12.102 1 98.5 176 GLY B O 1
ATOM 3167 N N . VAL B 1 177 ? 4.012 -15.672 -12.203 1 98.81 177 VAL B N 1
ATOM 3168 C CA . VAL B 1 177 ? 4.594 -16.188 -10.969 1 98.81 177 VAL B CA 1
ATOM 3169 C C . VAL B 1 177 ? 5.25 -17.547 -11.242 1 98.81 177 VAL B C 1
ATOM 3171 O O . VAL B 1 177 ? 4.633 -18.438 -11.828 1 98.81 177 VAL B O 1
ATOM 3174 N N . TYR B 1 178 ? 6.52 -17.625 -10.914 1 98.62 178 TYR B N 1
ATOM 3175 C CA . TYR B 1 178 ? 7.27 -18.875 -10.977 1 98.62 178 TYR B CA 1
ATOM 3176 C C . TYR B 1 178 ? 7.699 -19.312 -9.578 1 98.62 178 TYR B C 1
ATOM 3178 O O . TYR B 1 178 ? 8.109 -18.5 -8.758 1 98.62 178 TYR B O 1
ATOM 3186 N N . ALA B 1 179 ? 7.559 -20.656 -9.367 1 98.19 179 ALA B N 1
ATOM 3187 C CA . ALA B 1 179 ? 8.047 -21.188 -8.094 1 98.19 179 ALA B CA 1
ATOM 3188 C C . ALA B 1 179 ? 8.812 -22.484 -8.305 1 98.19 179 ALA B C 1
ATOM 3190 O O . ALA B 1 179 ? 8.367 -23.359 -9.055 1 98.19 179 ALA B O 1
ATOM 3191 N N . ASP B 1 180 ? 9.945 -22.516 -7.777 1 97.75 180 ASP B N 1
ATOM 3192 C CA . ASP B 1 180 ? 10.695 -23.75 -7.547 1 97.75 180 ASP B CA 1
ATOM 3193 C C . ASP B 1 180 ? 10.648 -24.156 -6.074 1 97.75 180 ASP B C 1
ATOM 3195 O O . ASP B 1 180 ? 11.5 -23.734 -5.285 1 97.75 180 ASP B O 1
ATOM 3199 N N . GLN B 1 181 ? 9.625 -25 -5.723 1 97.44 181 GLN B N 1
ATOM 3200 C CA . GLN B 1 181 ? 9.273 -25.25 -4.328 1 97.44 181 GLN B CA 1
ATOM 3201 C C . GLN B 1 181 ? 10.414 -25.922 -3.578 1 97.44 181 GLN B C 1
ATOM 3203 O O . GLN B 1 181 ? 10.789 -25.484 -2.484 1 97.44 181 GLN B O 1
ATOM 3208 N N . PRO B 1 182 ? 11.008 -26.969 -4.129 1 96.94 182 PRO B N 1
ATOM 3209 C CA . PRO B 1 182 ? 12.094 -27.594 -3.373 1 96.94 182 PRO B CA 1
ATOM 3210 C C . PRO B 1 182 ? 13.281 -26.656 -3.15 1 96.94 182 PRO B C 1
ATOM 3212 O O . PRO B 1 182 ? 13.938 -26.734 -2.109 1 96.94 182 PRO B O 1
ATOM 3215 N N . ALA B 1 183 ? 13.555 -25.766 -4.117 1 96.94 183 ALA B N 1
ATOM 3216 C CA . ALA B 1 183 ? 14.695 -24.859 -4.016 1 96.94 183 ALA B CA 1
ATOM 3217 C C . ALA B 1 183 ? 14.352 -23.641 -3.176 1 96.94 183 ALA B C 1
ATOM 3219 O O . ALA B 1 183 ? 15.242 -22.859 -2.801 1 96.94 183 ALA B O 1
ATOM 3220 N N . GLY B 1 184 ? 13.078 -23.438 -2.945 1 96.81 184 GLY B N 1
ATOM 3221 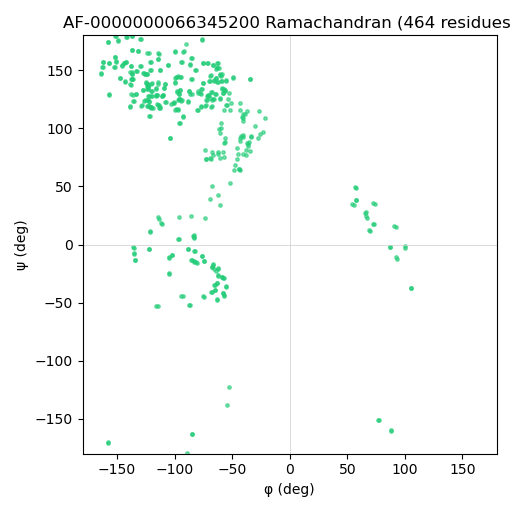C CA . GLY B 1 184 ? 12.641 -22.297 -2.168 1 96.81 184 GLY B CA 1
ATOM 3222 C C . GLY B 1 184 ? 12.742 -20.984 -2.93 1 96.81 184 GLY B C 1
ATOM 3223 O O . GLY B 1 184 ? 13.133 -19.953 -2.365 1 96.81 184 GLY B O 1
ATOM 3224 N N . ILE B 1 185 ? 12.484 -21.078 -4.219 1 97.94 185 ILE B N 1
ATOM 3225 C CA . ILE B 1 185 ? 12.594 -19.891 -5.066 1 97.94 185 ILE B CA 1
ATOM 3226 C C . ILE B 1 185 ? 11.211 -19.453 -5.535 1 97.94 185 ILE B C 1
ATOM 3228 O O . ILE B 1 185 ? 10.406 -20.281 -5.977 1 97.94 185 ILE B O 1
ATOM 3232 N N . ILE B 1 186 ? 10.844 -18.203 -5.359 1 98.44 186 ILE B N 1
ATOM 3233 C CA . ILE B 1 186 ? 9.641 -17.562 -5.887 1 98.44 186 ILE B CA 1
ATOM 3234 C C . ILE B 1 186 ? 10.023 -16.344 -6.719 1 98.44 186 ILE B C 1
ATOM 3236 O O . ILE B 1 186 ? 10.75 -15.469 -6.246 1 98.44 186 ILE B O 1
ATOM 3240 N N . LYS B 1 187 ? 9.578 -16.312 -7.941 1 98.62 187 LYS B N 1
ATOM 3241 C CA . LYS B 1 187 ? 9.852 -15.188 -8.828 1 98.62 187 LYS B CA 1
ATOM 3242 C C . LYS B 1 187 ? 8.562 -14.57 -9.352 1 98.62 187 LYS B C 1
ATOM 3244 O O . LYS B 1 187 ? 7.625 -15.297 -9.711 1 98.62 187 LYS B O 1
ATOM 3249 N N . PHE B 1 188 ? 8.5 -13.289 -9.344 1 98.75 188 PHE B N 1
ATOM 3250 C CA . PHE B 1 188 ? 7.406 -12.547 -9.953 1 98.75 188 PHE B CA 1
ATOM 3251 C C . PHE B 1 188 ? 7.871 -11.828 -11.219 1 98.75 188 PHE B C 1
ATOM 3253 O O . PHE B 1 188 ? 8.93 -11.195 -11.219 1 98.75 188 PHE B O 1
ATOM 3260 N N . PHE B 1 189 ? 7.074 -11.922 -12.258 1 98.5 189 PHE B N 1
ATOM 3261 C CA . PHE B 1 189 ? 7.418 -11.344 -13.547 1 98.5 189 PHE B CA 1
ATOM 3262 C C . PHE B 1 189 ? 6.301 -10.445 -14.055 1 98.5 189 PHE B C 1
ATOM 3264 O O . PHE B 1 189 ? 5.125 -10.688 -13.773 1 98.5 189 PHE B O 1
ATOM 3271 N N . LEU B 1 190 ? 6.711 -9.414 -14.773 1 98.12 190 LEU B N 1
ATOM 3272 C CA . LEU B 1 190 ? 5.781 -8.672 -1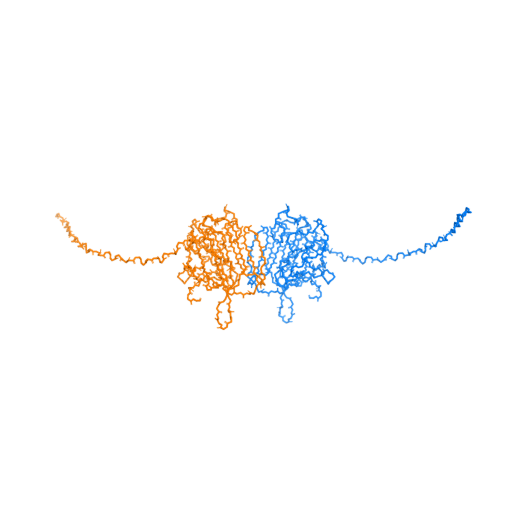5.617 1 98.12 190 LEU B CA 1
ATOM 3273 C C . LEU B 1 190 ? 5.797 -9.219 -17.047 1 98.12 190 LEU B C 1
ATOM 3275 O O . LEU B 1 190 ? 6.863 -9.398 -17.625 1 98.12 190 LEU B O 1
ATOM 3279 N N . VAL B 1 191 ? 4.648 -9.57 -17.469 1 97.31 191 VAL B N 1
ATOM 3280 C CA . VAL B 1 191 ? 4.551 -9.984 -18.859 1 97.31 191 VAL B CA 1
ATOM 3281 C C . VAL B 1 191 ? 4.285 -8.773 -19.734 1 97.31 191 VAL B C 1
ATOM 3283 O O . VAL B 1 191 ? 3.324 -8.031 -19.516 1 97.31 191 VAL B O 1
ATOM 3286 N N . GLN B 1 192 ? 5.113 -8.57 -20.656 1 93.94 192 GLN B N 1
ATOM 3287 C CA . GLN B 1 192 ? 5.059 -7.379 -21.5 1 93.94 192 GLN B CA 1
ATOM 3288 C C . GLN B 1 192 ? 5.113 -7.746 -22.984 1 93.94 192 GLN B C 1
ATOM 3290 O O . GLN B 1 192 ? 5.59 -8.828 -23.344 1 93.94 192 GLN B O 1
ATOM 3295 N N . GLU B 1 193 ? 4.516 -6.816 -23.703 1 88.31 193 GLU B N 1
ATOM 3296 C CA . GLU B 1 193 ? 4.637 -7 -25.156 1 88.31 193 GLU B CA 1
ATOM 3297 C C . GLU B 1 193 ? 6.047 -6.672 -25.641 1 88.31 193 GLU B C 1
ATOM 3299 O O . GLU B 1 193 ? 6.582 -5.609 -25.328 1 88.31 193 GLU B O 1
ATOM 3304 N N . GLY B 1 194 ? 6.664 -7.652 -26.203 1 83.19 194 GLY B N 1
ATOM 3305 C CA . GLY B 1 194 ? 7.984 -7.438 -26.781 1 83.19 194 GLY B CA 1
ATOM 3306 C C . GLY B 1 194 ? 7.934 -6.891 -28.203 1 83.19 194 GLY B C 1
ATOM 3307 O O . GLY B 1 194 ? 6.926 -6.305 -28.609 1 83.19 194 GLY B O 1
ATOM 3308 N N . GLU B 1 195 ? 9.141 -7.078 -28.797 1 80.81 195 GLU B N 1
ATOM 3309 C CA . GLU B 1 195 ? 9.242 -6.672 -30.188 1 80.81 195 GLU B CA 1
ATOM 3310 C C . GLU B 1 195 ? 8.438 -7.598 -31.094 1 80.81 195 GLU B C 1
ATOM 3312 O O . GLU B 1 195 ? 8.312 -8.797 -30.828 1 80.81 195 GLU B O 1
ATOM 3317 N N . ASN B 1 196 ? 7.77 -7.031 -32.094 1 84.56 196 ASN B N 1
ATOM 3318 C CA . ASN B 1 196 ? 7.078 -7.746 -33.156 1 84.56 196 ASN B CA 1
ATOM 3319 C C . ASN B 1 196 ? 5.848 -8.484 -32.656 1 84.56 196 ASN B C 1
ATOM 3321 O O . ASN B 1 196 ? 5.508 -9.562 -33.125 1 84.56 196 ASN B O 1
ATOM 3325 N N . GLY B 1 197 ? 5.426 -8.18 -31.438 1 82.88 197 GLY B N 1
ATOM 3326 C CA . GLY B 1 197 ? 4.199 -8.781 -30.938 1 82.88 197 GLY B CA 1
ATOM 3327 C C . GLY B 1 197 ? 4.445 -9.953 -30.016 1 82.88 197 GLY B C 1
ATOM 3328 O O . GLY B 1 197 ? 3.5 -10.586 -29.531 1 82.88 197 GLY B O 1
ATOM 3329 N N . SER B 1 198 ? 5.73 -10.297 -29.859 1 87.12 198 SER B N 1
ATOM 3330 C CA . SER B 1 198 ? 6.051 -11.367 -28.922 1 87.12 198 SER B CA 1
ATOM 3331 C C . SER B 1 198 ? 5.84 -10.938 -27.484 1 87.12 198 SER B C 1
ATOM 3333 O O . SER B 1 198 ? 5.734 -9.742 -27.203 1 87.12 198 SER B O 1
ATOM 3335 N N . LYS B 1 199 ? 5.629 -11.992 -26.641 1 91.69 199 LYS B N 1
ATOM 3336 C CA . LYS B 1 199 ? 5.531 -11.695 -25.219 1 91.69 199 LYS B CA 1
ATOM 3337 C C . LYS B 1 199 ? 6.859 -11.953 -24.516 1 91.69 199 LYS B C 1
ATOM 3339 O O . LYS B 1 199 ? 7.516 -12.961 -24.766 1 91.69 199 LYS B O 1
ATOM 3344 N N . GLU B 1 200 ? 7.223 -10.953 -23.75 1 94.88 200 GLU B N 1
ATOM 3345 C CA . GLU B 1 200 ? 8.43 -11.055 -22.938 1 94.88 200 GLU B CA 1
ATOM 3346 C C . GLU B 1 200 ? 8.125 -10.844 -21.453 1 94.88 200 GLU B C 1
ATOM 3348 O O . GLU B 1 200 ? 7.02 -10.438 -21.094 1 94.88 200 GLU B O 1
ATOM 3353 N N . VAL B 1 201 ? 9.148 -11.266 -20.672 1 96.75 201 VAL B N 1
ATOM 3354 C CA . VAL B 1 201 ? 8.93 -11.094 -19.25 1 96.75 201 VAL B CA 1
ATOM 3355 C C . VAL B 1 201 ? 10.016 -10.203 -18.656 1 96.75 201 VAL B C 1
ATOM 3357 O O . VAL B 1 201 ? 11.141 -10.164 -19.172 1 96.75 201 VAL B O 1
ATOM 3360 N N . ARG B 1 202 ? 9.703 -9.5 -17.656 1 96.88 202 ARG B N 1
ATOM 3361 C CA . ARG B 1 202 ? 10.625 -8.734 -16.828 1 96.88 202 ARG B CA 1
ATOM 3362 C C . ARG B 1 202 ? 10.547 -9.172 -15.375 1 96.88 202 ARG B C 1
ATOM 3364 O O . ARG B 1 202 ? 9.477 -9.148 -14.773 1 96.88 202 ARG B O 1
ATOM 3371 N N . LEU B 1 203 ? 11.672 -9.578 -14.867 1 97.94 203 LEU B N 1
ATOM 3372 C CA . LEU B 1 203 ? 11.703 -9.969 -13.461 1 97.94 203 LEU B CA 1
ATOM 3373 C C . LEU B 1 203 ? 11.43 -8.773 -12.555 1 97.94 203 LEU B C 1
ATOM 3375 O O . LEU B 1 203 ? 12.086 -7.738 -12.672 1 97.94 203 LEU B O 1
ATOM 3379 N N . VAL B 1 204 ? 10.477 -8.945 -11.734 1 97.5 204 VAL B N 1
ATOM 3380 C CA . VAL B 1 204 ? 10.18 -7.93 -10.727 1 97.5 204 VAL B CA 1
ATOM 3381 C C . VAL B 1 204 ? 11.023 -8.188 -9.477 1 97.5 204 VAL B C 1
ATOM 3383 O O . VAL B 1 204 ? 11.727 -7.293 -9 1 97.5 204 VAL B O 1
ATOM 3386 N N . HIS B 1 205 ? 10.945 -9.469 -8.969 1 97.81 205 HIS B N 1
ATOM 3387 C CA . HIS B 1 205 ? 11.633 -9.812 -7.73 1 97.81 205 HIS B CA 1
ATOM 3388 C C . HIS B 1 205 ? 11.75 -11.328 -7.57 1 97.81 205 HIS B C 1
ATOM 3390 O O . HIS B 1 205 ? 10.883 -12.07 -8.023 1 97.81 205 HIS B O 1
ATOM 3396 N N . GLN B 1 206 ? 12.781 -11.711 -6.973 1 98.12 206 GLN B N 1
ATOM 3397 C CA . GLN B 1 206 ? 13 -13.109 -6.609 1 98.12 206 GLN B CA 1
ATOM 3398 C C . GLN B 1 206 ? 13.164 -13.258 -5.098 1 98.12 206 GLN B C 1
ATOM 3400 O O . GLN B 1 206 ? 13.945 -12.531 -4.477 1 98.12 206 GLN B O 1
ATOM 3405 N N . PHE B 1 207 ? 12.398 -14.133 -4.531 1 97.81 207 PHE B N 1
ATOM 3406 C CA . PHE B 1 207 ? 12.617 -14.555 -3.154 1 97.81 207 PHE B CA 1
ATOM 3407 C C . PHE B 1 207 ? 13.352 -15.883 -3.104 1 97.81 207 PHE B C 1
ATOM 3409 O O . PHE B 1 207 ? 13.117 -16.766 -3.936 1 97.81 207 PHE B O 1
ATOM 3416 N N . THR B 1 208 ? 14.227 -15.938 -2.209 1 96.19 208 THR B N 1
ATOM 3417 C CA . THR B 1 208 ? 14.867 -17.203 -1.86 1 96.19 208 THR B CA 1
ATOM 3418 C C . THR B 1 208 ? 14.656 -17.531 -0.384 1 96.19 208 THR B C 1
ATOM 3420 O O . THR B 1 208 ? 15.023 -16.734 0.489 1 96.19 208 THR B O 1
ATOM 3423 N N . THR B 1 209 ? 14.016 -18.609 -0.141 1 94.12 209 THR B N 1
ATOM 3424 C CA . THR B 1 209 ? 13.68 -19 1.224 1 94.12 209 THR B CA 1
ATOM 3425 C C . THR B 1 209 ? 13.641 -20.516 1.358 1 94.12 209 THR B C 1
ATOM 3427 O O . THR B 1 209 ? 13.969 -21.234 0.413 1 94.12 209 THR B O 1
ATOM 3430 N N . SER B 1 210 ? 13.438 -20.953 2.559 1 93.25 210 SER B N 1
ATOM 3431 C CA . SER B 1 210 ? 13.227 -22.391 2.793 1 93.25 210 SER B CA 1
ATOM 3432 C C . SER B 1 210 ? 11.742 -22.719 2.889 1 93.25 210 SER B C 1
ATOM 3434 O O . SER B 1 210 ? 11.047 -22.219 3.781 1 93.25 210 SER B O 1
ATOM 3436 N N . ILE B 1 211 ? 11.297 -23.5 1.929 1 93.06 211 ILE B N 1
ATOM 3437 C CA . ILE B 1 211 ? 9.875 -23.844 1.883 1 93.06 211 ILE B CA 1
ATOM 3438 C C . ILE B 1 211 ? 9.711 -25.359 1.919 1 93.06 211 ILE B C 1
ATOM 3440 O O . ILE B 1 211 ? 10.188 -26.062 1.029 1 93.06 211 ILE B O 1
ATOM 3444 N N . THR B 1 212 ? 9.078 -25.812 2.889 1 92.81 212 THR B N 1
ATOM 3445 C CA . THR B 1 212 ? 8.828 -27.25 2.986 1 92.81 212 THR B CA 1
ATOM 3446 C C . THR B 1 212 ? 7.379 -27.562 2.641 1 92.81 212 THR B C 1
ATOM 3448 O O . THR B 1 212 ? 7.074 -28.672 2.191 1 92.81 212 THR B O 1
ATOM 3451 N N . ASP B 1 213 ? 6.512 -26.641 2.797 1 96.19 213 ASP B N 1
ATOM 3452 C CA . ASP B 1 213 ? 5.082 -26.844 2.594 1 96.19 213 ASP B CA 1
ATOM 3453 C C . ASP B 1 213 ? 4.703 -26.656 1.127 1 96.19 213 ASP B C 1
ATOM 3455 O O . ASP B 1 213 ? 5.48 -26.094 0.35 1 96.19 213 ASP B O 1
ATOM 3459 N N . ARG B 1 214 ? 3.547 -27.219 0.815 1 98.06 214 ARG B N 1
ATOM 3460 C CA . ARG B 1 214 ? 2.941 -26.938 -0.481 1 98.06 214 ARG B CA 1
ATOM 3461 C C . ARG B 1 214 ? 2.689 -25.438 -0.647 1 98.06 214 ARG B C 1
ATOM 3463 O O . ARG B 1 214 ? 2.221 -24.781 0.281 1 98.06 214 ARG B O 1
ATOM 3470 N N . LEU B 1 215 ? 3.057 -24.906 -1.825 1 98.44 215 LEU B N 1
ATOM 3471 C CA . LEU B 1 215 ? 2.832 -23.5 -2.15 1 98.44 215 LEU B CA 1
ATOM 3472 C C . LEU B 1 215 ? 1.55 -23.328 -2.957 1 98.44 215 LEU B C 1
ATOM 3474 O O . LEU B 1 215 ? 1.375 -23.969 -3.998 1 98.44 215 LEU B O 1
ATOM 3478 N N . MET B 1 216 ? 0.67 -22.484 -2.463 1 98.81 216 MET B N 1
ATOM 3479 C CA . MET B 1 216 ? -0.623 -22.266 -3.105 1 98.81 216 MET B CA 1
ATOM 3480 C C . MET B 1 216 ? -0.673 -20.891 -3.768 1 98.81 216 MET B C 1
ATOM 3482 O O . MET B 1 216 ? -0.414 -19.875 -3.121 1 98.81 216 MET B O 1
ATOM 3486 N N . PRO B 1 217 ? -0.937 -20.828 -5.094 1 98.81 217 PRO B N 1
ATOM 3487 C CA . PRO B 1 217 ? -1.222 -19.516 -5.668 1 98.81 217 PRO B CA 1
ATOM 3488 C C . PRO B 1 217 ? -2.369 -18.797 -4.957 1 98.81 217 PRO B C 1
ATOM 3490 O O . PRO B 1 217 ? -3.348 -19.438 -4.559 1 98.81 217 PRO B O 1
ATOM 3493 N N . GLY B 1 218 ? -2.24 -17.516 -4.793 1 98.81 218 GLY B N 1
ATOM 3494 C CA . GLY B 1 218 ? -3.26 -16.734 -4.105 1 98.81 218 GLY B CA 1
ATOM 3495 C C . GLY B 1 218 ? -3.414 -15.336 -4.66 1 98.81 218 GLY B C 1
ATOM 3496 O O . GLY B 1 218 ? -2.473 -14.781 -5.23 1 98.81 218 GLY B O 1
ATOM 3497 N N . PHE B 1 219 ? -4.602 -14.797 -4.477 1 98.88 219 PHE B N 1
ATOM 3498 C CA . PHE B 1 219 ? -4.941 -13.477 -5 1 98.88 219 PHE B CA 1
ATOM 3499 C C . PHE B 1 219 ? -5.684 -12.656 -3.957 1 98.88 219 PHE B C 1
ATOM 3501 O O . PHE B 1 219 ? -6.707 -13.094 -3.428 1 98.88 219 PHE B O 1
ATOM 3508 N N . TRP B 1 220 ? -5.18 -11.508 -3.637 1 98.31 220 TRP B N 1
ATOM 3509 C CA . TRP B 1 220 ? -5.863 -10.508 -2.828 1 98.31 220 TRP B CA 1
ATOM 3510 C C . TRP B 1 220 ? -6.469 -9.414 -3.709 1 98.31 220 TRP B C 1
ATOM 3512 O O . TRP B 1 220 ? -5.762 -8.766 -4.48 1 98.31 220 TRP B O 1
ATOM 3522 N N . VAL B 1 221 ? -7.805 -9.211 -3.594 1 97.56 221 VAL B N 1
ATOM 3523 C CA . VAL B 1 221 ? -8.508 -8.367 -4.555 1 97.56 221 VAL B CA 1
ATOM 3524 C C . VAL B 1 221 ? -9.18 -7.207 -3.826 1 97.56 221 VAL B C 1
ATOM 3526 O O . VAL B 1 221 ? -10.047 -7.418 -2.977 1 97.56 221 VAL B O 1
ATOM 3529 N N . GLY B 1 222 ? -8.727 -6.004 -4.199 1 95.31 222 GLY B N 1
ATOM 3530 C CA . GLY B 1 222 ? -9.352 -4.809 -3.646 1 95.31 222 GLY B CA 1
ATOM 3531 C C . GLY B 1 222 ? -10.703 -4.5 -4.266 1 95.31 222 GLY B C 1
ATOM 3532 O O . GLY B 1 222 ? -11.148 -5.203 -5.172 1 95.31 222 GLY B O 1
ATOM 3533 N N . ARG B 1 223 ? -11.328 -3.451 -3.723 1 93.12 223 ARG B N 1
ATOM 3534 C CA . ARG B 1 223 ? -12.641 -3.053 -4.227 1 93.12 223 ARG B CA 1
ATOM 3535 C C . ARG B 1 223 ? -12.562 -2.621 -5.688 1 93.12 223 ARG B C 1
ATOM 3537 O O . ARG B 1 223 ? -11.609 -1.948 -6.086 1 93.12 223 ARG B O 1
ATOM 3544 N N . ASN B 1 224 ? -13.547 -3.008 -6.48 1 93.06 224 ASN B N 1
ATOM 3545 C CA . ASN B 1 224 ? -13.68 -2.695 -7.902 1 93.06 224 ASN B CA 1
ATOM 3546 C C . ASN B 1 224 ? -12.477 -3.176 -8.695 1 93.06 224 ASN B C 1
ATOM 3548 O O . ASN B 1 224 ? -11.938 -2.439 -9.531 1 93.06 224 ASN B O 1
ATOM 3552 N N . SER B 1 225 ? -11.984 -4.285 -8.344 1 96.44 225 SER B N 1
ATOM 3553 C CA . SER B 1 225 ? -10.82 -4.895 -8.969 1 96.44 225 SER B CA 1
ATOM 3554 C C . SER B 1 225 ? -11.07 -6.363 -9.305 1 96.44 225 SER B C 1
ATOM 3556 O O . SER B 1 225 ? -12.086 -6.93 -8.891 1 96.44 225 SER B O 1
ATOM 3558 N N . TYR B 1 226 ? -10.18 -6.934 -10.125 1 97.75 226 TYR B N 1
ATOM 3559 C CA . TYR B 1 226 ? -10.328 -8.359 -10.406 1 97.75 226 TYR B CA 1
ATOM 3560 C C . TYR B 1 226 ? -9.008 -8.969 -10.852 1 97.75 226 TYR B C 1
ATOM 3562 O O . TYR B 1 226 ? -8.086 -8.25 -11.258 1 97.75 226 TYR B O 1
ATOM 3570 N N . CYS B 1 227 ? -8.891 -10.258 -10.672 1 98.44 227 CYS B N 1
ATOM 3571 C CA . CYS B 1 227 ? -7.844 -11.109 -11.234 1 98.44 227 CYS B CA 1
ATOM 3572 C C . CYS B 1 227 ? -8.445 -12.195 -12.117 1 98.44 227 CYS B C 1
ATOM 3574 O O . CYS B 1 227 ? -9.484 -12.773 -11.789 1 98.44 227 CYS B O 1
ATOM 3576 N N . GLN B 1 228 ? -7.816 -12.422 -13.219 1 98.75 228 GLN B N 1
ATOM 3577 C CA . GLN B 1 228 ? -8.227 -13.508 -14.109 1 98.75 228 GLN B CA 1
ATOM 3578 C C . GLN B 1 228 ? -7.043 -14.406 -14.469 1 98.75 228 GLN B C 1
ATOM 3580 O O . GLN B 1 228 ? -6.066 -13.938 -15.062 1 98.75 228 GLN B O 1
ATOM 3585 N N . ILE B 1 229 ? -7.148 -15.664 -14.125 1 98.69 229 ILE B N 1
ATOM 3586 C CA . ILE B 1 229 ? -6.105 -16.641 -14.43 1 98.69 229 ILE B CA 1
ATOM 3587 C C . ILE B 1 229 ? -6.047 -16.859 -15.938 1 98.69 229 ILE B C 1
ATOM 3589 O O . ILE B 1 229 ? -7.066 -17.141 -16.578 1 98.69 229 ILE B O 1
ATOM 3593 N N . ARG B 1 230 ? -4.891 -16.797 -16.438 1 97.56 230 ARG B N 1
ATOM 3594 C CA . ARG B 1 230 ? -4.727 -17 -17.875 1 97.56 230 ARG B CA 1
ATOM 3595 C C . ARG B 1 230 ? -4.574 -18.469 -18.219 1 97.56 230 ARG B C 1
ATOM 3597 O O . ARG B 1 230 ? -4.102 -19.266 -17.391 1 97.56 230 ARG B O 1
ATOM 3604 N N . LYS B 1 231 ? -4.945 -18.75 -19.453 1 94.81 231 LYS B N 1
ATOM 3605 C CA . LYS B 1 231 ? -4.676 -20.062 -20.016 1 94.81 231 LYS B CA 1
ATOM 3606 C C . LYS B 1 231 ? -3.359 -20.078 -20.797 1 94.81 231 LYS B C 1
ATOM 3608 O O . LYS B 1 231 ? -2.895 -19.031 -21.25 1 94.81 231 LYS B O 1
ATOM 3613 N N . LYS B 1 232 ? -2.826 -21.219 -20.922 1 88.75 232 LYS B N 1
ATOM 3614 C CA . LYS B 1 232 ? -1.508 -21.375 -21.531 1 88.75 232 LYS B CA 1
ATOM 3615 C C . LYS B 1 232 ? -1.461 -20.75 -22.922 1 88.75 232 LYS B C 1
ATOM 3617 O O . LYS B 1 232 ? -0.442 -20.188 -23.328 1 88.75 232 LYS B O 1
ATOM 3622 N N . ASP B 1 233 ? -2.51 -20.828 -23.703 1 76.44 233 ASP B N 1
ATOM 3623 C CA . ASP B 1 233 ? -2.51 -20.391 -25.094 1 76.44 233 ASP B CA 1
ATOM 3624 C C . ASP B 1 233 ? -2.752 -18.875 -25.188 1 76.44 233 ASP B C 1
ATOM 3626 O O . ASP B 1 233 ? -2.771 -18.328 -26.297 1 76.44 233 ASP B O 1
ATOM 3630 N N . GLN B 1 234 ? -2.752 -18.266 -24.125 1 71.06 234 GLN B N 1
ATOM 3631 C CA . GLN B 1 234 ? -3.018 -16.828 -24.125 1 71.06 234 GLN B CA 1
ATOM 3632 C C . GLN B 1 234 ? -1.727 -16.031 -23.969 1 71.06 234 GLN B C 1
ATOM 3634 O O . GLN B 1 234 ? -0.787 -16.469 -23.312 1 71.06 234 GLN B O 1
#

Nearest PDB structures (foldseek):
  6flm-assembly2_B  TM=9.361E-01  e=1.239E-19  Homo sapiens
  4b8e-assembly2_B  TM=9.426E-01  e=2.268E-19  Mus musculus
  6fln-assembly1_B  TM=9.299E-01  e=2.396E-19  Homo sapiens
  6fln-assembly2_E-2  TM=9.300E-01  e=4.634E-19  Homo sapiens
  6fln-assembly1_A  TM=9.298E-01  e=4.634E-19  Homo sapiens

Radius of gyration: 32.08 Å; Cα contacts (8 Å, |Δi|>4): 1048; chains: 2; bounding box: 151×107×57 Å

Sequence (468 aa):
MPISSPSTNGIMPEAKKAGRKGTKTEAKSAAKTPPYEPNIPEPNTRAELMKYWMNISLDDRTAQKMLWLSEGGTKVSRKSEEVCPVLDRPERYEHSPQVLCKEGILGSRGYWEVDCDGWVVIGVACENAGRKAKDGPCGLGENDLSWGVGWAGSCYHVWHNGVNVEIQAPLSPVIGVYADQPAGIIKFFLVQEGENGSKEVRLVHQFTTSITDRLMPGFWVGRNSYCQIRKKDQMPISSPSTNGIMPEAKKAGRKGTKTEAKSAAKTPPYEPNIPEPNTRAELMKYWMNISLDDRTAQKMLWLSEGGTKVSRKSEEVCPVLDRPERYEHSPQVLCKEGILGSRGYWEVDCDGWVVIGVACENAGRKAKDGPCGLGENDLSWGVGWAGSCYHVWHNGVNVEIQAPLSPVIGVYADQPAGIIKFFLVQEGENGSKEVRLVHQFTTSITDRLMPGFWVGRNSYCQIRKKDQ

Organism: Danio rerio (NCBI:txid7955)

Secondary structure (DSSP, 8-state):
----------------------------------PPPTTPPPP-SHHHHGGGB----B-TTT--TTEEEEGGGTEEEE-SSPPP-----TTS-SSS-EEEBS--BSSSEEEEEEEEESSEEEEEEETTS--SGGG---STTTSTTEEEEEE-SSSEEEEETTEEEEE-----SEEEEEEETTTTEEEEEEEEE-GGG-EEEEEEEEEE----SPEEEEEEE-TTEEEEEPPTT-/-------------------------------------TTPPPP-SHHHHGGGB----B-GGG--TTEEEEGGGTEEEE-SSPPP-----TTS-SSS-EEEBS--BSSSEEEEEEEEESSEEEEEEETTS--SGGG---STTTSTTEEEEEE-SSSEEEEETTEEEEE-----SEEEEEEETTTTEEEEEEEEE-GGG-EEEEEEEEEE----SPEEEEEEE-TTEEEEEPPTT-

Foldseek 3Di:
DPPDDPPPPPPPDDPPPPPPPPPPPPPPPPPPAPQADPPDDDDAKPVVQLNAEDDWFWDPLAAEQQWDADDRRFKIAGAPPDGHPDDDDQNYAHPFRKTWIPDWDANHKYKWKKFKDDWKKWWKFFPPQDRYVVSPDRDAQCQQGHKTWTDPPQFIWIHHVNDIDTFGDDDARMKMWMDDQQQQKIWIWGWDQDPPRDIIIDTRDMDGDHHNGIMIIMMGYDYPIMMGIDDSVD/DPPCPDPPVPPPDDPDPPPPPPPPPPPPPPPPQPQADPPDDDDAKPVVQLNAEDDWFWDPLAAEQQWDADDRRFKIAGAPPDGHPDDDDQNYAHPFRKTWIPDWDANHKYKWKKFKDDWKKWWKFFSPQDRYVVSPDRDAQCQQGHKIWTDPPQFIWIHHNNDIDTFGDDDARMKMWMDDQQQQKIWIWGWDQDPPRDIIIDTRDMDGDHHNGIMIIMMGYDYPIMMGIDDSVD

InterPro domains:
  IPR001870 B30.2/SPRY domain [PS50188] (36-234)
  IPR003877 SPRY domain [PF00622] (111-229)
  IPR003877 SPRY domain [SM00449] (107-230)
  IPR003879 Butyrophylin-like, SPRY domain [PR01407] (52-69)
  IPR003879 Butyrophylin-like, SPRY domain [PR01407] (92-116)
  IPR003879 Butyrophylin-like, SPRY domain [PR01407] (120-133)
  IPR003879 Butyrophylin-like, SPRY domain [PR01407] (166-190)
  IPR006574 SPRY-associated [PF13765] (56-104)
  IPR006574 SPRY-associated [SM00589] (53-106)
  IPR013320 Concanavalin A-like lectin/glucanase domain superfamily [SSF49899] (46-228)
  IPR043136 B30.2/SPRY domain superfamily [G3DSA:2.60.120.920] (36-231)
  IPR051051 E3 ubiquitin-protein ligase TRIM/RNF [PTHR25465] (50-222)

pLDDT: mean 85.3, std 23.21, range [20.22, 98.88]

Solvent-accessible surface area (backbone atoms only — not comparable to full-atom values): 26013 Å² total; per-residue (Å²): 134,86,82,77,77,82,72,84,73,78,78,73,80,78,75,77,77,75,78,74,75,72,76,75,73,75,75,75,76,70,78,74,74,74,80,70,71,82,91,57,83,77,70,81,44,45,76,56,39,56,77,31,60,49,89,66,37,52,27,73,64,22,36,9,48,47,48,44,75,37,82,93,30,33,29,41,32,12,56,71,94,58,68,48,95,66,80,91,46,92,65,19,23,66,74,51,48,27,32,37,33,66,49,64,35,66,70,34,64,36,18,45,42,32,40,52,41,63,31,40,34,50,33,36,27,32,70,82,45,49,41,39,72,90,58,43,66,48,43,70,4,40,24,90,46,24,30,23,34,29,58,34,59,61,29,30,36,37,29,42,49,63,42,78,44,82,39,87,55,80,92,52,55,27,43,31,42,38,33,34,32,72,74,14,35,41,35,36,27,35,43,38,80,41,76,96,76,37,74,34,54,42,80,71,49,74,47,77,50,90,47,86,58,41,36,22,43,30,41,36,43,32,71,69,13,34,42,32,56,56,56,88,93,102,136,85,82,80,76,81,75,83,72,76,76,75,78,78,77,76,79,72,76,74,76,74,74,73,75,73,76,76,75,69,77,73,75,72,80,70,71,84,91,58,84,77,69,79,42,46,77,55,41,58,76,31,59,50,90,66,36,53,25,73,64,22,36,9,49,46,48,45,74,37,80,91,31,33,28,40,31,13,56,72,94,58,70,48,94,66,81,91,46,92,64,19,24,66,73,50,50,26,32,35,32,65,48,63,36,65,72,33,64,37,20,46,41,30,39,53,40,63,30,41,33,51,33,34,28,31,70,81,44,47,40,38,73,91,58,45,66,46,43,70,4,40,23,89,44,23,31,22,35,30,59,34,59,61,29,30,38,38,29,41,49,61,42,78,43,83,38,88,52,80,92,53,55,28,42,30,43,37,33,34,32,73,74,14,34,39,36,37,28,35,44,38,80,41,76,96,75,37,74,34,52,41,81,71,51,74,48,79,50,89,47,86,60,42,37,22,44,29,41,35,42,33,72,69,13,33,43,33,57,57,56,88,92,104